Protein AF-A0A521WKZ4-F1 (afdb_monomer)

Sequence (391 aa):
SQQAHCFDFSSDCRTLRDESRQRTAAPGNAIHTRPNNVRDVPNRPKDGLLPPEFGGPELTFIPKAAYGRDKRYHTGKAMLQIEAGEEETSLIRGLLRQQSVNFLFGEEGSGKSLLAMNLAISVATGASRFLEFDICTHGKTLYLNNELPFREFLARFKTMAEALPEQQAERLTQLLVPENVPQFESYWDEINELCRTEKPALVVLDCLYWSHNRGENNSSGMKAILRQFTSLRDAHKLALLILHHTNKGSRYRGLHNNNMRGSGVFGAASDTTLELRRSEKDETKRLFKPTKLRYNNDAMRSPRLLSLADNSLWFVDNGAADEDEHIAKAQTSKEEINLTEIVQQGETLTREEILKRCMAMGFSERTVDRNLKQAKKTGLLKSPRKGVYVG

Secondary structure (DSSP, 8-state):
-------------------------------------------PPPSS-PPP--------PPPGGGS---TT---HHHHTTS-------EEETTTEESS-EEEEE--TTSSHHHHHHHHHHHHHHT-SEETTEEB-----EEEEE-SS-HHHHHHHHHHHHHTS-HHHHGGGGGEE--S----HHHHHHHHHHHHHHH--SEEEEE-HHHH--S-TT-HHHHHHHHHHHHHHHHHHT-EEEEEEPBPTTGGGS-S-GGGBTTHHHHHHH-SEEEEEEE-SS-TTEEEEEEEEESSS-GGGG--EEEEE-TTT--EEEEEE--HHHHS-----------HHHHS-TT-EEEHHHHHHHHHHTT--HHHHHHHHHHHHHHTSSB-SSTTEEE-

Foldseek 3Di:
DDDDDDDDDDDDDDDDDDDDDDDDDDDDDDDDDDDDDDDDDPPDDPDDDDDPPPDDPDDDDDDPPPDPPPVPDDDPVRVVVDDDDPDQQPQWPLAHGFLFEEEEEEAPPLCSVLLVLLVQLCQQLVPQDRAPIGGPHHFAEEEEAQDDQLVVVVVLNVLQLVPDDPSSSVSCVSYHYDNDDAACVVCVVVVLVCCVVRLHQEYEAHEPVRNDPDDLVPLVVLLVVLVSVSVSSVVSRHYYYHYFYFDPPCLQDFDALNRTRSSVRPVVRGQWYWYWYQFPLDNQKIWIFTRDHNPHDPVSGFIWIWGADPRRRGIHTPGGDDRVNRGPNPPPPPPPPPVCVLAPAFRKDFLVSSCVVVVVVVDDSVSSVVNVVVCCVVVVWDDPDPRMTHD

Radius of gyration: 32.06 Å; Cα contacts (8 Å, |Δi|>4): 568; chains: 1; bounding box: 105×87×64 Å

Structure (mmCIF, N/CA/C/O backbone):
data_AF-A0A521WKZ4-F1
#
_entry.id   AF-A0A521WKZ4-F1
#
loop_
_atom_site.group_PDB
_atom_site.id
_atom_site.type_symbol
_atom_site.label_atom_id
_atom_site.label_alt_id
_atom_site.label_comp_id
_atom_site.label_asym_id
_atom_site.label_entity_id
_atom_site.label_seq_id
_atom_site.pdbx_PDB_ins_code
_atom_site.Cartn_x
_atom_site.Cartn_y
_atom_site.Cartn_z
_atom_site.occupancy
_atom_site.B_iso_or_equiv
_atom_site.auth_seq_id
_atom_site.auth_comp_id
_atom_site.auth_asym_id
_atom_site.auth_atom_id
_atom_site.pdbx_PDB_model_num
ATOM 1 N N . SER A 1 1 ? -42.646 39.001 -0.886 1.00 35.50 1 SER A N 1
ATOM 2 C CA . SER A 1 1 ? -43.055 39.287 -2.273 1.00 35.50 1 SER A CA 1
ATOM 3 C C . SER A 1 1 ? -42.455 38.223 -3.176 1.00 35.50 1 SER A C 1
ATOM 5 O O . SER A 1 1 ? -41.243 38.193 -3.277 1.00 35.50 1 SER A O 1
ATOM 7 N N . GLN A 1 2 ? -43.329 37.366 -3.734 1.00 31.84 2 GLN A N 1
ATOM 8 C CA . GLN A 1 2 ? -43.195 36.521 -4.945 1.00 31.84 2 GLN A CA 1
ATOM 9 C C . GLN A 1 2 ? -41.974 35.583 -5.102 1.00 31.84 2 GLN A C 1
ATOM 11 O O . GLN A 1 2 ? -40.845 35.992 -4.906 1.00 31.84 2 GLN A O 1
ATOM 16 N N . GLN A 1 3 ? -42.077 34.344 -5.589 1.00 29.09 3 GLN A N 1
ATOM 17 C CA . GLN A 1 3 ? -43.160 33.366 -5.763 1.00 29.09 3 GLN A CA 1
ATOM 18 C C . GLN A 1 3 ? -42.479 32.057 -6.226 1.00 29.09 3 GLN A C 1
ATOM 20 O O . GLN A 1 3 ? -41.470 32.096 -6.924 1.00 29.09 3 GLN A O 1
ATOM 25 N N . ALA A 1 4 ? -43.022 30.918 -5.803 1.00 30.05 4 ALA A N 1
ATOM 26 C CA . ALA A 1 4 ? -42.576 29.561 -6.116 1.00 30.05 4 ALA A CA 1
ATOM 27 C C . ALA A 1 4 ? -42.961 29.104 -7.535 1.00 30.05 4 ALA A C 1
ATOM 29 O O . ALA A 1 4 ? -43.930 29.620 -8.077 1.00 30.05 4 ALA A O 1
ATOM 30 N N . HIS A 1 5 ? -42.316 28.044 -8.044 1.00 30.22 5 HIS A N 1
ATOM 31 C CA . HIS A 1 5 ? -42.973 27.051 -8.908 1.00 30.22 5 HIS A CA 1
ATOM 32 C C . HIS A 1 5 ? -42.362 25.648 -8.722 1.00 30.22 5 HIS A C 1
ATOM 34 O O . HIS A 1 5 ? -41.279 25.346 -9.214 1.00 30.22 5 HIS A O 1
ATOM 40 N N . CYS A 1 6 ? -43.099 24.799 -7.997 1.00 28.27 6 CYS A N 1
ATOM 41 C CA . CYS A 1 6 ? -43.093 23.343 -8.149 1.00 28.27 6 CYS A CA 1
ATOM 42 C C . CYS A 1 6 ? -43.941 22.979 -9.376 1.00 28.27 6 CYS A C 1
ATOM 44 O O . CYS A 1 6 ? -44.970 23.617 -9.607 1.00 28.27 6 CYS A O 1
ATOM 46 N N . PHE A 1 7 ? -43.555 21.934 -10.106 1.00 29.14 7 PHE A N 1
ATOM 47 C CA . PHE A 1 7 ? -44.428 21.265 -11.068 1.00 29.14 7 PHE A CA 1
ATOM 48 C C . PHE A 1 7 ? -44.601 19.805 -10.660 1.00 29.14 7 PHE A C 1
ATOM 50 O O . PHE A 1 7 ? -43.681 18.999 -10.770 1.00 29.14 7 PHE A O 1
ATOM 57 N N . ASP A 1 8 ? -45.807 19.525 -10.182 1.00 27.11 8 ASP A N 1
ATOM 58 C CA . ASP A 1 8 ? -46.425 18.213 -10.066 1.00 27.11 8 ASP A CA 1
ATOM 59 C C . ASP A 1 8 ? -47.337 18.046 -11.292 1.00 27.11 8 ASP A C 1
ATOM 61 O O . ASP A 1 8 ? -48.014 19.000 -11.684 1.00 27.11 8 ASP A O 1
ATOM 65 N N . PHE A 1 9 ? -47.387 16.859 -11.894 1.00 28.36 9 PHE A N 1
ATOM 66 C CA . PHE A 1 9 ? -48.431 16.517 -12.864 1.00 28.36 9 PHE A CA 1
ATOM 67 C C . PHE A 1 9 ? -48.961 15.116 -12.571 1.00 28.36 9 PHE A C 1
ATOM 69 O O . PHE A 1 9 ? -48.337 14.104 -12.880 1.00 28.36 9 PHE A O 1
ATOM 76 N N . SER A 1 10 ? -50.166 15.091 -12.008 1.00 28.50 10 SER A N 1
ATOM 77 C CA . SER A 1 10 ? -51.113 13.988 -12.121 1.00 28.50 10 SER A CA 1
ATOM 78 C C . SER A 1 10 ? -52.334 14.491 -12.895 1.00 28.50 10 SER A C 1
ATOM 80 O O . SER A 1 10 ? -52.746 15.639 -12.719 1.00 28.50 10 SER A O 1
ATOM 82 N N . SER A 1 11 ? -52.881 13.667 -13.791 1.00 30.48 11 SER A N 1
ATOM 83 C CA . SER A 1 11 ? -54.328 13.528 -14.050 1.00 30.48 11 SER A CA 1
ATOM 84 C C . SER A 1 11 ? -54.596 12.580 -15.229 1.00 30.48 11 SER A C 1
ATOM 86 O O . SER A 1 11 ? -54.284 12.860 -16.380 1.00 30.48 11 SER A O 1
ATOM 88 N N . ASP A 1 12 ? -55.149 11.423 -14.873 1.00 28.47 12 ASP A N 1
ATOM 89 C CA . ASP A 1 12 ? -56.445 10.888 -15.299 1.00 28.47 12 ASP A CA 1
ATOM 90 C C . ASP A 1 12 ? -56.865 10.701 -16.773 1.00 28.47 12 ASP A C 1
ATOM 92 O O . ASP A 1 12 ? -56.902 11.605 -17.600 1.00 28.47 12 ASP A O 1
ATOM 96 N N . CYS A 1 13 ? -57.506 9.531 -16.935 1.00 25.14 13 CYS A N 1
ATOM 97 C CA . CYS A 1 13 ? -58.765 9.297 -17.656 1.00 25.14 13 CYS A CA 1
ATOM 98 C C . CYS A 1 13 ? -58.734 9.104 -19.187 1.00 25.14 13 CYS A C 1
ATOM 100 O O . CYS A 1 13 ? -58.823 10.061 -19.946 1.00 25.14 13 CYS A O 1
ATOM 102 N N . ARG A 1 14 ? -58.909 7.853 -19.650 1.00 28.00 14 ARG A N 1
ATOM 103 C CA . ARG A 1 14 ? -60.232 7.317 -20.063 1.00 28.00 14 ARG A CA 1
ATOM 104 C C . ARG A 1 14 ? -60.140 5.962 -20.775 1.00 28.00 14 ARG A C 1
ATOM 106 O O . ARG A 1 14 ? -59.342 5.729 -21.671 1.00 28.00 14 ARG A O 1
ATOM 113 N N . THR A 1 15 ? -61.070 5.115 -20.360 1.00 32.22 15 THR A N 1
ATOM 114 C CA . THR A 1 15 ? -61.641 3.930 -21.005 1.00 32.22 15 THR A CA 1
ATOM 115 C C . THR A 1 15 ? -61.981 4.102 -22.487 1.00 32.22 15 THR A C 1
ATOM 117 O O . THR A 1 15 ? -62.660 5.070 -22.818 1.00 32.22 15 THR A O 1
ATOM 120 N N . LEU A 1 16 ? -61.711 3.080 -23.307 1.00 29.33 16 LEU A N 1
ATOM 121 C CA . LEU A 1 16 ? -62.579 2.680 -24.422 1.00 29.33 16 LEU A CA 1
ATOM 122 C C . LEU A 1 16 ? -62.580 1.149 -24.578 1.00 29.33 16 LEU A C 1
ATOM 124 O O . LEU A 1 16 ? -61.539 0.496 -24.537 1.00 29.33 16 LEU A O 1
ATOM 128 N N . ARG A 1 17 ? -63.803 0.621 -24.672 1.00 27.86 17 ARG A N 1
ATOM 129 C CA . ARG A 1 17 ? -64.202 -0.764 -24.941 1.00 27.86 17 ARG A CA 1
ATOM 130 C C . ARG A 1 17 ? -64.227 -1.051 -26.451 1.00 27.86 17 ARG A C 1
ATOM 132 O O . ARG A 1 17 ? -64.174 -0.117 -27.244 1.00 27.86 17 ARG A O 1
ATOM 139 N N . ASP A 1 18 ? -64.475 -2.333 -26.740 1.00 29.91 18 ASP A N 1
ATOM 140 C CA . ASP A 1 18 ? -65.102 -2.899 -27.946 1.00 29.91 18 ASP A CA 1
ATOM 141 C C . ASP A 1 18 ? -64.199 -3.036 -29.184 1.00 29.91 18 ASP A C 1
ATOM 143 O O . ASP A 1 18 ? -63.378 -2.184 -29.478 1.00 29.91 18 ASP A O 1
ATOM 147 N N . GLU A 1 19 ? -64.251 -4.094 -29.995 1.00 29.84 19 GLU A N 1
ATOM 148 C CA . GLU A 1 19 ? -65.109 -5.277 -30.044 1.00 29.84 19 GLU A CA 1
ATOM 149 C C . GLU A 1 19 ? -64.523 -6.236 -31.098 1.00 29.84 19 GLU A C 1
ATOM 151 O O . GLU A 1 19 ? -64.235 -5.837 -32.220 1.00 29.84 19 GLU A O 1
ATOM 156 N N . SER A 1 20 ? -64.497 -7.527 -30.770 1.00 28.31 20 SER A N 1
ATOM 157 C CA . SER A 1 20 ? -64.987 -8.614 -31.629 1.00 28.31 20 SER A CA 1
ATOM 158 C C . SER A 1 20 ? -64.270 -8.999 -32.946 1.00 28.31 20 SER A C 1
ATOM 160 O O . SER A 1 20 ? -64.164 -8.246 -33.908 1.00 28.31 20 SER A O 1
ATOM 162 N N . ARG A 1 21 ? -63.913 -10.291 -33.031 1.00 30.61 21 ARG A N 1
ATOM 163 C CA . ARG A 1 21 ? -64.291 -11.252 -34.099 1.00 30.61 21 ARG A CA 1
ATOM 164 C C . ARG A 1 21 ? -63.735 -12.632 -33.716 1.00 30.61 21 ARG A C 1
ATOM 166 O O . ARG A 1 21 ? -62.534 -12.824 -33.633 1.00 30.61 21 ARG A O 1
ATOM 173 N N . GLN A 1 22 ? -64.590 -13.485 -33.147 1.00 32.22 22 GLN A N 1
ATOM 174 C CA . GLN A 1 22 ? -65.325 -14.574 -33.820 1.00 32.22 22 GLN A CA 1
ATOM 175 C C . GLN A 1 22 ? -64.441 -15.795 -34.138 1.00 32.22 22 GLN A C 1
ATOM 177 O O . GLN A 1 22 ? -63.601 -15.734 -35.019 1.00 32.22 22 GLN A O 1
ATOM 182 N N . ARG A 1 23 ? -64.602 -16.876 -33.353 1.00 29.89 23 ARG A N 1
ATOM 183 C CA . ARG A 1 23 ? -65.302 -18.154 -33.689 1.00 29.89 23 ARG A CA 1
ATOM 184 C C . ARG A 1 23 ? -64.238 -19.211 -34.059 1.00 29.89 23 ARG A C 1
ATOM 186 O O . ARG A 1 23 ? -63.361 -18.908 -34.843 1.00 29.89 23 ARG A O 1
ATOM 193 N N . THR A 1 24 ? -64.169 -20.415 -33.487 1.00 29.66 24 THR A N 1
ATOM 194 C CA . THR A 1 24 ? -65.221 -21.397 -33.166 1.00 29.66 24 THR A CA 1
ATOM 195 C C . THR A 1 24 ? -64.794 -22.370 -32.045 1.00 29.66 24 THR A C 1
ATOM 197 O O . THR A 1 24 ? -63.637 -22.772 -31.974 1.00 29.66 24 THR A O 1
ATOM 200 N N . ALA A 1 25 ? -65.768 -22.770 -31.217 1.00 27.52 25 ALA A N 1
ATOM 201 C CA . ALA A 1 25 ? -65.763 -23.907 -30.277 1.00 27.52 25 ALA A CA 1
ATOM 202 C C . ALA A 1 25 ? -65.707 -25.265 -31.036 1.00 27.52 25 ALA A C 1
ATOM 204 O O . ALA A 1 25 ? -65.920 -25.262 -32.244 1.00 27.52 25 ALA A O 1
ATOM 205 N N . ALA A 1 26 ? -65.466 -26.462 -30.479 1.00 33.03 26 ALA A N 1
ATOM 206 C CA . ALA A 1 26 ? -65.716 -27.085 -29.164 1.00 33.03 26 ALA A CA 1
ATOM 207 C C . ALA A 1 26 ? -65.015 -28.496 -29.154 1.00 33.03 26 ALA A C 1
ATOM 209 O O . ALA A 1 26 ? -64.378 -28.816 -30.157 1.00 33.03 26 ALA A O 1
ATOM 210 N N . PRO A 1 27 ? -65.272 -29.454 -28.228 1.00 40.72 27 PRO A N 1
ATOM 211 C CA . PRO A 1 27 ? -65.307 -29.425 -26.753 1.00 40.72 27 PRO A CA 1
ATOM 212 C C . PRO A 1 27 ? -64.573 -30.625 -26.075 1.00 40.72 27 PRO A C 1
ATOM 214 O O . PRO A 1 27 ? -64.274 -31.633 -26.704 1.00 40.72 27 PRO A O 1
ATOM 217 N N . GLY A 1 28 ? -64.447 -30.564 -24.741 1.00 27.03 28 GLY A N 1
ATOM 218 C CA . GLY A 1 28 ? -64.445 -31.742 -23.848 1.00 27.03 28 GLY A CA 1
ATOM 219 C C . GLY A 1 28 ? -63.054 -32.262 -23.454 1.00 27.03 28 GLY A C 1
ATOM 220 O O . GLY A 1 28 ? -62.246 -32.570 -24.310 1.00 27.03 28 GLY A O 1
ATOM 221 N N . ASN A 1 29 ? -62.670 -32.419 -22.190 1.00 29.12 29 ASN A N 1
ATOM 222 C CA . ASN A 1 29 ? -63.410 -32.366 -20.939 1.00 29.12 29 ASN A CA 1
ATOM 223 C C . ASN A 1 29 ? -62.525 -31.766 -19.844 1.00 29.12 29 ASN A C 1
ATOM 225 O O . ASN A 1 29 ? -61.342 -32.079 -19.716 1.00 29.12 29 ASN A O 1
ATOM 229 N N . ALA A 1 30 ? -63.159 -30.913 -19.047 1.00 28.12 30 ALA A N 1
ATOM 230 C CA . ALA A 1 30 ? -62.678 -30.435 -17.766 1.00 28.12 30 ALA A CA 1
ATOM 231 C C . ALA A 1 30 ? -62.753 -31.548 -16.711 1.00 28.12 30 ALA A C 1
ATOM 233 O O . ALA A 1 30 ? -63.586 -32.442 -16.824 1.00 28.12 30 ALA A O 1
ATOM 234 N N . ILE A 1 31 ? -61.910 -31.437 -15.684 1.00 29.28 31 ILE A N 1
ATOM 235 C CA . ILE A 1 31 ? -62.219 -31.473 -14.237 1.00 29.28 31 ILE A CA 1
ATOM 236 C C . ILE A 1 31 ? -60.849 -31.250 -13.558 1.00 29.28 31 ILE A C 1
ATOM 238 O O . ILE A 1 31 ? -59.926 -32.032 -13.748 1.00 29.28 31 ILE A O 1
ATOM 242 N N . HIS A 1 32 ? -60.569 -30.019 -13.100 1.00 31.02 32 HIS A N 1
ATOM 243 C CA . HIS A 1 32 ? -60.737 -29.548 -11.706 1.00 31.02 32 HIS A CA 1
ATOM 244 C C . HIS A 1 32 ? -59.709 -30.215 -10.761 1.00 31.02 32 HIS A C 1
ATOM 246 O O . HIS A 1 32 ? -59.619 -31.429 -10.725 1.00 31.02 32 HIS A O 1
ATOM 252 N N . THR A 1 33 ? -58.861 -29.522 -9.992 1.00 28.30 33 THR A N 1
ATOM 253 C CA . THR A 1 33 ? -59.001 -28.220 -9.314 1.00 28.30 33 THR A CA 1
ATOM 254 C C . THR A 1 33 ? -57.624 -27.691 -8.863 1.00 28.30 33 THR A C 1
ATOM 256 O O . THR A 1 33 ? -56.782 -28.450 -8.397 1.00 28.30 33 THR A O 1
ATOM 259 N N . ARG A 1 34 ? -57.446 -26.365 -8.974 1.00 28.62 34 ARG A N 1
ATOM 260 C CA . ARG A 1 34 ? -56.430 -25.488 -8.328 1.00 28.62 34 ARG A CA 1
ATOM 261 C C . ARG A 1 34 ? -56.630 -25.455 -6.775 1.00 28.62 34 ARG A C 1
ATOM 263 O O . ARG A 1 34 ? -57.623 -26.055 -6.366 1.00 28.62 34 ARG A O 1
ATOM 270 N N . PRO A 1 35 ? -55.874 -24.710 -5.909 1.00 40.59 35 PRO A N 1
ATOM 271 C CA . PRO A 1 35 ? -54.930 -23.607 -6.195 1.00 40.59 35 PRO A CA 1
ATOM 272 C C . PRO A 1 35 ? -53.679 -23.407 -5.283 1.00 40.59 35 PRO A C 1
ATOM 274 O O . PRO A 1 35 ? -53.585 -23.908 -4.173 1.00 40.59 35 PRO A O 1
ATOM 277 N N . ASN A 1 36 ? -52.776 -22.550 -5.791 1.00 30.88 36 ASN A N 1
ATOM 278 C CA . ASN A 1 36 ? -51.974 -21.505 -5.120 1.00 30.88 36 ASN A CA 1
ATOM 279 C C . ASN A 1 36 ? -51.130 -21.827 -3.864 1.00 30.88 36 ASN A C 1
ATOM 281 O O . ASN A 1 36 ? -51.667 -21.940 -2.770 1.00 30.88 36 ASN A O 1
ATOM 285 N N . ASN A 1 37 ? -49.797 -21.699 -3.959 1.00 28.23 37 ASN A N 1
ATOM 286 C CA . ASN A 1 37 ? -49.084 -20.444 -3.637 1.00 28.23 37 ASN A CA 1
ATOM 287 C C . ASN A 1 37 ? -47.547 -20.608 -3.643 1.00 28.23 37 ASN A C 1
ATOM 289 O O . ASN A 1 37 ? -47.008 -21.502 -3.007 1.00 28.23 37 ASN A O 1
ATOM 293 N N . VAL A 1 38 ? -46.897 -19.677 -4.353 1.00 36.66 38 VAL A N 1
ATOM 294 C CA . VAL A 1 38 ? -45.614 -18.994 -4.083 1.00 36.66 38 VAL A CA 1
ATOM 295 C C . VAL A 1 38 ? -44.516 -19.777 -3.346 1.00 36.66 38 VAL A C 1
ATOM 297 O O . VAL A 1 38 ? -44.634 -19.999 -2.144 1.00 36.66 38 VAL A O 1
ATOM 300 N N . ARG A 1 39 ? -43.381 -20.012 -4.029 1.00 31.72 39 ARG A N 1
ATOM 301 C CA . ARG A 1 39 ? -42.028 -19.658 -3.545 1.00 31.72 39 ARG A CA 1
ATOM 302 C C . ARG A 1 39 ? -40.939 -19.896 -4.601 1.00 31.72 39 ARG A C 1
ATOM 304 O O . ARG A 1 39 ? -40.862 -20.957 -5.207 1.00 31.72 39 ARG A O 1
ATOM 311 N N . ASP A 1 40 ? -40.132 -18.852 -4.749 1.00 32.19 40 ASP A N 1
ATOM 312 C CA . ASP A 1 40 ? -38.704 -18.835 -5.062 1.00 32.19 40 ASP A CA 1
ATOM 313 C C . ASP A 1 40 ? -38.233 -19.237 -6.469 1.00 32.19 40 ASP A C 1
ATOM 315 O O . ASP A 1 40 ? -38.103 -20.396 -6.857 1.00 32.19 40 ASP A O 1
ATOM 319 N N . VAL A 1 41 ? -37.904 -18.182 -7.218 1.00 31.08 41 VAL A N 1
ATOM 320 C CA . VAL A 1 41 ? -37.125 -18.185 -8.455 1.00 31.08 41 VAL A CA 1
ATOM 321 C C . VAL A 1 41 ? -35.790 -18.901 -8.201 1.00 31.08 41 VAL A C 1
ATOM 323 O O . VAL A 1 41 ? -35.022 -18.448 -7.350 1.00 31.08 41 VAL A O 1
ATOM 326 N N . PRO A 1 42 ? -35.456 -19.984 -8.928 1.00 36.53 42 PRO A N 1
ATOM 327 C CA . PRO A 1 42 ? -34.147 -20.592 -8.800 1.00 36.53 42 PRO A CA 1
ATOM 328 C C . PRO A 1 42 ? -33.095 -19.627 -9.339 1.00 36.53 42 PRO A C 1
ATOM 330 O O . PRO A 1 42 ? -33.162 -19.173 -10.484 1.00 36.53 42 PRO A O 1
ATOM 333 N N . ASN A 1 43 ? -32.126 -19.338 -8.476 1.00 42.66 43 ASN A N 1
ATOM 334 C CA . ASN A 1 43 ? -30.912 -18.582 -8.731 1.00 42.66 43 ASN A CA 1
ATOM 335 C C . ASN A 1 43 ? -30.126 -19.258 -9.873 1.00 42.66 43 ASN A C 1
ATOM 337 O O . ASN A 1 43 ? -29.294 -20.136 -9.649 1.00 42.66 43 ASN A O 1
ATOM 341 N N . ARG A 1 44 ? -30.459 -18.927 -11.123 1.00 37.41 44 ARG A N 1
ATOM 342 C CA . ARG A 1 44 ? -29.741 -19.404 -12.306 1.00 37.41 44 ARG A CA 1
ATOM 343 C C . ARG A 1 44 ? -28.482 -18.536 -12.440 1.00 37.41 44 ARG A C 1
ATOM 345 O O . ARG A 1 44 ? -28.627 -17.313 -12.509 1.00 37.41 44 ARG A O 1
ATOM 352 N N . PRO A 1 45 ? -27.265 -19.107 -12.473 1.00 40.22 45 PRO A N 1
ATOM 353 C CA . PRO A 1 45 ? -26.063 -18.318 -12.705 1.00 40.22 45 PRO A CA 1
ATOM 354 C C . PRO A 1 45 ? -26.192 -17.613 -14.055 1.00 40.22 45 PRO A C 1
ATOM 356 O O . PRO A 1 45 ? -26.465 -18.260 -15.068 1.00 40.22 45 PRO A O 1
ATOM 359 N N . LYS A 1 46 ? -26.044 -16.285 -14.054 1.00 45.06 46 LYS A N 1
ATOM 360 C CA . LYS A 1 46 ? -25.868 -15.507 -15.281 1.00 45.06 46 LYS A CA 1
ATOM 361 C C . LYS A 1 46 ? -24.583 -15.985 -15.957 1.00 45.06 46 LYS A C 1
ATOM 363 O O . LYS A 1 46 ? -23.552 -16.058 -15.298 1.00 45.06 46 LYS A O 1
ATOM 368 N N . ASP A 1 47 ? -24.717 -16.337 -17.230 1.00 49.12 47 ASP A N 1
ATOM 369 C CA . ASP A 1 47 ? -23.695 -16.558 -18.255 1.00 49.12 47 ASP A CA 1
ATOM 370 C C . ASP A 1 47 ? -22.230 -16.529 -17.784 1.00 49.12 47 ASP A C 1
ATOM 372 O O . ASP A 1 47 ? -21.660 -15.469 -17.531 1.00 49.12 47 ASP A O 1
ATOM 376 N N . GLY A 1 48 ? -21.589 -17.702 -17.738 1.00 45.16 48 GLY A N 1
ATOM 377 C CA . GLY A 1 48 ? -20.135 -17.795 -17.590 1.00 45.16 48 GLY A CA 1
ATOM 378 C C . GLY A 1 48 ? -19.654 -19.118 -17.003 1.00 45.16 48 GLY A C 1
ATOM 379 O O . GLY A 1 48 ? -19.728 -19.313 -15.798 1.00 45.16 48 GLY A O 1
ATOM 380 N N . LEU A 1 49 ? -19.121 -19.989 -17.871 1.00 45.94 49 LEU A N 1
ATOM 381 C CA . LEU A 1 49 ? -18.299 -21.169 -17.552 1.00 45.94 49 LEU A CA 1
ATOM 382 C C . LEU A 1 49 ? -18.889 -22.115 -16.490 1.00 45.94 49 LEU A C 1
ATOM 384 O O . LEU A 1 49 ? -18.546 -22.064 -15.309 1.00 45.94 49 LEU A O 1
ATOM 388 N N . LEU A 1 50 ? -19.716 -23.061 -16.942 1.00 47.75 50 LEU A N 1
ATOM 389 C CA . LEU A 1 50 ? -19.957 -24.278 -16.168 1.00 47.75 50 LEU A CA 1
ATOM 390 C C . LEU A 1 50 ? -18.610 -24.984 -15.910 1.00 47.75 50 LEU A C 1
ATOM 392 O O . LEU A 1 50 ? -17.738 -24.952 -16.786 1.00 47.75 50 LEU A O 1
ATOM 396 N N . PRO A 1 51 ? -18.411 -25.609 -14.733 1.00 54.41 51 PRO A N 1
ATOM 397 C CA . PRO A 1 51 ? -17.249 -26.463 -14.520 1.00 54.41 51 PRO A CA 1
ATOM 398 C C . PRO A 1 51 ? -17.175 -27.517 -15.638 1.00 54.41 51 PRO A C 1
ATOM 400 O O . PRO A 1 51 ? -18.222 -27.885 -16.179 1.00 54.41 51 PRO A O 1
ATOM 403 N N . PRO A 1 52 ? -15.966 -27.990 -16.005 1.00 63.66 52 PRO A N 1
ATOM 404 C CA . PRO A 1 52 ? -15.830 -29.034 -17.015 1.00 63.66 52 PRO A CA 1
ATOM 405 C C . PRO A 1 52 ? -16.762 -30.193 -16.665 1.00 63.66 52 PRO A C 1
ATOM 407 O O . PRO A 1 52 ? -16.866 -30.556 -15.491 1.00 63.66 52 PRO A O 1
ATOM 410 N N . GLU A 1 53 ? -17.466 -30.733 -17.663 1.00 65.25 53 GLU A N 1
ATOM 411 C CA . GLU A 1 53 ? -18.343 -31.882 -17.457 1.00 65.25 53 GLU A CA 1
ATOM 412 C C . GLU A 1 53 ? -17.552 -32.974 -16.730 1.00 65.25 53 GLU A C 1
ATOM 414 O O . GLU A 1 53 ? -16.559 -33.494 -17.243 1.00 65.25 53 GLU A O 1
ATOM 419 N N . PHE A 1 54 ? -17.961 -33.294 -15.501 1.00 56.91 54 PHE A N 1
ATOM 420 C CA . PHE A 1 54 ? -17.352 -34.350 -14.699 1.00 56.91 54 PHE A CA 1
ATOM 421 C C . PHE A 1 54 ? -17.823 -35.718 -15.223 1.00 56.91 54 PHE A C 1
ATOM 423 O O . PHE A 1 54 ? -18.512 -36.461 -14.532 1.00 56.91 54 PHE A O 1
ATOM 430 N N . GLY A 1 55 ? -17.500 -36.029 -16.479 1.00 56.84 55 GLY A N 1
ATOM 431 C CA . GLY A 1 55 ? -17.715 -37.335 -17.089 1.00 56.84 55 GLY A CA 1
ATOM 432 C C . GLY A 1 55 ? -16.535 -38.249 -16.778 1.00 56.84 55 GLY A C 1
ATOM 433 O O . GLY A 1 55 ? -15.477 -38.133 -17.390 1.00 56.84 55 GLY A O 1
ATOM 434 N N . GLY A 1 56 ? -16.706 -39.150 -15.813 1.00 59.16 56 GLY A N 1
ATOM 435 C CA . GLY A 1 56 ? -15.742 -40.198 -15.477 1.00 59.16 56 GLY A CA 1
ATOM 436 C C . GLY A 1 56 ? -16.445 -41.547 -15.303 1.00 59.16 56 GLY A C 1
ATOM 437 O O . GLY A 1 56 ? -17.668 -41.571 -15.156 1.00 59.16 56 GLY A O 1
ATOM 438 N N . PRO A 1 57 ? -15.706 -42.671 -15.334 1.00 63.91 57 PRO A N 1
ATOM 439 C CA . PRO A 1 57 ? -16.284 -43.983 -15.068 1.00 63.91 57 PRO A CA 1
ATOM 440 C C . PRO A 1 57 ? -16.962 -43.992 -13.695 1.00 63.91 57 PRO A C 1
ATOM 442 O O . PRO A 1 57 ? -16.496 -43.338 -12.762 1.00 63.91 57 PRO A O 1
ATOM 445 N N . GLU A 1 58 ? -18.064 -44.730 -13.582 1.00 62.41 58 GLU A N 1
ATOM 446 C CA . GLU A 1 58 ? -18.827 -44.864 -12.344 1.00 62.41 58 GLU A CA 1
ATOM 447 C C . GLU A 1 58 ? -17.911 -45.433 -11.244 1.00 62.41 58 GLU A C 1
ATOM 449 O O . GLU A 1 58 ? -17.503 -46.594 -11.273 1.00 62.41 58 GLU A O 1
ATOM 454 N N . LEU A 1 59 ? -17.494 -44.577 -10.308 1.00 65.19 59 LEU A N 1
ATOM 455 C CA . LEU A 1 59 ? -16.598 -44.970 -9.227 1.00 65.19 59 LEU A CA 1
ATOM 456 C C . LEU A 1 59 ? -17.409 -45.670 -8.133 1.00 65.19 59 LEU A C 1
ATOM 458 O O . LEU A 1 59 ? -18.331 -45.090 -7.559 1.00 65.19 59 LEU A O 1
ATOM 462 N N . THR A 1 60 ? -17.026 -46.895 -7.776 1.00 61.06 60 THR A N 1
ATOM 463 C CA . THR A 1 60 ? -17.514 -47.553 -6.557 1.00 61.06 60 THR A CA 1
ATOM 464 C C . THR A 1 60 ? -17.009 -46.805 -5.326 1.00 61.06 60 THR A C 1
ATOM 466 O O . THR A 1 60 ? -15.831 -46.874 -4.974 1.00 61.06 60 THR A O 1
ATOM 469 N N . PHE A 1 61 ? -17.906 -46.080 -4.659 1.00 62.16 61 PHE A N 1
ATOM 470 C CA . PHE A 1 61 ? -17.611 -45.383 -3.410 1.00 62.16 61 PHE A CA 1
ATOM 471 C C . PHE A 1 61 ? -17.435 -46.376 -2.255 1.00 62.16 61 PHE A C 1
ATOM 473 O O . PHE A 1 61 ? -18.275 -47.248 -2.035 1.00 62.16 61 PHE A O 1
ATOM 480 N N . ILE A 1 62 ? -16.368 -46.204 -1.468 1.00 66.38 62 ILE A N 1
ATOM 481 C CA . ILE A 1 62 ? -16.174 -46.960 -0.225 1.00 66.38 62 ILE A CA 1
ATOM 482 C C . ILE A 1 62 ? -17.269 -46.535 0.776 1.00 66.38 62 ILE A C 1
ATOM 484 O O . ILE A 1 62 ? -17.412 -45.336 1.042 1.00 66.38 62 ILE A O 1
ATOM 488 N N . PRO A 1 63 ? -18.053 -47.472 1.345 1.00 53.81 63 PRO A N 1
ATOM 489 C CA . PRO A 1 63 ? -19.134 -47.149 2.271 1.00 53.81 63 PRO A CA 1
ATOM 490 C C . PRO A 1 63 ? -18.675 -46.359 3.506 1.00 53.81 63 PRO A C 1
ATOM 492 O O . PRO A 1 63 ? -17.601 -46.574 4.064 1.00 53.81 63 PRO A O 1
ATOM 495 N N . LYS A 1 64 ? -19.572 -45.486 3.976 1.00 55.38 64 LYS A N 1
ATOM 496 C CA . LYS A 1 64 ? -19.437 -44.456 5.030 1.00 55.38 64 LYS A CA 1
ATOM 497 C C . LYS A 1 64 ? -18.884 -44.919 6.397 1.00 55.38 64 LYS A C 1
ATOM 499 O O . LYS A 1 64 ? -18.647 -44.080 7.260 1.00 55.38 64 LYS A O 1
ATOM 504 N N . ALA A 1 65 ? -18.710 -46.220 6.624 1.00 48.78 65 ALA A N 1
ATOM 505 C CA . ALA A 1 65 ? -18.413 -46.797 7.937 1.00 48.78 65 ALA A CA 1
ATOM 506 C C . ALA A 1 65 ? -16.930 -46.730 8.365 1.00 48.78 65 ALA A C 1
ATOM 508 O O . ALA A 1 65 ? -16.625 -47.086 9.498 1.00 48.78 65 ALA A O 1
ATOM 509 N N . ALA A 1 66 ? -16.013 -46.268 7.506 1.00 45.34 66 ALA A N 1
ATOM 510 C CA . ALA A 1 66 ? -14.569 -46.345 7.772 1.00 45.34 66 ALA A CA 1
ATOM 511 C C . ALA A 1 66 ? -13.922 -45.079 8.375 1.00 45.34 66 ALA A C 1
ATOM 513 O O . ALA A 1 66 ? -12.760 -45.129 8.771 1.00 45.34 66 ALA A O 1
ATOM 514 N N . TYR A 1 67 ? -14.632 -43.951 8.475 1.00 50.31 67 TYR A N 1
ATOM 515 C CA . TYR A 1 67 ? -14.047 -42.714 9.008 1.00 50.31 67 TYR A CA 1
ATOM 516 C C . TYR A 1 67 ? -14.526 -42.462 10.437 1.00 50.31 67 TYR A C 1
ATOM 518 O O . TYR A 1 67 ? -15.693 -42.150 10.682 1.00 50.31 67 TYR A O 1
ATOM 526 N N . GLY A 1 68 ? -13.609 -42.632 11.392 1.00 49.81 68 GLY A N 1
ATOM 527 C CA . GLY A 1 68 ? -13.829 -42.297 12.796 1.00 49.81 68 GLY A CA 1
ATOM 528 C C . GLY A 1 68 ? -14.315 -40.854 12.961 1.00 49.81 68 GLY A C 1
ATOM 529 O O . GLY A 1 68 ? -13.951 -39.970 12.190 1.00 49.81 68 GLY A O 1
ATOM 530 N N . ARG A 1 69 ? -15.154 -40.616 13.976 1.00 52.00 69 ARG A N 1
ATOM 531 C CA . ARG A 1 69 ? -15.719 -39.300 14.331 1.00 52.00 69 ARG A CA 1
ATOM 532 C C . ARG A 1 69 ? -14.665 -38.378 14.955 1.00 52.00 69 ARG A C 1
ATOM 534 O O . ARG A 1 69 ? -14.839 -37.896 16.073 1.00 52.00 69 ARG A O 1
ATOM 541 N N . ASP A 1 70 ? -13.551 -38.166 14.273 1.00 51.22 70 ASP A N 1
ATOM 542 C CA . ASP A 1 70 ? -12.570 -37.181 14.695 1.00 51.22 70 ASP A CA 1
ATOM 543 C C . ASP A 1 70 ? -13.110 -35.796 14.308 1.00 51.22 70 ASP A C 1
ATOM 545 O O . ASP A 1 70 ? -13.242 -35.469 13.131 1.00 51.22 70 ASP A O 1
ATOM 549 N N . LYS A 1 71 ? -13.492 -34.990 15.307 1.00 58.78 71 LYS A N 1
ATOM 550 C CA . LYS A 1 71 ? -14.149 -33.673 15.150 1.00 58.78 71 LYS A CA 1
ATOM 551 C C . LYS A 1 71 ? -13.267 -32.606 14.472 1.00 58.78 71 LYS A C 1
ATOM 553 O O . LYS A 1 71 ? -13.619 -31.432 14.478 1.00 58.78 71 LYS A O 1
ATOM 558 N N . ARG A 1 72 ? -12.109 -32.983 13.928 1.00 67.31 72 ARG A N 1
ATOM 559 C CA . ARG A 1 72 ? -11.106 -32.073 13.356 1.00 67.31 72 ARG A CA 1
ATOM 560 C C . ARG A 1 72 ? -11.294 -31.792 11.863 1.00 67.31 72 ARG A C 1
ATOM 562 O O . ARG A 1 72 ? -10.560 -30.972 11.323 1.00 67.31 72 ARG A O 1
ATOM 569 N N . TYR A 1 73 ? -12.238 -32.449 11.189 1.00 68.81 73 TYR A N 1
ATOM 570 C CA . TYR A 1 73 ? -12.503 -32.243 9.762 1.00 68.81 73 TYR A CA 1
ATOM 571 C C . TYR A 1 73 ? -13.983 -32.435 9.407 1.00 68.81 73 TYR A C 1
ATOM 573 O O . TYR A 1 73 ? -14.694 -33.234 10.015 1.00 68.81 73 TYR A O 1
ATOM 581 N N . HIS A 1 74 ? -14.439 -31.721 8.377 1.00 74.81 74 HIS A N 1
ATOM 582 C CA . HIS A 1 74 ? -15.769 -31.869 7.789 1.00 74.81 74 HIS A CA 1
ATOM 583 C C . HIS A 1 74 ? -15.653 -32.538 6.417 1.00 74.81 74 HIS A C 1
ATOM 585 O O . HIS A 1 74 ? -14.780 -32.200 5.619 1.00 74.81 74 HIS A O 1
ATOM 591 N N . THR A 1 75 ? -16.550 -33.478 6.110 1.00 81.38 75 THR A N 1
ATOM 592 C CA . THR A 1 75 ? -16.693 -33.959 4.724 1.00 81.38 75 THR A CA 1
ATOM 593 C C . THR A 1 75 ? -17.204 -32.825 3.835 1.00 81.38 75 THR A C 1
ATOM 595 O O . THR A 1 75 ? -17.940 -31.965 4.317 1.00 81.38 75 THR A O 1
ATOM 598 N N . GLY A 1 76 ? -16.909 -32.850 2.530 1.00 78.00 76 GLY A N 1
ATOM 599 C CA . GLY A 1 76 ? -17.437 -31.844 1.596 1.00 78.00 76 GLY A CA 1
ATOM 600 C C . GLY A 1 76 ? -18.966 -31.708 1.657 1.00 78.00 76 GLY A C 1
ATOM 601 O O . GLY A 1 76 ? -19.491 -30.606 1.598 1.00 78.00 76 GLY A O 1
ATOM 602 N N . LYS A 1 77 ? -19.689 -32.811 1.903 1.00 75.50 77 LYS A N 1
ATOM 603 C CA . LYS A 1 77 ? -21.147 -32.789 2.100 1.00 75.50 77 LYS A CA 1
ATOM 604 C C . LYS A 1 77 ? -21.570 -32.130 3.417 1.00 75.50 77 LYS A C 1
ATOM 606 O O . LYS A 1 77 ? -22.586 -31.450 3.444 1.00 75.50 77 LYS A O 1
ATOM 611 N N . ALA A 1 78 ? -20.810 -32.328 4.493 1.00 78.69 78 ALA A N 1
ATOM 612 C CA . ALA A 1 78 ? -21.062 -31.656 5.767 1.00 78.69 78 ALA A CA 1
ATOM 613 C C . ALA A 1 78 ? -20.760 -30.151 5.683 1.00 78.69 78 ALA A C 1
ATOM 615 O O . ALA A 1 78 ? -21.478 -29.369 6.289 1.00 78.69 78 ALA A O 1
ATOM 616 N N . MET A 1 79 ? -19.758 -29.744 4.892 1.00 78.75 79 MET A N 1
ATOM 617 C CA . MET A 1 79 ? -19.444 -28.327 4.657 1.00 78.75 79 MET A CA 1
ATOM 618 C C . MET A 1 79 ? -20.621 -27.560 4.040 1.00 78.75 79 MET A C 1
ATOM 620 O O . MET A 1 79 ? -20.847 -26.417 4.410 1.00 78.75 79 MET A O 1
ATOM 624 N N . LEU A 1 80 ? -21.408 -28.192 3.160 1.00 81.00 80 LEU A N 1
ATOM 625 C CA . LEU A 1 80 ? -22.599 -27.576 2.548 1.00 81.00 80 LEU A CA 1
ATOM 626 C C . LEU A 1 80 ? -23.721 -27.265 3.549 1.00 81.00 80 LEU A C 1
ATOM 628 O O . LEU A 1 80 ? -24.642 -26.529 3.218 1.00 81.00 80 LEU A O 1
ATOM 632 N N . GLN A 1 81 ? -23.680 -27.872 4.736 1.00 79.94 81 GLN A N 1
ATOM 633 C CA . GLN A 1 81 ? -24.683 -27.688 5.786 1.00 79.94 81 GLN A CA 1
ATOM 634 C C . GLN A 1 81 ? -24.249 -26.654 6.831 1.00 79.94 81 GLN A C 1
ATOM 636 O O . GLN A 1 81 ? -25.013 -26.368 7.747 1.00 79.94 81 GLN A O 1
ATOM 641 N N . ILE A 1 82 ? -23.023 -26.130 6.730 1.00 77.94 82 ILE A N 1
ATOM 642 C CA . ILE A 1 82 ? -22.528 -25.079 7.615 1.00 77.94 82 ILE A CA 1
ATOM 643 C C . ILE A 1 82 ? -23.039 -23.745 7.074 1.00 77.94 82 ILE A C 1
ATOM 645 O O . ILE A 1 82 ? -22.700 -23.355 5.958 1.00 77.94 82 ILE A O 1
ATOM 649 N N . GLU A 1 83 ? -23.836 -23.041 7.872 1.00 73.56 83 GLU A N 1
ATOM 650 C CA . GLU A 1 83 ? -24.237 -21.669 7.572 1.00 73.56 83 GLU A CA 1
ATOM 651 C C . GLU A 1 83 ? -23.005 -20.759 7.665 1.00 73.56 83 GLU A C 1
ATOM 653 O O . GLU A 1 83 ? -22.392 -20.613 8.725 1.00 73.56 83 GLU A O 1
ATOM 658 N N . ALA A 1 84 ? -22.599 -20.176 6.536 1.00 65.12 84 ALA A N 1
ATOM 659 C CA . ALA A 1 84 ? -21.587 -19.129 6.526 1.00 65.12 84 ALA A CA 1
ATOM 660 C C . ALA A 1 84 ? -22.249 -17.824 6.990 1.00 65.12 84 ALA A C 1
ATOM 662 O O . ALA A 1 84 ? -23.224 -17.390 6.384 1.00 65.12 84 ALA A O 1
ATOM 663 N N . GLY A 1 85 ? -21.746 -17.214 8.066 1.00 58.78 85 GLY A N 1
ATOM 664 C CA . GLY A 1 85 ? -22.267 -15.928 8.540 1.00 58.78 85 GLY A CA 1
ATOM 665 C C . GLY A 1 85 ? -22.142 -14.828 7.477 1.00 58.78 85 GLY A C 1
ATOM 666 O O . GLY A 1 85 ? -21.159 -14.786 6.739 1.00 58.78 85 GLY A O 1
ATOM 667 N N . GLU A 1 86 ? -23.126 -13.929 7.419 1.00 57.19 86 GLU A N 1
ATOM 668 C CA . GLU A 1 86 ? -23.210 -12.818 6.453 1.00 57.19 86 GLU A CA 1
ATOM 669 C C . GLU A 1 86 ? -22.440 -11.551 6.889 1.00 57.19 86 GLU A C 1
ATOM 671 O O . GLU A 1 86 ? -22.775 -10.442 6.474 1.00 57.19 86 GLU A O 1
ATOM 676 N N . GLU A 1 87 ? -21.423 -11.660 7.750 1.00 63.75 87 GLU A N 1
ATOM 677 C CA . GLU A 1 87 ? -20.678 -10.471 8.189 1.00 63.75 87 GLU A CA 1
ATOM 678 C C . GLU A 1 87 ? -19.925 -9.819 7.014 1.00 63.75 87 GLU A C 1
ATOM 680 O O . GLU A 1 87 ? -19.208 -10.482 6.257 1.00 63.75 87 GLU A O 1
ATOM 685 N N . GLU A 1 88 ? -20.063 -8.494 6.864 1.00 69.44 88 GLU A N 1
ATOM 686 C CA . GLU A 1 88 ? -19.246 -7.726 5.924 1.00 69.44 88 GLU A CA 1
ATOM 687 C C . GLU A 1 88 ? -17.785 -7.799 6.374 1.00 69.44 88 GLU A C 1
ATOM 689 O O . GLU A 1 88 ? -17.393 -7.274 7.412 1.00 69.44 88 GLU A O 1
ATOM 694 N N . THR A 1 89 ? -16.969 -8.463 5.566 1.00 85.56 89 THR A N 1
ATOM 695 C CA . THR A 1 89 ? -15.559 -8.739 5.872 1.00 85.56 89 THR A CA 1
ATOM 696 C C . THR A 1 89 ? -14.609 -7.814 5.117 1.00 85.56 89 THR A C 1
ATOM 698 O O . THR A 1 89 ? -13.392 -8.011 5.152 1.00 85.56 89 THR A O 1
ATOM 701 N N . SER A 1 90 ? -15.124 -6.824 4.391 1.00 91.94 90 SER A N 1
ATOM 702 C CA . SER A 1 90 ? -14.325 -5.830 3.678 1.00 91.94 90 SER A CA 1
ATOM 703 C C . SER A 1 90 ? -13.972 -4.663 4.596 1.00 91.94 90 SER A C 1
ATOM 705 O O . SER A 1 90 ? -14.832 -4.083 5.253 1.00 91.94 90 SER A O 1
ATOM 707 N N . LEU A 1 91 ? -12.701 -4.263 4.595 1.00 95.06 91 LEU A N 1
ATOM 708 C CA . LEU A 1 91 ? -12.309 -2.939 5.078 1.00 95.06 91 LEU A CA 1
ATOM 709 C C . LEU A 1 91 ? -12.635 -1.905 3.992 1.00 95.06 91 LEU A C 1
ATOM 711 O O . LEU A 1 91 ? -13.319 -0.919 4.245 1.00 95.06 91 LEU A O 1
ATOM 715 N N . ILE A 1 92 ? -12.206 -2.197 2.762 1.00 95.50 92 ILE A N 1
ATOM 716 C CA . ILE A 1 92 ? -12.472 -1.429 1.545 1.00 95.50 92 ILE A CA 1
ATOM 717 C C . ILE A 1 92 ? -12.980 -2.407 0.487 1.00 95.50 92 ILE A C 1
ATOM 719 O O . ILE A 1 92 ? -12.251 -3.326 0.091 1.00 95.50 92 ILE A O 1
ATOM 723 N N . ARG A 1 93 ? -14.218 -2.227 0.023 1.00 92.75 93 ARG A N 1
ATOM 724 C CA . ARG A 1 93 ? -14.859 -3.153 -0.917 1.00 92.75 93 ARG A CA 1
ATOM 725 C C . ARG A 1 93 ? -14.040 -3.266 -2.198 1.00 92.75 93 ARG A C 1
ATOM 727 O O . ARG A 1 93 ? -13.629 -2.269 -2.779 1.00 92.75 93 ARG A O 1
ATOM 734 N N . GLY A 1 94 ? -13.781 -4.498 -2.632 1.00 90.25 94 GLY A N 1
ATOM 735 C CA . GLY A 1 94 ? -12.998 -4.768 -3.843 1.00 90.25 94 GLY A CA 1
ATOM 736 C C . GLY A 1 94 ? -11.481 -4.579 -3.695 1.00 90.25 94 GLY A C 1
ATOM 737 O O . GLY A 1 94 ? -10.750 -4.986 -4.597 1.00 90.25 94 GLY A O 1
ATOM 738 N N . LEU A 1 95 ? -10.990 -4.064 -2.559 1.00 93.25 95 LEU A N 1
ATOM 739 C CA . LEU A 1 95 ? -9.571 -3.750 -2.368 1.00 93.25 95 LEU A CA 1
ATOM 740 C C . LEU A 1 95 ? -8.951 -4.476 -1.162 1.00 93.25 95 LEU A C 1
ATOM 742 O O . LEU A 1 95 ? -8.107 -5.355 -1.349 1.00 93.25 95 LEU A O 1
ATOM 746 N N . LEU A 1 96 ? -9.375 -4.154 0.064 1.00 95.12 96 LEU A N 1
ATOM 747 C CA . LEU A 1 96 ? -8.795 -4.678 1.308 1.00 95.12 96 LEU A CA 1
ATOM 748 C C . LEU A 1 96 ? -9.871 -5.349 2.167 1.00 95.12 96 LEU A C 1
ATOM 750 O O . LEU A 1 96 ? -10.926 -4.766 2.412 1.00 95.12 96 LEU A O 1
ATOM 754 N N . ARG A 1 97 ? -9.596 -6.549 2.686 1.00 93.69 97 ARG A N 1
ATOM 755 C CA . ARG A 1 97 ? -10.465 -7.196 3.684 1.00 93.69 97 ARG A CA 1
ATOM 756 C C . ARG A 1 97 ? -10.052 -6.825 5.102 1.00 93.69 97 ARG A C 1
ATOM 758 O O . ARG A 1 97 ? -8.896 -6.490 5.350 1.00 93.69 97 ARG A O 1
ATOM 765 N N . GLN A 1 98 ? -10.976 -6.929 6.043 1.00 92.31 98 GLN A N 1
ATOM 766 C CA . GLN A 1 98 ? -10.622 -7.073 7.450 1.00 92.31 98 GLN A CA 1
ATOM 767 C C . GLN A 1 98 ? -9.764 -8.333 7.636 1.00 92.31 98 GLN A C 1
ATOM 769 O O . GLN A 1 98 ? -9.817 -9.247 6.810 1.00 92.31 98 GLN A O 1
ATOM 774 N N . GLN A 1 99 ? -8.982 -8.390 8.718 1.00 94.06 99 GLN A N 1
ATOM 775 C CA . GLN A 1 99 ? -8.169 -9.568 9.050 1.00 94.06 99 GLN A CA 1
ATOM 776 C C . GLN A 1 99 ? -7.315 -10.031 7.858 1.00 94.06 99 GLN A C 1
ATOM 778 O O . GLN A 1 99 ? -7.318 -11.203 7.482 1.00 94.06 99 GLN A O 1
ATOM 783 N N . SER A 1 100 ? -6.595 -9.099 7.226 1.00 95.44 100 SER A N 1
ATOM 784 C CA . SER A 1 100 ? -5.782 -9.375 6.037 1.00 95.44 100 SER A CA 1
ATOM 785 C C . SER A 1 100 ? -4.386 -8.753 6.128 1.00 95.44 100 SER A C 1
ATOM 787 O O . SER A 1 100 ? -4.194 -7.736 6.794 1.00 95.44 100 SER A O 1
ATOM 789 N N . VAL A 1 101 ? -3.399 -9.371 5.473 1.00 96.12 101 VAL A N 1
ATOM 790 C CA . VAL A 1 101 ? -2.044 -8.815 5.305 1.00 96.12 101 VAL A CA 1
ATOM 791 C C . VAL A 1 101 ? -1.880 -8.322 3.874 1.00 96.12 101 VAL A C 1
ATOM 793 O O . VAL A 1 101 ? -1.897 -9.112 2.927 1.00 96.12 101 VAL A O 1
ATOM 796 N N . ASN A 1 102 ? -1.677 -7.019 3.711 1.00 97.31 102 ASN A N 1
ATOM 797 C CA . ASN A 1 102 ? -1.666 -6.360 2.411 1.00 97.31 102 ASN A CA 1
ATOM 798 C C . ASN A 1 102 ? -0.368 -5.599 2.185 1.00 97.31 102 ASN A C 1
ATOM 800 O O . ASN A 1 102 ? 0.280 -5.154 3.130 1.00 97.31 102 ASN A O 1
ATOM 804 N N . PHE A 1 103 ? -0.019 -5.420 0.916 1.00 97.25 103 PHE A N 1
ATOM 805 C CA . PHE A 1 103 ? 1.169 -4.676 0.514 1.00 97.25 103 PHE A CA 1
ATOM 806 C C . PHE A 1 103 ? 0.808 -3.554 -0.452 1.00 97.25 103 PHE A C 1
ATOM 808 O O . PHE A 1 103 ? 0.070 -3.786 -1.409 1.00 97.25 103 PHE A O 1
ATOM 815 N N . LEU A 1 104 ? 1.381 -2.372 -0.231 1.00 97.75 104 LEU A N 1
ATOM 816 C CA . LEU A 1 104 ? 1.441 -1.284 -1.204 1.00 97.75 104 LEU A CA 1
ATOM 817 C C . LEU A 1 104 ? 2.901 -1.085 -1.596 1.00 97.75 104 LEU A C 1
ATOM 819 O O . LEU A 1 104 ? 3.719 -0.665 -0.780 1.00 97.75 104 LEU A O 1
ATOM 823 N N . PHE A 1 105 ? 3.243 -1.389 -2.841 1.00 96.38 105 PHE A N 1
ATOM 824 C CA . PHE A 1 105 ? 4.617 -1.305 -3.310 1.00 96.38 105 PHE A CA 1
ATOM 825 C C . PHE A 1 105 ? 4.759 -0.432 -4.553 1.00 96.38 105 PHE A C 1
ATOM 827 O O . PHE A 1 105 ? 3.797 -0.134 -5.254 1.00 96.38 105 PHE A O 1
ATOM 834 N N . GLY A 1 106 ? 5.978 0.033 -4.795 1.00 94.75 106 GLY A N 1
ATOM 835 C CA . G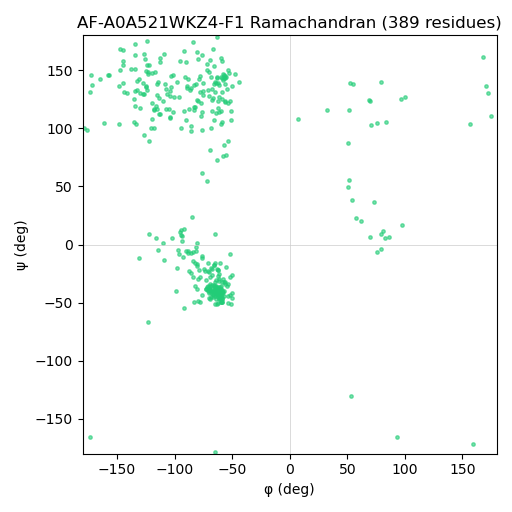LY A 1 106 ? 6.251 1.049 -5.804 1.00 94.75 106 GLY A CA 1
ATOM 836 C C . GLY A 1 106 ? 7.657 1.613 -5.662 1.00 94.75 106 GLY A C 1
ATOM 837 O O . GLY A 1 106 ? 8.278 1.497 -4.600 1.00 94.75 106 GLY A O 1
ATOM 838 N N . GLU A 1 107 ? 8.149 2.246 -6.721 1.00 91.06 107 GLU A N 1
ATOM 839 C CA . GLU A 1 107 ? 9.458 2.906 -6.721 1.00 91.06 107 GLU A CA 1
ATOM 840 C C . GLU A 1 107 ? 9.537 4.020 -5.661 1.00 91.06 107 GLU A C 1
ATOM 842 O O . GLU A 1 107 ? 8.527 4.487 -5.116 1.00 91.06 107 GLU A O 1
ATOM 847 N N . GLU A 1 108 ? 10.758 4.409 -5.301 1.00 89.25 108 GLU A N 1
ATOM 848 C CA . GLU A 1 108 ? 10.989 5.567 -4.438 1.00 89.25 108 GLU A CA 1
ATOM 849 C C . GLU A 1 108 ? 10.343 6.821 -5.046 1.00 89.25 108 GLU A C 1
ATOM 851 O O . GLU A 1 108 ? 10.259 6.972 -6.264 1.00 89.25 108 GLU A O 1
ATOM 856 N N . GLY A 1 109 ? 9.788 7.690 -4.200 1.00 89.94 109 GLY A N 1
ATOM 857 C CA . GLY A 1 109 ? 9.133 8.912 -4.668 1.00 89.94 109 GLY A CA 1
ATOM 858 C C . GLY A 1 109 ? 7.813 8.713 -5.430 1.00 89.94 109 GLY A C 1
ATOM 859 O O . GLY A 1 109 ? 7.256 9.701 -5.912 1.00 89.94 109 GLY A O 1
ATOM 860 N N . SER A 1 110 ? 7.256 7.494 -5.529 1.00 93.62 110 SER A N 1
ATOM 861 C CA . SER A 1 110 ? 5.969 7.269 -6.217 1.00 93.62 110 SER A CA 1
ATOM 862 C C . SER A 1 110 ? 4.745 7.821 -5.470 1.00 93.62 110 SER A C 1
ATOM 864 O O . SER A 1 110 ? 3.694 8.017 -6.077 1.00 93.62 110 SER A O 1
ATOM 866 N N . GLY A 1 111 ? 4.891 8.133 -4.177 1.00 96.12 111 GLY A N 1
ATOM 867 C CA . GLY A 1 111 ? 3.821 8.671 -3.328 1.00 96.12 111 GLY A CA 1
ATOM 868 C C . GLY A 1 111 ? 3.104 7.633 -2.459 1.00 96.12 111 GLY A C 1
ATOM 869 O O . GLY A 1 111 ? 2.029 7.930 -1.952 1.00 96.12 111 GLY A O 1
ATOM 870 N N . LYS A 1 112 ? 3.686 6.438 -2.255 1.00 97.31 112 LYS A N 1
ATOM 871 C CA . LYS A 1 112 ? 3.102 5.362 -1.422 1.00 97.31 112 LYS A CA 1
ATOM 872 C C . LYS A 1 112 ? 2.685 5.848 -0.037 1.00 97.31 112 LYS A C 1
ATOM 874 O O . LYS A 1 112 ? 1.541 5.639 0.338 1.00 97.31 112 LYS A O 1
ATOM 879 N N . SER A 1 113 ? 3.589 6.522 0.674 1.00 97.38 113 SER A N 1
ATOM 880 C CA . SER A 1 113 ? 3.338 7.056 2.016 1.00 97.38 113 SER A CA 1
ATOM 881 C C . SER A 1 113 ? 2.167 8.036 2.019 1.00 97.38 113 SER A C 1
ATOM 883 O O . SER A 1 113 ? 1.286 7.934 2.858 1.00 97.38 113 SER A O 1
ATOM 885 N N . LEU A 1 114 ? 2.080 8.923 1.019 1.00 98.06 114 LEU A N 1
ATOM 886 C CA . LEU A 1 114 ? 0.954 9.857 0.897 1.00 98.06 114 LEU A CA 1
ATOM 887 C C . LEU A 1 114 ? -0.373 9.116 0.679 1.00 98.06 114 LEU A C 1
ATOM 889 O O . LEU A 1 114 ? -1.358 9.412 1.345 1.00 98.06 114 LEU A O 1
ATOM 893 N N . LEU A 1 115 ? -0.387 8.108 -0.199 1.00 98.62 115 LEU A N 1
ATOM 894 C CA . LEU A 1 115 ? -1.580 7.298 -0.457 1.00 98.62 115 LEU A CA 1
ATOM 895 C C . LEU A 1 115 ? -1.996 6.489 0.783 1.00 98.62 115 LEU A C 1
ATOM 897 O O . LEU A 1 115 ? -3.182 6.369 1.082 1.00 98.62 115 LEU A O 1
ATOM 901 N N . ALA A 1 116 ? -1.021 5.958 1.521 1.00 98.56 116 ALA A N 1
ATOM 902 C CA . ALA A 1 116 ? -1.250 5.229 2.761 1.00 98.56 116 ALA A CA 1
ATOM 903 C C . ALA A 1 116 ? -1.777 6.143 3.878 1.00 98.56 116 ALA A C 1
ATOM 905 O O . ALA A 1 116 ? -2.671 5.736 4.616 1.00 98.56 116 ALA A O 1
ATOM 906 N N . MET A 1 117 ? -1.285 7.384 3.966 1.00 98.56 117 MET A N 1
ATOM 907 C CA . MET A 1 117 ? -1.822 8.408 4.868 1.00 98.56 117 MET A CA 1
ATOM 908 C C . MET A 1 117 ? -3.258 8.782 4.490 1.00 98.56 117 MET A C 1
ATOM 910 O O . MET A 1 117 ? -4.118 8.771 5.366 1.00 98.56 117 MET A O 1
ATOM 914 N N . ASN A 1 118 ? -3.551 9.038 3.204 1.00 98.69 118 ASN A N 1
ATOM 915 C CA . ASN A 1 118 ? -4.923 9.285 2.737 1.00 98.69 118 ASN A CA 1
ATOM 916 C C . ASN A 1 118 ? -5.857 8.142 3.157 1.00 98.69 118 ASN A C 1
ATOM 918 O O . ASN A 1 118 ? -6.950 8.395 3.661 1.00 98.69 118 ASN A O 1
ATOM 922 N N . LEU A 1 119 ? -5.421 6.886 3.002 1.00 98.69 119 LEU A N 1
ATOM 923 C CA . LEU A 1 119 ? -6.207 5.730 3.421 1.00 98.69 119 LEU A CA 1
ATOM 924 C C . LEU A 1 119 ? -6.419 5.682 4.940 1.00 98.69 119 LEU A C 1
ATOM 926 O O . LEU A 1 119 ? -7.554 5.524 5.389 1.00 98.69 119 LEU A O 1
ATOM 930 N N . ALA A 1 120 ? -5.348 5.802 5.728 1.00 98.62 120 ALA A N 1
ATOM 931 C CA . ALA A 1 120 ? -5.431 5.746 7.185 1.00 98.62 120 ALA A CA 1
ATOM 932 C C . ALA A 1 120 ? -6.359 6.839 7.729 1.00 98.62 120 ALA A C 1
ATOM 934 O O . ALA A 1 120 ? -7.256 6.546 8.516 1.00 98.62 120 ALA A O 1
ATOM 935 N N . ILE A 1 121 ? -6.215 8.069 7.224 1.00 98.62 121 ILE A N 1
ATOM 936 C CA . ILE A 1 121 ? -7.105 9.187 7.548 1.00 98.62 121 ILE A CA 1
ATOM 937 C C . ILE A 1 121 ? -8.547 8.842 7.166 1.00 98.62 121 ILE A C 1
ATOM 939 O O . ILE A 1 121 ? -9.424 8.949 8.012 1.00 98.62 121 ILE A O 1
ATOM 943 N N . SER A 1 122 ? -8.799 8.362 5.944 1.00 98.38 122 SER A N 1
ATOM 944 C CA . SER A 1 122 ? -10.159 8.043 5.476 1.00 98.38 122 SER A CA 1
ATOM 945 C C . SER A 1 122 ? -10.863 6.997 6.353 1.00 98.38 122 SER A C 1
ATOM 947 O O . SER A 1 122 ? -12.045 7.138 6.667 1.00 98.38 122 SER A O 1
ATOM 949 N N . VAL A 1 123 ? -10.140 5.956 6.785 1.00 98.12 123 VAL A N 1
ATOM 950 C CA . VAL A 1 123 ? -10.675 4.914 7.680 1.00 98.12 123 VAL A CA 1
ATOM 951 C C . VAL A 1 123 ? -10.915 5.459 9.094 1.00 98.12 123 VAL A C 1
ATOM 953 O O . VAL A 1 123 ? -11.954 5.155 9.683 1.00 98.12 123 VAL A O 1
ATOM 956 N N . ALA A 1 124 ? -9.995 6.277 9.617 1.00 97.69 124 ALA A N 1
ATOM 957 C CA . ALA A 1 124 ? -10.090 6.880 10.948 1.00 97.69 124 ALA A CA 1
ATOM 958 C C . ALA A 1 124 ? -11.230 7.902 11.060 1.00 97.69 124 ALA A C 1
ATOM 960 O O . ALA A 1 124 ? -11.935 7.948 12.068 1.00 97.69 124 ALA A O 1
ATOM 961 N N . THR A 1 125 ? -11.439 8.709 10.020 1.00 96.38 125 THR A N 1
ATOM 962 C CA . THR A 1 125 ? -12.427 9.795 10.030 1.00 96.38 125 THR A CA 1
ATOM 963 C C . THR A 1 125 ? -13.820 9.355 9.579 1.00 96.38 125 THR A C 1
ATOM 965 O O . THR A 1 125 ? -14.797 10.096 9.725 1.00 96.38 125 THR A O 1
ATOM 968 N N . GLY A 1 126 ? -13.956 8.122 9.091 1.00 94.56 126 GLY A N 1
ATOM 969 C CA . GLY A 1 126 ? -15.228 7.580 8.623 1.00 94.56 126 GLY A CA 1
ATOM 970 C C . GLY A 1 126 ? -15.671 8.163 7.284 1.00 94.56 126 GLY A C 1
ATOM 971 O O . GLY A 1 126 ? -16.861 8.415 7.089 1.00 94.56 126 GLY A O 1
ATOM 972 N N . ALA A 1 127 ? -14.721 8.428 6.385 1.00 95.56 127 ALA A N 1
ATOM 973 C CA . ALA A 1 127 ? -15.029 8.779 5.005 1.00 95.56 127 ALA A CA 1
ATOM 974 C C . ALA A 1 127 ? -15.745 7.605 4.324 1.00 95.56 127 ALA A C 1
ATOM 976 O O . ALA A 1 127 ? -15.353 6.457 4.499 1.00 95.56 127 ALA A O 1
ATOM 977 N N . SER A 1 128 ? -16.767 7.870 3.511 1.00 95.81 128 SER A N 1
ATOM 978 C CA . SER A 1 128 ? -17.515 6.803 2.827 1.00 95.81 128 SER A CA 1
ATOM 979 C C . SER A 1 128 ? -16.685 6.068 1.772 1.00 95.81 128 SER A C 1
ATOM 981 O O . SER A 1 128 ? -16.960 4.908 1.463 1.00 95.81 128 SER A O 1
ATOM 983 N N . ARG A 1 129 ? -15.667 6.731 1.211 1.00 96.38 129 ARG A N 1
ATOM 984 C CA . ARG A 1 129 ? -14.836 6.207 0.127 1.00 96.38 129 ARG A CA 1
ATOM 985 C C . ARG A 1 129 ? -13.362 6.515 0.319 1.00 96.38 129 ARG A C 1
ATOM 987 O O . ARG A 1 129 ? -12.992 7.543 0.879 1.00 96.38 129 ARG A O 1
ATOM 994 N N . PHE A 1 130 ? -12.539 5.625 -0.217 1.00 97.00 130 PHE A N 1
ATOM 995 C CA . PHE A 1 130 ? -11.127 5.842 -0.490 1.00 97.00 130 PHE A CA 1
ATOM 996 C C . PHE A 1 130 ? -10.923 5.702 -1.997 1.00 97.00 130 PHE A C 1
ATOM 998 O O . PHE A 1 130 ? -11.135 4.616 -2.545 1.00 97.00 130 PHE A O 1
ATOM 1005 N N . LEU A 1 131 ? -10.524 6.791 -2.663 1.00 95.69 131 LEU A N 1
ATOM 1006 C CA . LEU A 1 131 ? -10.614 6.894 -4.125 1.00 95.69 131 LEU A CA 1
ATOM 1007 C C . LEU A 1 131 ? -12.061 6.573 -4.567 1.00 95.69 131 LEU A C 1
ATOM 1009 O O . LEU A 1 131 ? -13.006 7.072 -3.961 1.00 95.69 131 LEU A O 1
ATOM 1013 N N . GLU A 1 132 ? -12.248 5.694 -5.552 1.00 93.62 132 GLU A N 1
ATOM 1014 C CA . GLU A 1 132 ? -13.570 5.209 -5.984 1.00 93.62 132 GLU A CA 1
ATOM 1015 C C . GLU A 1 132 ? -14.034 3.918 -5.280 1.00 93.62 132 GLU A C 1
ATOM 1017 O O . GLU A 1 132 ? -14.986 3.276 -5.725 1.00 93.62 132 GLU A O 1
ATOM 1022 N N . PHE A 1 133 ? -13.375 3.500 -4.193 1.00 94.62 133 PHE A N 1
ATOM 1023 C CA . PHE A 1 133 ? -13.736 2.284 -3.459 1.00 94.62 133 PHE A CA 1
ATOM 1024 C C . PHE A 1 133 ? -14.471 2.608 -2.157 1.00 94.62 133 PHE A C 1
ATOM 1026 O O . PHE A 1 133 ? -13.999 3.414 -1.353 1.00 94.62 133 PHE A O 1
ATOM 1033 N N . ASP A 1 134 ? -15.596 1.934 -1.911 1.00 96.06 134 ASP A N 1
ATOM 1034 C CA . ASP A 1 134 ? -16.376 2.121 -0.686 1.00 96.06 134 ASP A CA 1
ATOM 1035 C C . ASP A 1 134 ? -15.633 1.557 0.532 1.00 96.06 134 ASP A C 1
ATOM 1037 O O . ASP A 1 134 ? -15.233 0.384 0.565 1.00 96.06 134 ASP A O 1
ATOM 1041 N N . ILE A 1 135 ? -15.483 2.381 1.567 1.00 96.44 135 ILE A N 1
ATOM 1042 C CA . ILE A 1 135 ? -14.964 1.941 2.859 1.00 96.44 135 ILE A CA 1
ATOM 1043 C C . ILE A 1 135 ? -16.134 1.330 3.631 1.00 96.44 135 ILE A C 1
ATOM 1045 O O . ILE A 1 135 ? -17.126 1.990 3.916 1.00 96.44 135 ILE A O 1
ATOM 1049 N N . CYS A 1 136 ? -16.020 0.044 3.950 1.00 95.12 136 CYS A N 1
ATOM 1050 C CA . CYS A 1 136 ? -17.086 -0.720 4.603 1.00 95.12 136 CYS A CA 1
ATOM 1051 C C . CYS A 1 136 ? -16.891 -0.828 6.118 1.00 95.12 136 CYS A C 1
ATOM 1053 O O . CYS A 1 136 ? -17.842 -1.109 6.840 1.00 95.12 136 CYS A O 1
ATOM 1055 N N . THR A 1 137 ? -15.665 -0.614 6.601 1.00 93.25 137 THR A N 1
ATOM 1056 C CA . THR A 1 137 ? -15.340 -0.632 8.029 1.00 93.25 137 THR A CA 1
ATOM 1057 C C . THR A 1 137 ? -14.549 0.616 8.396 1.00 93.25 137 THR A C 1
ATOM 1059 O O . THR A 1 137 ? -13.541 0.926 7.762 1.00 93.25 137 THR A O 1
ATOM 1062 N N . HIS A 1 138 ? -14.979 1.302 9.450 1.00 94.25 138 HIS A N 1
ATOM 1063 C CA . HIS A 1 138 ? -14.269 2.433 10.048 1.00 94.25 138 HIS A CA 1
ATOM 1064 C C . HIS A 1 138 ? -13.772 2.071 11.442 1.00 94.25 138 HIS A C 1
ATOM 1066 O O . HIS A 1 138 ? -14.283 1.148 12.077 1.00 94.25 138 HIS A O 1
ATOM 1072 N N . GLY A 1 139 ? -12.791 2.816 11.935 1.00 94.06 139 GLY A N 1
ATOM 1073 C CA . GLY A 1 139 ? -12.279 2.635 13.285 1.00 94.06 139 GLY A CA 1
ATOM 1074 C C . GLY A 1 139 ? -10.891 3.218 13.443 1.00 94.06 139 GLY A C 1
ATOM 1075 O O . GLY A 1 139 ? -10.372 3.873 12.540 1.00 94.06 139 GLY A O 1
ATOM 1076 N N . LYS A 1 140 ? -10.276 2.949 14.595 1.00 98.31 140 LYS A N 1
ATOM 1077 C CA . LYS A 1 140 ? -8.923 3.420 14.870 1.00 98.31 140 LYS A CA 1
ATOM 1078 C C . LYS A 1 140 ? -7.938 2.900 13.838 1.00 98.31 140 LYS A C 1
ATOM 1080 O O . LYS A 1 140 ? -8.019 1.748 13.407 1.00 98.31 140 LYS A O 1
ATOM 1085 N N . THR A 1 141 ? -6.977 3.732 13.481 1.00 98.62 141 THR A N 1
ATOM 1086 C CA . THR A 1 141 ? -5.871 3.340 12.613 1.00 98.62 141 THR A CA 1
ATOM 1087 C C . THR A 1 141 ? -4.557 3.644 13.299 1.00 98.62 141 THR A C 1
ATOM 1089 O O . THR A 1 141 ? -4.408 4.726 13.855 1.00 98.62 141 THR A O 1
ATOM 1092 N N . LEU A 1 142 ? -3.599 2.728 13.236 1.00 98.38 142 LEU A N 1
ATOM 1093 C CA . LEU A 1 142 ? -2.251 2.930 13.762 1.00 98.38 142 LEU A CA 1
ATOM 1094 C C . LEU A 1 142 ? -1.278 3.096 12.594 1.00 98.38 142 LEU A C 1
ATOM 1096 O O . LEU A 1 142 ? -1.111 2.167 11.805 1.00 98.38 142 LEU A O 1
ATOM 1100 N N . TYR A 1 143 ? -0.643 4.260 12.476 1.00 98.06 143 TYR A N 1
ATOM 1101 C CA . TYR A 1 143 ? 0.352 4.537 11.442 1.00 98.06 143 TYR A CA 1
ATOM 1102 C C . TYR A 1 143 ? 1.757 4.497 12.039 1.00 98.06 143 TYR A C 1
ATOM 1104 O O . TYR A 1 143 ? 2.152 5.377 12.802 1.00 98.06 143 TYR A O 1
ATOM 1112 N N . LEU A 1 144 ? 2.522 3.475 11.671 1.00 95.62 144 LEU A N 1
ATOM 1113 C CA . LEU A 1 144 ? 3.907 3.286 12.080 1.00 95.62 144 LEU A CA 1
ATOM 1114 C C . LEU A 1 144 ? 4.829 3.882 11.011 1.00 95.62 144 LEU A C 1
ATOM 1116 O O . LEU A 1 144 ? 5.049 3.282 9.959 1.00 95.62 144 LEU A O 1
ATOM 1120 N N . ASN A 1 145 ? 5.325 5.091 11.277 1.00 92.88 145 ASN A N 1
ATOM 1121 C CA . ASN A 1 145 ? 6.262 5.801 10.412 1.00 92.88 145 ASN A CA 1
ATOM 1122 C C . ASN A 1 145 ? 7.715 5.458 10.795 1.00 92.88 145 ASN A C 1
ATOM 1124 O O . ASN A 1 145 ? 8.224 5.925 11.811 1.00 92.88 145 ASN A O 1
ATOM 1128 N N . ASN A 1 146 ? 8.375 4.666 9.954 1.00 87.44 146 ASN A N 1
ATOM 1129 C CA . ASN A 1 146 ? 9.764 4.218 10.076 1.00 87.44 146 ASN A CA 1
ATOM 1130 C C . ASN A 1 146 ? 10.704 4.856 9.036 1.00 87.44 146 ASN A C 1
ATOM 1132 O O . ASN A 1 146 ? 11.917 4.707 9.155 1.00 87.44 146 ASN A O 1
ATOM 1136 N N . GLU A 1 147 ? 10.175 5.507 7.995 1.00 85.25 147 GLU A N 1
ATOM 1137 C CA . GLU A 1 147 ? 10.984 6.039 6.887 1.00 85.25 147 GLU A CA 1
ATOM 1138 C C . GLU A 1 147 ? 11.280 7.540 7.022 1.00 85.25 147 GLU A C 1
ATOM 1140 O O . GLU A 1 147 ? 12.393 7.977 6.731 1.00 85.25 147 GLU A O 1
ATOM 1145 N N . LEU A 1 148 ? 10.307 8.347 7.464 1.00 89.88 148 LEU A N 1
ATOM 1146 C CA . LEU A 1 148 ? 10.439 9.807 7.484 1.00 89.88 148 LEU A CA 1
ATOM 1147 C C . LEU A 1 148 ? 10.755 10.347 8.881 1.00 89.88 148 LEU A C 1
ATOM 1149 O O . LEU A 1 148 ? 10.197 9.866 9.866 1.00 89.88 148 LEU A O 1
ATOM 1153 N N . PRO A 1 149 ? 11.541 11.432 8.995 1.00 91.75 149 PRO A N 1
ATOM 1154 C CA . PRO A 1 149 ? 11.590 12.210 10.226 1.00 91.75 149 PRO A CA 1
ATOM 1155 C C . PRO A 1 149 ? 10.188 12.695 10.623 1.00 91.75 149 PRO A C 1
ATOM 1157 O O . PRO A 1 149 ? 9.432 13.180 9.776 1.00 91.75 149 PRO A O 1
ATOM 1160 N N . PHE A 1 150 ? 9.857 12.633 11.917 1.00 92.81 150 PHE A N 1
ATOM 1161 C CA . PHE A 1 150 ? 8.515 12.963 12.419 1.00 92.81 150 PHE A CA 1
ATOM 1162 C C . PHE A 1 150 ? 8.031 14.361 11.997 1.00 92.81 150 PHE A C 1
ATOM 1164 O O . PHE A 1 150 ? 6.865 14.542 11.661 1.00 92.81 150 PHE A O 1
ATOM 1171 N N . ARG A 1 151 ? 8.934 15.350 11.923 1.00 94.88 151 ARG A N 1
ATOM 1172 C CA . ARG A 1 151 ? 8.612 16.711 11.459 1.00 94.88 151 ARG A CA 1
ATOM 1173 C C . ARG A 1 151 ? 8.078 16.744 10.022 1.00 94.88 151 ARG A C 1
ATOM 1175 O O . ARG A 1 151 ? 7.128 17.473 9.749 1.00 94.88 151 ARG A 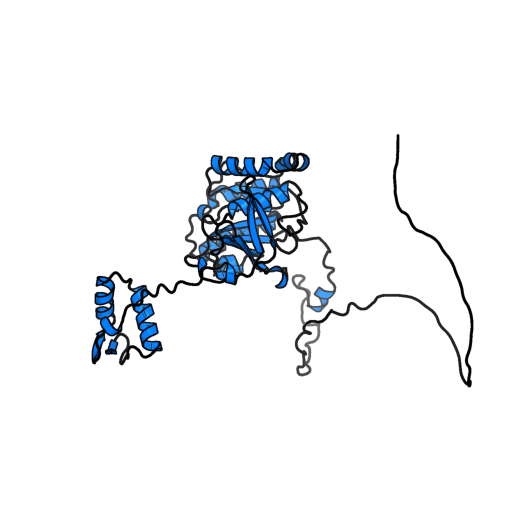O 1
ATOM 1182 N N . GLU A 1 152 ? 8.664 15.957 9.124 1.00 95.06 152 GLU A N 1
ATOM 1183 C CA . GLU A 1 152 ? 8.247 15.877 7.717 1.00 95.06 152 GLU A CA 1
ATOM 1184 C C . GLU A 1 152 ? 6.917 15.131 7.577 1.00 95.06 152 GLU A C 1
ATOM 1186 O O . GLU A 1 152 ? 6.049 15.533 6.799 1.00 95.06 152 GLU A O 1
ATOM 1191 N N . PHE A 1 153 ? 6.726 14.075 8.375 1.00 96.00 153 PHE A N 1
ATOM 1192 C CA . PHE A 1 153 ? 5.439 13.391 8.484 1.00 96.00 153 PHE A CA 1
ATOM 1193 C C . PHE A 1 153 ? 4.343 14.354 8.968 1.00 96.00 153 PHE A C 1
ATOM 1195 O O . PHE A 1 153 ? 3.294 14.466 8.335 1.00 96.00 153 PHE A O 1
ATOM 1202 N N . LEU A 1 154 ? 4.610 15.101 10.044 1.00 96.44 154 LEU A N 1
ATOM 1203 C CA . LEU A 1 154 ? 3.679 16.062 10.631 1.00 96.44 154 LEU A CA 1
ATOM 1204 C C . LEU A 1 154 ? 3.294 17.167 9.643 1.00 96.44 154 LEU A C 1
ATOM 1206 O O . LEU A 1 154 ? 2.124 17.536 9.582 1.00 96.44 154 LEU A O 1
ATOM 1210 N N . ALA A 1 155 ? 4.248 17.690 8.868 1.00 97.12 155 ALA A N 1
ATOM 1211 C CA . ALA A 1 155 ? 3.967 18.702 7.852 1.00 97.12 155 ALA A CA 1
ATOM 1212 C C . ALA A 1 155 ? 2.963 18.185 6.809 1.00 97.12 155 ALA A C 1
ATOM 1214 O O . ALA A 1 155 ? 1.942 18.824 6.571 1.00 97.12 155 ALA A O 1
ATOM 1215 N N . ARG A 1 156 ? 3.200 16.983 6.263 1.00 97.06 156 ARG A N 1
ATOM 1216 C CA . ARG A 1 156 ? 2.283 16.338 5.305 1.00 97.06 156 ARG A CA 1
ATOM 1217 C C . ARG A 1 156 ? 0.917 16.064 5.924 1.00 97.06 156 ARG A C 1
ATOM 1219 O O . ARG A 1 156 ? -0.104 16.305 5.288 1.00 97.06 156 ARG A O 1
ATOM 1226 N N . PHE A 1 157 ? 0.907 15.572 7.161 1.00 97.44 157 PHE A N 1
ATOM 1227 C CA . PHE A 1 157 ? -0.318 15.275 7.890 1.00 97.44 157 PHE A CA 1
ATOM 1228 C C . PHE A 1 157 ? -1.175 16.528 8.089 1.00 97.44 157 PHE A C 1
ATOM 1230 O O . PHE A 1 157 ? -2.368 16.488 7.809 1.00 97.44 157 PHE A O 1
ATOM 1237 N N . LYS A 1 158 ? -0.570 17.649 8.503 1.00 97.44 158 LYS A N 1
ATOM 1238 C CA . LYS A 1 158 ? -1.277 18.928 8.663 1.00 97.44 158 LYS A CA 1
ATOM 1239 C C . LYS A 1 158 ? -1.909 19.395 7.355 1.00 97.44 158 LYS A C 1
ATOM 1241 O O . LYS A 1 158 ? -3.097 19.689 7.351 1.00 97.44 158 LYS A O 1
ATOM 1246 N N . THR A 1 159 ? -1.167 19.357 6.248 1.00 97.94 159 THR A N 1
ATOM 1247 C CA . THR A 1 159 ? -1.703 19.712 4.923 1.00 97.94 159 THR A CA 1
ATOM 1248 C C . THR A 1 159 ? -2.902 18.844 4.525 1.00 97.94 159 THR A C 1
ATOM 1250 O O . THR A 1 159 ? -3.892 19.358 4.012 1.00 97.94 159 THR A O 1
ATOM 1253 N N . MET A 1 160 ? -2.860 17.535 4.797 1.00 98.06 160 MET A N 1
ATOM 1254 C CA . MET A 1 160 ? -4.000 16.648 4.523 1.00 98.06 160 MET A CA 1
ATOM 1255 C C . MET A 1 160 ? -5.188 16.909 5.451 1.00 98.06 160 MET A C 1
ATOM 1257 O O . MET A 1 160 ? -6.331 16.817 5.004 1.00 98.06 160 MET A O 1
ATOM 1261 N N . ALA A 1 161 ? -4.924 17.201 6.727 1.00 96.56 161 ALA A N 1
ATOM 1262 C CA . ALA A 1 161 ? -5.940 17.448 7.744 1.00 96.56 161 ALA A CA 1
ATOM 1263 C C . ALA A 1 161 ? -6.692 18.767 7.509 1.00 96.56 161 ALA A C 1
ATOM 1265 O O . ALA A 1 161 ? -7.896 18.816 7.728 1.00 96.56 161 ALA A O 1
ATOM 1266 N N . GLU A 1 162 ? -6.014 19.803 7.009 1.00 96.38 162 GLU A N 1
ATOM 1267 C CA . GLU A 1 162 ? -6.623 21.092 6.642 1.00 96.38 162 GLU A CA 1
ATOM 1268 C C . GLU A 1 162 ? -7.672 20.965 5.526 1.00 96.38 162 GLU A C 1
ATOM 1270 O O . GLU A 1 162 ? -8.587 21.781 5.441 1.00 96.38 162 GLU A O 1
ATOM 1275 N N . ALA A 1 163 ? -7.570 19.932 4.686 1.00 94.69 163 ALA A N 1
ATOM 1276 C CA . ALA A 1 163 ? -8.532 19.661 3.621 1.00 94.69 163 ALA A CA 1
ATOM 1277 C C . ALA A 1 163 ? -9.770 18.872 4.090 1.00 94.69 163 ALA A C 1
ATOM 1279 O O . ALA A 1 163 ? -10.694 18.662 3.300 1.00 94.69 163 ALA A O 1
ATOM 1280 N N . LEU A 1 164 ? -9.800 18.406 5.343 1.00 93.44 164 LEU A N 1
ATOM 1281 C CA . LEU A 1 164 ? -10.930 17.646 5.871 1.00 93.44 164 LEU A CA 1
ATOM 1282 C C . LEU A 1 164 ? -12.093 18.571 6.260 1.00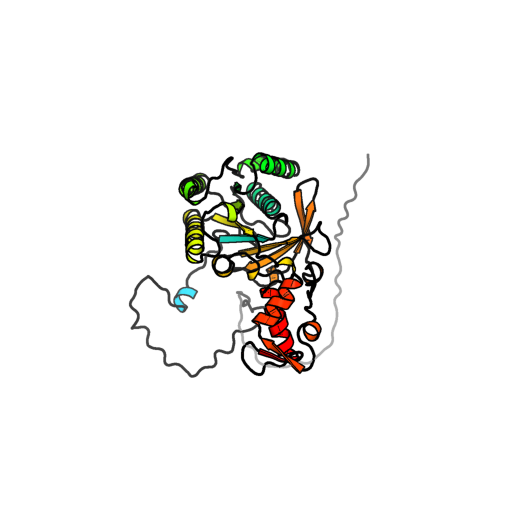 93.44 164 LEU A C 1
ATOM 1284 O O . LEU A 1 164 ? -11.873 19.623 6.861 1.00 93.44 164 LEU A O 1
ATOM 1288 N N . PRO A 1 165 ? -13.350 18.154 6.021 1.00 92.81 165 PRO A N 1
ATOM 1289 C CA . PRO A 1 165 ? -14.504 18.770 6.663 1.00 92.81 165 PRO A CA 1
ATOM 1290 C C . PRO A 1 165 ? -14.356 18.756 8.191 1.00 92.81 165 PRO A C 1
ATOM 1292 O O . PRO A 1 165 ? -13.893 17.767 8.758 1.00 92.81 165 PRO A O 1
ATOM 1295 N N . GLU A 1 166 ? -14.825 19.806 8.865 1.00 90.62 166 GLU A N 1
ATOM 1296 C CA . GLU A 1 166 ? -14.689 19.987 10.322 1.00 90.62 166 GLU A CA 1
ATOM 1297 C C . GLU A 1 166 ? -15.139 18.751 11.127 1.00 90.62 166 GLU A C 1
ATOM 1299 O O . GLU A 1 166 ? -14.391 18.232 11.953 1.00 90.62 166 GLU A O 1
ATOM 1304 N N . GLN A 1 167 ? -16.301 18.182 10.786 1.00 88.94 167 GLN A N 1
ATOM 1305 C CA . GLN A 1 167 ? -16.840 16.971 11.428 1.00 88.94 167 GLN A CA 1
ATOM 1306 C C . GLN A 1 167 ? -15.934 15.734 11.277 1.00 88.94 167 GLN A C 1
ATOM 1308 O O . GLN A 1 167 ? -15.951 14.833 12.116 1.00 88.94 167 GLN A O 1
ATOM 1313 N N . GLN A 1 168 ? -15.165 15.649 10.189 1.00 90.31 168 GLN A N 1
ATOM 1314 C CA . GLN A 1 168 ? -14.200 14.569 9.972 1.00 90.31 168 GLN A CA 1
ATOM 1315 C C . GLN A 1 168 ? -12.883 14.849 10.697 1.00 90.31 168 GLN A C 1
ATOM 1317 O O . GLN A 1 168 ? -12.275 13.915 11.218 1.00 90.31 168 GLN A O 1
ATOM 1322 N N . ALA A 1 169 ? -12.459 16.112 10.773 1.00 91.50 169 ALA A N 1
ATOM 1323 C CA . ALA A 1 169 ? -11.246 16.506 11.480 1.00 91.50 169 ALA A CA 1
ATOM 1324 C C . ALA A 1 169 ? -11.309 16.153 12.979 1.00 91.50 169 ALA A C 1
ATOM 1326 O O . ALA A 1 169 ? -10.328 15.648 13.523 1.00 91.50 169 ALA A O 1
ATOM 1327 N N . GLU A 1 170 ? -12.469 16.293 13.634 1.00 92.06 170 GLU A N 1
ATOM 1328 C CA . GLU A 1 170 ? -12.665 15.873 15.038 1.00 92.06 170 GLU A CA 1
ATOM 1329 C C . GLU A 1 170 ? -12.383 14.375 15.268 1.00 92.06 170 GLU A C 1
ATOM 1331 O O . GLU A 1 170 ? -11.920 13.947 16.332 1.00 92.06 170 GLU A O 1
ATOM 1336 N N . ARG A 1 171 ? -12.614 13.553 14.240 1.00 94.19 171 ARG A N 1
ATOM 1337 C CA . ARG A 1 171 ? -12.393 12.104 14.284 1.00 94.19 171 ARG A CA 1
ATOM 1338 C C . ARG A 1 171 ? -10.939 11.704 14.053 1.00 94.19 171 ARG A C 1
ATOM 1340 O O . ARG A 1 171 ? -10.619 10.527 14.192 1.00 94.19 171 ARG A O 1
ATOM 1347 N N . LEU A 1 172 ? -10.028 12.645 13.789 1.00 95.75 172 LEU A N 1
ATOM 1348 C CA . LEU A 1 172 ? -8.589 12.355 13.731 1.00 95.75 172 LEU A CA 1
ATOM 1349 C C . LEU A 1 172 ? -8.037 11.805 15.054 1.00 95.75 172 LEU A C 1
ATOM 1351 O O . LEU A 1 172 ? -6.993 11.166 15.048 1.00 95.75 172 LEU A O 1
ATOM 1355 N N . THR A 1 173 ? -8.769 11.947 16.163 1.00 94.94 173 THR A N 1
ATOM 1356 C CA . THR A 1 173 ? -8.507 11.233 17.427 1.00 94.94 173 THR A CA 1
ATOM 1357 C C . THR A 1 173 ? -8.460 9.704 17.281 1.00 94.94 173 THR A C 1
ATOM 1359 O O . THR A 1 173 ? -7.909 9.024 18.143 1.00 94.94 173 THR A O 1
ATOM 1362 N N . GLN A 1 174 ? -9.017 9.148 16.200 1.00 96.19 174 GLN A N 1
ATOM 1363 C CA . GLN A 1 174 ? -8.952 7.722 15.877 1.00 96.19 174 GLN A CA 1
ATOM 1364 C C . GLN A 1 174 ? -7.658 7.327 15.137 1.00 96.19 174 GLN A C 1
ATOM 1366 O O . GLN A 1 174 ? -7.347 6.140 15.043 1.00 96.19 174 GLN A O 1
ATOM 1371 N N . LEU A 1 175 ? -6.891 8.286 14.610 1.00 97.94 175 LEU A N 1
ATOM 1372 C CA . LEU A 1 175 ? -5.598 8.033 13.978 1.00 97.94 175 LEU A CA 1
ATOM 1373 C C . LEU A 1 175 ? -4.479 8.164 15.016 1.00 97.94 175 LEU A C 1
ATOM 1375 O O . LEU A 1 175 ? -4.192 9.242 15.528 1.00 97.94 175 LEU A O 1
ATOM 1379 N N . LEU A 1 176 ? -3.817 7.048 15.287 1.00 97.88 176 LEU A N 1
ATOM 1380 C CA . LEU A 1 176 ? -2.716 6.938 16.228 1.00 97.88 176 LEU A CA 1
ATOM 1381 C C . LEU A 1 176 ? -1.394 6.934 15.464 1.00 97.88 176 LEU A C 1
ATOM 1383 O O . LEU A 1 176 ? -1.197 6.117 14.563 1.00 97.88 176 LEU A O 1
ATOM 1387 N N . VAL A 1 177 ? -0.480 7.826 15.840 1.00 96.44 177 VAL A N 1
ATOM 1388 C CA . VAL A 1 177 ? 0.854 7.933 15.237 1.00 96.44 177 VAL A CA 1
ATOM 1389 C C . VAL A 1 177 ? 1.886 8.053 16.358 1.00 96.44 177 VAL A C 1
ATOM 1391 O O . VAL A 1 177 ? 1.992 9.121 16.964 1.00 96.44 177 VAL A O 1
ATOM 1394 N N . PRO A 1 178 ? 2.636 6.984 16.676 1.00 93.06 178 PRO A N 1
ATOM 1395 C CA . PRO A 1 178 ? 3.756 7.084 17.600 1.00 93.06 178 PRO A CA 1
ATOM 1396 C C . PRO A 1 178 ? 4.814 8.052 17.056 1.00 93.06 178 PRO A C 1
ATOM 1398 O O . PRO A 1 178 ? 5.140 8.019 15.871 1.00 93.06 178 PRO A O 1
ATOM 1401 N N . GLU A 1 179 ? 5.369 8.902 17.921 1.00 88.06 179 GLU A N 1
ATOM 1402 C CA . GLU A 1 179 ? 6.404 9.873 17.529 1.00 88.06 179 GLU A CA 1
ATOM 1403 C C . GLU A 1 179 ? 7.707 9.188 17.096 1.00 88.06 179 GLU A C 1
ATOM 1405 O O . GLU A 1 179 ? 8.381 9.636 16.168 1.00 88.06 179 GLU A O 1
ATOM 1410 N N . ASN A 1 180 ? 8.039 8.073 17.749 1.00 85.19 180 ASN A N 1
ATOM 1411 C CA . ASN A 1 180 ? 9.211 7.267 17.454 1.00 85.19 180 ASN A CA 1
ATOM 1412 C C . ASN A 1 180 ? 8.803 5.807 17.245 1.00 85.19 180 ASN A C 1
ATOM 1414 O O . ASN A 1 180 ? 8.129 5.225 18.096 1.00 85.19 180 ASN A O 1
ATOM 1418 N N . VAL A 1 181 ? 9.252 5.214 16.139 1.00 85.69 181 VAL A N 1
ATOM 1419 C CA . VAL A 1 181 ? 9.049 3.795 15.835 1.00 85.69 181 VAL A CA 1
ATOM 1420 C C . VAL A 1 181 ? 10.421 3.134 15.675 1.00 85.69 181 VAL A C 1
ATOM 1422 O O . VAL A 1 181 ? 11.048 3.267 14.620 1.00 85.69 181 VAL A O 1
ATOM 1425 N N . PRO A 1 182 ? 10.916 2.433 16.711 1.00 83.12 182 PRO A N 1
ATOM 1426 C CA . PRO A 1 182 ? 12.157 1.672 16.629 1.00 83.12 182 PRO A CA 1
ATOM 1427 C C . PRO A 1 182 ? 12.088 0.533 15.604 1.00 83.12 182 PRO A C 1
ATOM 1429 O O . PRO A 1 182 ? 11.056 0.262 14.983 1.00 83.12 182 PRO A O 1
ATOM 1432 N N . GLN A 1 183 ? 13.204 -0.183 15.463 1.00 78.62 183 GLN A N 1
ATOM 1433 C CA . GLN A 1 183 ? 13.227 -1.418 14.686 1.00 78.62 183 GLN A CA 1
ATOM 1434 C C . GLN A 1 183 ? 12.223 -2.425 15.249 1.00 78.62 183 GLN A C 1
ATOM 1436 O O . GLN A 1 183 ? 12.042 -2.561 16.463 1.00 78.62 183 GLN A O 1
ATOM 1441 N N . PHE A 1 184 ? 11.576 -3.143 14.345 1.00 73.88 184 PHE A N 1
ATOM 1442 C CA . PHE A 1 184 ? 10.401 -3.942 14.640 1.00 73.88 184 PHE A CA 1
ATOM 1443 C C . PHE A 1 184 ? 10.694 -5.086 15.600 1.00 73.88 184 PHE A C 1
ATOM 1445 O O . PHE A 1 184 ? 9.882 -5.360 16.476 1.00 73.88 184 PHE A O 1
ATOM 1452 N N . GLU A 1 185 ? 11.867 -5.721 15.495 1.00 73.94 185 GLU A N 1
ATOM 1453 C CA . GLU A 1 185 ? 12.247 -6.788 16.421 1.00 73.94 185 GLU A CA 1
ATOM 1454 C C . GLU A 1 185 ? 12.277 -6.328 17.886 1.00 73.94 185 GLU A C 1
ATOM 1456 O O . GLU A 1 185 ? 11.974 -7.126 18.767 1.00 73.94 185 GLU A O 1
ATOM 1461 N N . SER A 1 186 ? 12.613 -5.059 18.140 1.00 79.31 186 SER A N 1
ATOM 1462 C CA . SER A 1 186 ? 12.658 -4.471 19.486 1.00 79.31 186 SER A CA 1
ATOM 1463 C C . SER A 1 186 ? 11.371 -3.773 19.921 1.00 79.31 186 SER A C 1
ATOM 1465 O O . SER A 1 186 ? 11.280 -3.397 21.079 1.00 79.31 186 SER A O 1
ATOM 1467 N N . TYR A 1 187 ? 10.421 -3.565 19.006 1.00 84.31 187 TYR A N 1
ATOM 1468 C CA . TYR A 1 187 ? 9.195 -2.793 19.254 1.00 84.31 187 TYR A CA 1
ATOM 1469 C C . TYR A 1 187 ? 7.920 -3.643 19.135 1.00 84.31 187 TYR A C 1
ATOM 1471 O O . TYR A 1 187 ? 6.794 -3.146 19.141 1.00 84.31 187 TYR A O 1
ATOM 1479 N N . TRP A 1 188 ? 8.086 -4.952 18.940 1.00 85.56 188 TRP A N 1
ATOM 1480 C CA . TRP A 1 188 ? 6.986 -5.857 18.636 1.00 85.56 188 TRP A CA 1
ATOM 1481 C C . TRP A 1 188 ? 5.994 -6.001 19.787 1.00 85.56 188 TRP A C 1
ATOM 1483 O O . TRP A 1 188 ? 4.784 -6.063 19.548 1.00 85.56 188 TRP A O 1
ATOM 1493 N N . ASP A 1 189 ? 6.487 -6.059 21.020 1.00 89.69 189 ASP A N 1
ATOM 1494 C CA . ASP A 1 189 ? 5.640 -6.227 22.198 1.00 89.69 189 ASP A CA 1
ATOM 1495 C C . ASP A 1 189 ? 4.830 -4.952 22.460 1.00 89.69 189 ASP A C 1
ATOM 1497 O O . ASP A 1 189 ? 3.629 -5.028 22.718 1.00 89.69 189 ASP A O 1
ATOM 1501 N N . GLU A 1 190 ? 5.430 -3.778 22.262 1.00 91.75 190 GLU A N 1
ATOM 1502 C CA . GLU A 1 190 ? 4.750 -2.487 22.326 1.00 91.75 190 GLU A CA 1
ATOM 1503 C C . GLU A 1 190 ? 3.692 -2.345 21.229 1.00 91.75 190 GLU A C 1
ATOM 1505 O O . GLU A 1 190 ? 2.578 -1.902 21.510 1.00 91.75 190 GLU A O 1
ATOM 1510 N N . ILE A 1 191 ? 3.985 -2.763 19.990 1.00 92.25 191 ILE A N 1
ATOM 1511 C CA . ILE A 1 191 ? 2.984 -2.791 18.910 1.00 92.25 191 ILE A CA 1
ATOM 1512 C C . ILE A 1 191 ? 1.822 -3.715 19.285 1.00 92.25 191 ILE A C 1
ATOM 1514 O O . ILE A 1 191 ? 0.662 -3.354 19.075 1.00 92.25 191 ILE A O 1
ATOM 1518 N N . ASN A 1 192 ? 2.103 -4.899 19.837 1.00 93.69 192 ASN A N 1
ATOM 1519 C CA . ASN A 1 192 ? 1.060 -5.823 20.283 1.00 93.69 192 ASN A CA 1
ATOM 1520 C C . ASN A 1 192 ? 0.212 -5.226 21.403 1.00 93.69 192 ASN A C 1
ATOM 1522 O O . ASN A 1 192 ? -1.010 -5.364 21.371 1.00 93.69 192 ASN A O 1
ATOM 1526 N N . GLU A 1 193 ? 0.837 -4.557 22.367 1.00 95.25 193 GLU A N 1
ATOM 1527 C CA . GLU A 1 193 ? 0.145 -3.914 23.478 1.00 95.25 193 GLU A CA 1
ATOM 1528 C C . GLU A 1 193 ? -0.726 -2.743 23.010 1.00 95.25 193 GLU A C 1
ATOM 1530 O O . GLU A 1 193 ? -1.890 -2.641 23.407 1.00 95.25 193 GLU A O 1
ATOM 1535 N N . LEU A 1 194 ? -0.209 -1.915 22.098 1.00 95.19 194 LEU A N 1
ATOM 1536 C CA . LEU A 1 194 ? -0.977 -0.861 21.438 1.00 95.19 194 LEU A CA 1
ATOM 1537 C C . LEU A 1 194 ? -2.168 -1.450 20.682 1.00 95.19 194 LEU A C 1
ATOM 1539 O O . LEU A 1 194 ? -3.290 -0.982 20.851 1.00 95.19 194 LEU A O 1
ATOM 1543 N N . CYS A 1 195 ? -1.969 -2.513 19.898 1.00 96.50 195 CYS A N 1
ATOM 1544 C CA . CYS A 1 195 ? -3.064 -3.161 19.177 1.00 96.50 195 CYS A CA 1
ATOM 1545 C C . CYS A 1 195 ? -4.103 -3.772 20.130 1.00 96.50 195 CYS A C 1
ATOM 1547 O O . CYS A 1 195 ? -5.301 -3.669 19.872 1.00 96.50 195 CYS A O 1
ATOM 1549 N N . ARG A 1 196 ? -3.666 -4.348 21.256 1.00 96.81 196 ARG A N 1
ATOM 1550 C CA . ARG A 1 196 ? -4.542 -4.925 22.285 1.00 96.81 196 ARG A CA 1
ATOM 1551 C C . ARG A 1 196 ? -5.418 -3.868 22.956 1.00 96.81 196 ARG A C 1
ATOM 1553 O O . ARG A 1 196 ? -6.609 -4.105 23.173 1.00 96.81 196 ARG A O 1
ATOM 1560 N N . THR A 1 197 ? -4.820 -2.730 23.298 1.00 97.25 197 THR A N 1
ATOM 1561 C CA . THR A 1 197 ? -5.474 -1.645 24.039 1.00 97.25 197 THR A CA 1
ATOM 1562 C C . THR A 1 197 ? -6.343 -0.792 23.124 1.00 97.25 197 THR A C 1
ATOM 1564 O O . THR A 1 197 ? -7.520 -0.566 23.409 1.00 97.25 197 THR A O 1
ATOM 1567 N N . GLU A 1 198 ? -5.793 -0.374 21.987 1.00 97.38 198 GLU A N 1
ATOM 1568 C CA . GLU A 1 198 ? -6.438 0.571 21.081 1.00 97.38 198 GLU A CA 1
ATOM 1569 C C . GLU A 1 198 ? -7.351 -0.104 20.060 1.00 97.38 198 GLU A C 1
ATOM 1571 O O . GLU A 1 198 ? -8.282 0.532 19.579 1.00 97.38 198 GLU A O 1
ATOM 1576 N N . LYS A 1 199 ? -7.137 -1.391 19.760 1.00 97.00 199 LYS A N 1
ATOM 1577 C CA . LYS A 1 199 ? -7.949 -2.190 18.823 1.00 97.00 199 LYS A CA 1
ATOM 1578 C C . LYS A 1 199 ? -8.126 -1.515 17.450 1.00 97.00 199 LYS A C 1
ATOM 1580 O O . LYS A 1 199 ? -9.261 -1.300 17.015 1.00 97.00 199 LYS A O 1
ATOM 1585 N N . PRO A 1 200 ? -7.030 -1.147 16.759 1.00 97.75 200 PRO A N 1
ATOM 1586 C CA . PRO A 1 200 ? -7.124 -0.516 15.452 1.00 97.75 200 PRO A CA 1
ATOM 1587 C C . PRO A 1 200 ? -7.731 -1.471 14.416 1.00 97.75 200 PRO A C 1
ATOM 1589 O O . PRO A 1 200 ? -7.392 -2.650 14.367 1.00 97.75 200 PRO A O 1
ATOM 1592 N N . ALA A 1 201 ? -8.587 -0.945 13.542 1.00 96.88 201 ALA A N 1
ATOM 1593 C CA . ALA A 1 201 ? -9.104 -1.662 12.379 1.00 96.88 201 ALA A CA 1
ATOM 1594 C C . ALA A 1 201 ? -8.034 -1.815 11.279 1.00 96.88 201 ALA A C 1
ATOM 1596 O O . ALA A 1 201 ? -8.037 -2.800 10.535 1.00 96.88 201 ALA A O 1
ATOM 1597 N N . LEU A 1 202 ? -7.110 -0.851 11.190 1.00 98.50 202 LEU A N 1
ATOM 1598 C CA . LEU A 1 202 ? -6.019 -0.814 10.216 1.00 98.50 202 LEU A CA 1
ATOM 1599 C C . LEU A 1 202 ? -4.697 -0.438 10.893 1.00 98.50 202 LEU A C 1
ATOM 1601 O O . LEU A 1 202 ? -4.614 0.564 11.599 1.00 98.50 202 LEU A O 1
ATOM 1605 N N . VAL A 1 203 ? -3.645 -1.200 10.611 1.00 98.12 203 VAL A N 1
ATOM 1606 C CA . VAL A 1 203 ? -2.259 -0.853 10.943 1.00 98.12 203 VAL A CA 1
ATOM 1607 C C . VAL A 1 203 ? -1.495 -0.621 9.644 1.00 98.12 203 VAL A C 1
ATOM 1609 O O . VAL A 1 203 ? -1.487 -1.487 8.767 1.00 98.12 2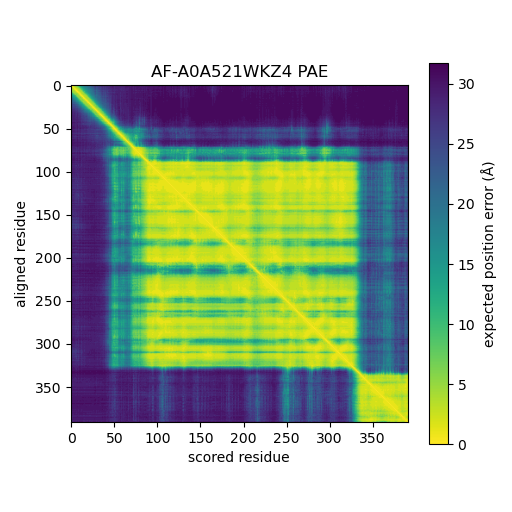03 VAL A O 1
ATOM 1612 N N . VAL A 1 204 ? -0.843 0.532 9.518 1.00 97.88 204 VAL A N 1
ATOM 1613 C CA . VAL A 1 204 ? 0.038 0.867 8.395 1.00 97.88 204 VAL A CA 1
ATOM 1614 C C . VAL A 1 204 ? 1.487 0.814 8.864 1.00 97.88 204 VAL A C 1
ATOM 1616 O O . VAL A 1 204 ? 1.823 1.429 9.870 1.00 97.88 204 VAL A O 1
ATOM 1619 N N . LEU A 1 205 ? 2.341 0.101 8.127 1.00 95.19 205 LEU A N 1
ATOM 1620 C CA . LEU A 1 205 ? 3.789 0.067 8.339 1.00 95.19 205 LEU A CA 1
ATOM 1621 C C . LEU A 1 205 ? 4.499 0.742 7.161 1.00 95.19 205 LEU A C 1
ATOM 1623 O O . LEU A 1 205 ? 4.498 0.200 6.051 1.00 95.19 205 LEU A O 1
ATOM 1627 N N . ASP A 1 206 ? 5.119 1.896 7.407 1.00 93.75 206 ASP A N 1
ATOM 1628 C CA . ASP A 1 206 ? 5.738 2.746 6.387 1.00 93.75 206 ASP A CA 1
ATOM 1629 C C . ASP A 1 206 ? 7.209 3.073 6.710 1.00 93.75 206 ASP A C 1
ATOM 1631 O O . ASP A 1 206 ? 7.491 4.004 7.454 1.00 93.75 206 ASP A O 1
ATOM 1635 N N . CYS A 1 207 ? 8.199 2.339 6.204 1.00 87.25 207 CYS A N 1
ATOM 1636 C CA . CYS A 1 207 ? 8.115 1.210 5.277 1.00 87.25 207 CYS A CA 1
ATOM 1637 C C . CYS A 1 207 ? 8.853 -0.027 5.808 1.00 87.25 207 CYS A C 1
ATOM 1639 O O . CYS A 1 207 ? 9.680 0.047 6.719 1.00 87.25 207 CYS A O 1
ATOM 1641 N N . LEU A 1 208 ? 8.573 -1.193 5.211 1.00 84.62 208 LEU A N 1
ATOM 1642 C CA . LEU A 1 208 ? 9.146 -2.476 5.635 1.00 84.62 208 LEU A CA 1
ATOM 1643 C C . LEU A 1 208 ? 10.682 -2.471 5.646 1.00 84.62 208 LEU A C 1
ATOM 1645 O O . LEU A 1 208 ? 11.279 -3.106 6.511 1.00 84.62 208 LEU A O 1
ATOM 1649 N N . TYR A 1 209 ? 11.314 -1.747 4.716 1.00 76.19 209 TYR A N 1
ATOM 1650 C CA . TYR A 1 209 ? 12.769 -1.740 4.535 1.00 76.19 209 TYR A CA 1
ATOM 1651 C C . TYR A 1 209 ? 13.524 -1.336 5.811 1.00 76.19 209 TYR A C 1
ATOM 1653 O O . TYR A 1 209 ? 14.530 -1.951 6.154 1.00 76.19 209 TYR A O 1
ATOM 1661 N N . TRP A 1 210 ? 13.009 -0.344 6.540 1.00 71.88 210 TRP A N 1
ATOM 1662 C CA . TRP A 1 210 ? 13.621 0.160 7.774 1.00 71.88 210 TRP A CA 1
ATOM 1663 C C . TRP A 1 210 ? 13.165 -0.577 9.033 1.00 71.88 210 TRP A C 1
ATOM 1665 O O . TRP A 1 210 ? 13.692 -0.343 10.119 1.00 71.88 210 TRP A O 1
ATOM 1675 N N . SER A 1 211 ? 12.201 -1.485 8.896 1.00 67.06 211 SER A N 1
ATOM 1676 C CA . SER A 1 211 ? 11.615 -2.180 10.038 1.00 67.06 211 SER A CA 1
ATOM 1677 C C . SER A 1 211 ? 12.465 -3.356 10.536 1.00 67.06 211 SER A C 1
ATOM 1679 O O . SER A 1 211 ? 12.275 -3.768 11.671 1.00 67.06 211 SER A O 1
ATOM 1681 N N . HIS A 1 212 ? 13.409 -3.888 9.745 1.00 69.38 212 HIS A N 1
ATOM 1682 C CA . HIS A 1 212 ? 14.166 -5.093 10.109 1.00 69.38 212 HIS A CA 1
ATOM 1683 C C . HIS A 1 212 ? 15.629 -5.078 9.637 1.00 69.38 212 HIS A C 1
ATOM 1685 O O . HIS A 1 212 ? 15.954 -4.547 8.578 1.00 69.38 212 HIS A O 1
ATOM 1691 N N . ASN A 1 213 ? 16.512 -5.811 10.326 1.00 65.56 213 ASN A N 1
ATOM 1692 C CA . ASN A 1 213 ? 17.927 -5.962 9.920 1.00 65.56 213 ASN A CA 1
ATOM 1693 C C . ASN A 1 213 ? 18.206 -7.202 9.047 1.00 65.56 213 ASN A C 1
ATOM 1695 O O . ASN A 1 213 ? 19.357 -7.556 8.781 1.00 65.56 213 ASN A O 1
ATOM 1699 N N . ARG A 1 214 ? 17.166 -7.919 8.611 1.00 68.50 214 ARG A N 1
ATOM 1700 C CA . ARG A 1 214 ? 17.317 -9.139 7.805 1.00 68.50 214 ARG A CA 1
ATOM 1701 C C . ARG A 1 214 ? 17.500 -8.800 6.327 1.00 68.50 214 ARG A C 1
ATOM 1703 O O . ARG A 1 214 ? 16.777 -7.981 5.775 1.00 68.50 214 ARG A O 1
ATOM 1710 N N . GLY A 1 215 ? 18.420 -9.481 5.644 1.00 61.28 215 GLY A N 1
ATOM 1711 C CA . GLY A 1 215 ? 18.550 -9.327 4.193 1.00 61.28 215 GLY A CA 1
ATOM 1712 C C . GLY A 1 215 ? 17.269 -9.770 3.479 1.00 61.28 215 GLY A C 1
ATOM 1713 O O . GLY A 1 215 ? 16.864 -10.918 3.622 1.00 61.28 215 GLY A O 1
ATOM 1714 N N . GLU A 1 216 ? 16.653 -8.905 2.674 1.00 61.59 216 GLU A N 1
ATOM 1715 C CA . GLU A 1 216 ? 15.386 -9.206 1.974 1.00 61.59 216 GLU A CA 1
ATOM 1716 C C . GLU A 1 216 ? 15.487 -10.375 0.980 1.00 61.59 216 GLU A C 1
ATOM 1718 O O . GLU A 1 216 ? 14.505 -11.043 0.664 1.00 61.59 216 GLU A O 1
ATOM 1723 N N . ASN A 1 217 ? 16.705 -10.669 0.518 1.00 63.03 217 ASN A N 1
ATOM 1724 C CA . ASN A 1 217 ? 16.992 -11.833 -0.320 1.00 63.03 217 ASN A CA 1
ATOM 1725 C C . ASN A 1 217 ? 17.025 -13.147 0.486 1.00 63.03 217 ASN A C 1
ATOM 1727 O O . ASN A 1 217 ? 17.045 -14.233 -0.094 1.00 63.03 217 ASN A O 1
ATOM 1731 N N . ASN A 1 218 ? 17.033 -13.070 1.819 1.00 68.06 218 ASN A N 1
ATOM 1732 C CA . ASN A 1 218 ? 16.983 -14.225 2.698 1.00 68.06 218 ASN A CA 1
ATOM 1733 C C . ASN A 1 218 ? 15.528 -14.653 2.937 1.00 68.06 218 ASN A C 1
ATOM 1735 O O . ASN A 1 218 ? 14.829 -14.150 3.821 1.00 68.06 218 ASN A O 1
ATOM 1739 N N . SER A 1 219 ? 15.094 -15.650 2.168 1.00 71.12 219 SER A N 1
ATOM 1740 C CA . SER A 1 219 ? 13.728 -16.173 2.232 1.00 71.12 219 SER A CA 1
ATOM 1741 C C . SER A 1 219 ? 13.305 -16.684 3.619 1.00 71.12 219 SER A C 1
ATOM 1743 O O . SER A 1 219 ? 12.130 -16.562 3.963 1.00 71.12 219 SER A O 1
ATOM 1745 N N . SER A 1 220 ? 14.216 -17.232 4.437 1.00 74.00 220 SER A N 1
ATOM 1746 C CA . SER A 1 220 ? 13.875 -17.705 5.789 1.00 74.00 220 SER A CA 1
ATOM 1747 C C . SER A 1 220 ? 13.644 -16.536 6.746 1.00 74.00 220 SER A C 1
ATOM 1749 O O . SER A 1 220 ? 12.692 -16.557 7.528 1.00 74.00 220 SER A O 1
ATOM 1751 N N . GLY A 1 221 ? 14.450 -15.479 6.612 1.00 76.94 221 GLY A N 1
ATOM 1752 C CA . GLY A 1 221 ? 14.287 -14.226 7.339 1.00 76.94 221 GLY A CA 1
ATOM 1753 C C . GLY A 1 221 ? 12.930 -13.582 7.067 1.00 76.94 221 GLY A C 1
ATOM 1754 O O . GLY A 1 221 ? 12.198 -13.288 8.009 1.00 76.94 221 GLY A O 1
ATOM 1755 N N . MET A 1 222 ? 12.568 -13.454 5.789 1.00 80.31 222 MET A N 1
ATOM 1756 C CA . MET A 1 222 ? 11.307 -12.833 5.364 1.00 80.31 222 MET A CA 1
ATOM 1757 C C . MET A 1 222 ? 10.075 -13.653 5.766 1.00 80.31 222 MET A C 1
ATOM 1759 O O . MET A 1 222 ? 9.054 -13.089 6.153 1.00 80.31 222 MET A O 1
ATOM 1763 N N . LYS A 1 223 ? 10.169 -14.992 5.757 1.00 83.00 223 LYS A N 1
ATOM 1764 C CA . LYS A 1 223 ? 9.096 -15.868 6.262 1.00 83.00 223 LYS A CA 1
ATOM 1765 C C . LYS A 1 223 ? 8.822 -15.658 7.752 1.00 83.00 223 LYS A C 1
ATOM 1767 O O . LYS A 1 223 ? 7.671 -15.762 8.161 1.00 83.00 223 LYS A O 1
ATOM 1772 N N . ALA A 1 224 ? 9.848 -15.395 8.561 1.00 83.81 224 ALA A N 1
ATOM 1773 C CA . ALA A 1 224 ? 9.667 -15.147 9.991 1.00 83.81 224 ALA A CA 1
ATOM 1774 C C . ALA A 1 224 ? 8.930 -13.824 10.248 1.00 83.81 224 ALA A C 1
ATOM 1776 O O . ALA A 1 224 ? 7.965 -13.812 11.005 1.00 83.81 224 ALA A O 1
ATOM 1777 N N . ILE A 1 225 ? 9.322 -12.756 9.548 1.00 84.31 225 ILE A N 1
ATOM 1778 C CA . ILE A 1 225 ? 8.662 -11.442 9.626 1.00 84.31 225 ILE A CA 1
ATOM 1779 C C . ILE A 1 225 ? 7.197 -11.551 9.203 1.00 84.31 225 ILE A C 1
ATOM 1781 O O . ILE A 1 225 ? 6.285 -11.096 9.886 1.00 84.31 225 ILE A O 1
ATOM 1785 N N . LEU A 1 226 ? 6.947 -12.250 8.101 1.00 86.38 226 LEU A N 1
ATOM 1786 C CA . LEU A 1 226 ? 5.595 -12.507 7.637 1.00 86.38 226 LEU A CA 1
ATOM 1787 C C . LEU A 1 226 ? 4.749 -13.267 8.674 1.00 86.38 226 LEU A C 1
ATOM 1789 O O . LEU A 1 226 ? 3.581 -12.936 8.852 1.00 86.38 226 LEU A O 1
ATOM 1793 N N . ARG A 1 227 ? 5.323 -14.264 9.366 1.00 87.88 227 ARG A N 1
ATOM 1794 C CA . ARG A 1 227 ? 4.626 -14.980 10.449 1.00 87.88 227 ARG A CA 1
ATOM 1795 C C . ARG A 1 227 ? 4.260 -14.052 11.604 1.00 87.88 227 ARG A C 1
ATOM 1797 O O . ARG A 1 227 ? 3.182 -14.210 12.171 1.00 87.88 227 ARG A O 1
ATOM 1804 N N . GLN A 1 228 ? 5.122 -13.090 11.931 1.00 88.38 228 GLN A N 1
ATOM 1805 C CA . GLN A 1 228 ? 4.813 -12.062 12.926 1.00 88.38 228 GLN A CA 1
ATOM 1806 C C . GLN A 1 228 ? 3.615 -11.225 12.466 1.00 88.38 228 GLN A C 1
ATOM 1808 O O . GLN A 1 228 ? 2.624 -11.152 13.187 1.00 88.38 228 GLN A O 1
ATOM 1813 N N . PHE A 1 229 ? 3.624 -10.707 11.234 1.00 90.75 229 PHE A N 1
ATOM 1814 C CA . PHE A 1 229 ? 2.487 -9.953 10.691 1.00 90.75 229 PHE A CA 1
ATOM 1815 C C . PHE A 1 229 ? 1.176 -10.744 10.698 1.00 90.75 229 PHE A C 1
ATOM 1817 O O . PHE A 1 229 ? 0.147 -10.215 11.118 1.00 90.75 229 PHE A O 1
ATOM 1824 N N . THR A 1 230 ? 1.198 -12.016 10.287 1.00 91.56 230 THR A N 1
ATOM 1825 C CA . THR A 1 230 ? -0.001 -12.864 10.357 1.00 91.56 230 THR A CA 1
ATOM 1826 C C . THR A 1 230 ? -0.445 -13.102 11.797 1.00 91.56 230 THR A C 1
ATOM 1828 O O . THR A 1 230 ? -1.639 -13.085 12.062 1.00 91.56 230 THR A O 1
ATOM 1831 N N . SER A 1 231 ? 0.491 -13.247 12.741 1.00 91.62 231 SER A N 1
ATOM 1832 C CA . SER A 1 231 ? 0.165 -13.401 14.162 1.00 91.62 231 SER A CA 1
ATOM 1833 C C . SER A 1 231 ? -0.507 -12.156 14.739 1.00 91.62 231 SER A C 1
ATOM 1835 O O . SER A 1 231 ? -1.459 -12.293 15.499 1.00 91.62 231 SER A O 1
ATOM 1837 N N . LEU A 1 232 ? -0.052 -10.951 14.380 1.00 92.00 232 LEU A N 1
ATOM 1838 C CA . LEU A 1 232 ? -0.669 -9.696 14.830 1.00 92.00 232 LEU A CA 1
ATOM 1839 C C . LEU A 1 232 ? -2.077 -9.531 14.257 1.00 92.00 232 LEU A C 1
ATOM 1841 O O . LEU A 1 232 ? -3.013 -9.225 14.992 1.00 92.00 232 LEU A O 1
ATOM 1845 N N . ARG A 1 233 ? -2.235 -9.796 12.954 1.00 94.19 233 ARG A N 1
ATOM 1846 C CA . ARG A 1 233 ? -3.539 -9.834 12.283 1.00 94.19 233 ARG A CA 1
ATOM 1847 C C . ARG A 1 233 ? -4.504 -10.783 12.989 1.00 94.19 233 ARG A C 1
ATOM 1849 O O . ARG A 1 233 ? -5.629 -10.388 13.270 1.00 94.19 233 ARG A O 1
ATOM 1856 N N . ASP A 1 234 ? -4.073 -12.013 13.264 1.00 92.88 234 ASP A N 1
ATOM 1857 C CA . ASP A 1 234 ? -4.932 -13.057 13.834 1.00 92.88 234 ASP A CA 1
ATOM 1858 C C . ASP A 1 234 ? -5.277 -12.771 15.302 1.00 92.88 234 ASP A C 1
ATOM 1860 O O . ASP A 1 234 ? -6.423 -12.953 15.711 1.00 92.88 234 ASP A O 1
ATOM 1864 N N . ALA A 1 235 ? -4.313 -12.274 16.084 1.00 93.62 235 ALA A N 1
ATOM 1865 C CA . ALA A 1 235 ? -4.514 -11.942 17.493 1.00 93.62 235 ALA A CA 1
ATOM 1866 C C . ALA A 1 235 ? -5.475 -10.760 17.689 1.00 93.62 235 ALA A C 1
ATOM 1868 O O . ALA A 1 235 ? -6.323 -10.799 18.581 1.00 93.62 235 ALA A O 1
ATOM 1869 N N . HIS A 1 236 ? -5.366 -9.729 16.845 1.00 95.31 236 HIS A N 1
ATOM 1870 C CA . HIS A 1 236 ? -6.086 -8.461 17.031 1.00 95.31 236 HIS A CA 1
ATOM 1871 C C . HIS A 1 236 ? -7.192 -8.215 16.001 1.00 95.31 236 HIS A C 1
ATOM 1873 O O . HIS A 1 236 ? -7.858 -7.186 16.052 1.00 95.31 236 HIS A O 1
ATOM 1879 N N . LYS A 1 237 ? -7.415 -9.160 15.081 1.00 93.75 237 LYS A N 1
ATOM 1880 C CA . LYS A 1 237 ? -8.459 -9.123 14.042 1.00 93.75 237 LYS A CA 1
ATOM 1881 C C . LYS A 1 237 ? -8.442 -7.853 13.176 1.00 93.75 237 LYS A C 1
ATOM 1883 O O . LYS A 1 237 ? -9.489 -7.352 12.772 1.00 93.75 237 LYS A O 1
ATOM 1888 N N . LEU A 1 238 ? -7.251 -7.363 12.850 1.00 94.81 238 LEU A N 1
ATOM 1889 C CA . LEU A 1 238 ? -7.037 -6.105 12.128 1.00 94.81 238 LEU A CA 1
ATOM 1890 C C . LEU A 1 238 ? -6.543 -6.325 10.693 1.00 94.81 238 LEU A C 1
ATOM 1892 O O . LEU A 1 238 ? -6.066 -7.405 10.348 1.00 94.81 238 LEU A O 1
ATOM 1896 N N . ALA A 1 239 ? -6.632 -5.304 9.843 1.00 97.31 239 ALA A N 1
ATOM 1897 C CA . ALA A 1 239 ? -5.942 -5.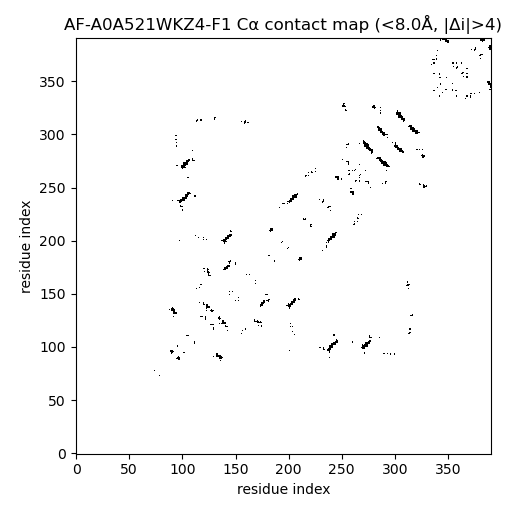294 8.554 1.00 97.31 239 ALA A CA 1
ATOM 1898 C C . ALA A 1 239 ? -4.538 -4.684 8.698 1.00 97.31 239 ALA A C 1
ATOM 1900 O O . ALA A 1 239 ? -4.382 -3.636 9.320 1.00 97.31 239 ALA A O 1
ATOM 1901 N N . LEU A 1 240 ? -3.523 -5.298 8.086 1.00 97.31 240 LEU A N 1
ATOM 1902 C CA . LEU A 1 240 ? -2.199 -4.693 7.921 1.00 97.31 240 LEU A CA 1
ATOM 1903 C C . LEU A 1 240 ? -2.026 -4.188 6.490 1.00 97.31 240 LEU A C 1
ATOM 1905 O O . LEU A 1 240 ? -2.301 -4.920 5.535 1.00 97.31 240 LEU A O 1
ATOM 1909 N N . LEU A 1 241 ? -1.494 -2.977 6.343 1.00 98.00 241 LEU A N 1
ATOM 1910 C CA . LEU A 1 241 ? -0.961 -2.458 5.089 1.00 98.00 241 LEU A CA 1
ATOM 1911 C C . LEU A 1 241 ? 0.531 -2.165 5.247 1.00 98.00 241 LEU A C 1
ATOM 1913 O O . LEU A 1 241 ? 0.929 -1.304 6.024 1.00 98.00 241 LEU A O 1
ATOM 1917 N N . ILE A 1 242 ? 1.354 -2.874 4.485 1.00 96.06 242 ILE A N 1
ATOM 1918 C CA . ILE A 1 242 ? 2.810 -2.786 4.565 1.00 96.06 242 ILE A CA 1
ATOM 1919 C C . ILE A 1 242 ? 3.340 -2.117 3.302 1.00 96.06 242 ILE A C 1
ATOM 1921 O O . ILE A 1 242 ? 3.087 -2.585 2.186 1.00 96.06 242 ILE A O 1
ATOM 1925 N N . LEU A 1 243 ? 4.087 -1.028 3.465 1.00 95.88 243 LEU A N 1
ATOM 1926 C CA . LEU A 1 243 ? 4.700 -0.330 2.343 1.00 95.88 243 LEU A CA 1
ATOM 1927 C C . LEU A 1 243 ? 6.044 -0.960 1.996 1.00 95.88 243 LEU A C 1
ATOM 1929 O O . LEU A 1 243 ? 6.859 -1.262 2.870 1.00 95.88 243 LEU A O 1
ATOM 1933 N N . HIS A 1 244 ? 6.273 -1.175 0.701 1.00 93.00 244 HIS A N 1
ATOM 1934 C CA . HIS A 1 244 ? 7.488 -1.826 0.224 1.00 93.00 244 HIS A CA 1
ATOM 1935 C C . HIS A 1 244 ? 7.986 -1.266 -1.114 1.00 93.00 244 HIS A C 1
ATOM 1937 O O . HIS A 1 244 ? 7.296 -0.514 -1.806 1.00 93.00 244 HIS A O 1
ATOM 1943 N N . HIS A 1 245 ? 9.211 -1.620 -1.493 1.00 91.31 245 HIS A N 1
ATOM 1944 C CA . HIS A 1 245 ? 9.819 -1.163 -2.739 1.00 91.31 245 HIS A CA 1
ATOM 1945 C C . HIS A 1 245 ? 9.636 -2.184 -3.865 1.00 91.31 245 HIS A C 1
ATOM 1947 O O . HIS A 1 245 ? 9.424 -3.382 -3.648 1.00 91.31 245 HIS A O 1
ATOM 1953 N N . THR A 1 246 ? 9.735 -1.704 -5.101 1.00 88.81 246 THR A N 1
ATOM 1954 C CA . THR A 1 246 ? 9.865 -2.565 -6.276 1.00 88.81 246 THR A CA 1
ATOM 1955 C C . THR A 1 246 ? 11.306 -3.055 -6.460 1.00 88.81 246 THR A C 1
ATOM 1957 O O . THR A 1 246 ? 12.267 -2.528 -5.898 1.00 88.81 246 THR A O 1
ATOM 1960 N N . ASN A 1 247 ? 11.475 -4.068 -7.305 1.00 84.06 247 ASN A N 1
ATOM 1961 C CA . ASN A 1 247 ? 12.762 -4.452 -7.864 1.00 84.06 247 ASN A CA 1
ATOM 1962 C C . ASN A 1 247 ? 13.258 -3.392 -8.860 1.00 84.06 247 ASN A C 1
ATOM 1964 O O . ASN A 1 247 ? 12.472 -2.785 -9.598 1.00 84.06 247 ASN A O 1
ATOM 1968 N N . LYS A 1 248 ? 14.586 -3.241 -8.949 1.00 76.00 248 LYS A N 1
ATOM 1969 C CA . LYS A 1 248 ? 15.233 -2.394 -9.962 1.00 76.00 248 LYS A CA 1
ATOM 1970 C C . LYS A 1 248 ? 14.779 -2.795 -11.373 1.00 76.00 248 LYS A C 1
ATOM 1972 O O . LYS A 1 248 ? 14.780 -3.978 -11.715 1.00 76.00 248 LYS A O 1
ATOM 1977 N N . GLY A 1 249 ? 14.426 -1.805 -12.193 1.00 72.88 249 GLY A N 1
ATOM 1978 C CA . GLY A 1 249 ? 13.999 -2.007 -13.583 1.00 72.88 249 GLY A CA 1
ATOM 1979 C C . GLY A 1 249 ? 12.538 -2.438 -13.758 1.00 72.88 249 GLY A C 1
ATOM 1980 O O . GLY A 1 249 ? 12.159 -2.830 -14.861 1.00 72.88 249 GLY A O 1
ATOM 1981 N N . SER A 1 250 ? 11.721 -2.371 -12.701 1.00 81.25 250 SER A N 1
ATOM 1982 C CA . SER A 1 250 ? 10.271 -2.607 -12.776 1.00 81.25 250 SER A CA 1
ATOM 1983 C C . SER A 1 250 ? 9.544 -1.577 -13.646 1.00 81.25 250 SER A C 1
ATOM 1985 O O . SER A 1 250 ? 8.601 -1.966 -14.332 1.00 81.25 250 SER A O 1
ATOM 1987 N N . ARG A 1 251 ? 10.035 -0.329 -13.731 1.00 75.25 251 ARG A N 1
ATOM 1988 C CA . ARG A 1 251 ? 9.499 0.721 -14.621 1.00 75.25 251 ARG A CA 1
ATOM 1989 C C . ARG A 1 251 ? 9.304 0.326 -16.089 1.00 75.25 251 ARG A C 1
ATOM 1991 O O . ARG A 1 251 ? 8.433 0.880 -16.741 1.00 75.25 251 ARG A O 1
ATOM 1998 N N . TYR A 1 252 ? 10.064 -0.650 -16.595 1.00 77.38 252 TYR A N 1
ATOM 1999 C CA . TYR A 1 252 ? 9.996 -1.115 -17.991 1.00 77.38 252 TYR A CA 1
ATOM 2000 C C . TYR A 1 252 ? 9.055 -2.308 -18.219 1.00 77.38 252 TYR A C 1
ATOM 2002 O O . TYR A 1 252 ? 9.044 -2.890 -19.303 1.00 77.38 252 TYR A O 1
ATOM 2010 N N . ARG A 1 253 ? 8.350 -2.768 -17.182 1.00 82.00 253 ARG A N 1
ATOM 2011 C CA . ARG A 1 253 ? 7.491 -3.960 -17.225 1.00 82.00 253 ARG A CA 1
ATOM 2012 C C . ARG A 1 253 ? 6.075 -3.595 -16.837 1.00 82.00 253 ARG A C 1
ATOM 2014 O O . ARG A 1 253 ? 5.903 -2.704 -16.013 1.00 82.00 253 ARG A O 1
ATOM 2021 N N . GLY A 1 254 ? 5.101 -4.366 -17.312 1.00 87.31 254 GLY A N 1
ATOM 2022 C CA . GLY A 1 254 ? 3.729 -4.298 -16.811 1.00 87.31 254 GLY A CA 1
ATOM 2023 C C . GLY A 1 254 ? 3.645 -4.306 -15.277 1.00 87.31 254 GLY A C 1
ATOM 2024 O O . GLY A 1 254 ? 4.482 -4.934 -14.615 1.00 87.31 254 GLY A O 1
ATOM 2025 N N . LEU A 1 255 ? 2.660 -3.615 -14.704 1.00 91.81 255 LEU A N 1
ATOM 2026 C CA . LEU A 1 255 ? 2.324 -3.665 -13.286 1.00 91.81 255 LEU A CA 1
ATOM 2027 C C . LEU A 1 255 ? 1.908 -5.094 -12.933 1.00 91.81 255 LEU A C 1
ATOM 2029 O O . LEU A 1 255 ? 0.930 -5.649 -13.451 1.00 91.81 255 LEU A O 1
ATOM 2033 N N . HIS A 1 256 ? 2.681 -5.701 -12.044 1.00 91.44 256 HIS A N 1
ATOM 2034 C CA . HIS A 1 256 ? 2.614 -7.118 -11.747 1.00 91.44 256 HIS A CA 1
ATOM 2035 C C . HIS A 1 256 ? 3.200 -7.405 -10.364 1.00 91.44 256 HIS A C 1
ATOM 2037 O O . HIS A 1 256 ? 4.210 -6.834 -9.967 1.00 91.44 256 HIS A O 1
ATOM 2043 N N . ASN A 1 257 ? 2.635 -8.385 -9.657 1.00 89.75 257 ASN A N 1
ATOM 2044 C CA . ASN A 1 257 ? 3.038 -8.737 -8.290 1.00 89.75 257 ASN A CA 1
ATOM 2045 C C . ASN A 1 257 ? 4.541 -9.087 -8.174 1.00 89.75 257 ASN A C 1
ATOM 2047 O O . ASN A 1 257 ? 5.195 -8.789 -7.178 1.00 89.75 257 ASN A O 1
ATOM 2051 N N . ASN A 1 258 ? 5.126 -9.662 -9.232 1.00 88.50 258 ASN A N 1
ATOM 2052 C CA . ASN A 1 258 ? 6.561 -9.987 -9.296 1.00 88.50 258 ASN A CA 1
ATOM 2053 C C . ASN A 1 258 ? 7.482 -8.754 -9.269 1.00 88.50 258 ASN A C 1
ATOM 2055 O O . ASN A 1 258 ? 8.684 -8.898 -9.035 1.00 88.50 258 ASN A O 1
ATOM 2059 N N . ASN A 1 259 ? 6.948 -7.557 -9.514 1.00 90.44 259 ASN A N 1
ATOM 2060 C CA . ASN A 1 259 ? 7.712 -6.319 -9.432 1.00 90.44 259 ASN A CA 1
ATOM 2061 C C . ASN A 1 259 ? 8.052 -5.959 -7.986 1.00 90.44 259 ASN A C 1
ATOM 2063 O O . ASN A 1 259 ? 9.041 -5.265 -7.782 1.00 90.44 259 ASN A O 1
ATOM 2067 N N . MET A 1 260 ? 7.304 -6.450 -6.994 1.00 90.62 260 MET A N 1
ATOM 2068 C CA . MET A 1 260 ? 7.621 -6.242 -5.583 1.00 90.62 260 MET A CA 1
ATOM 2069 C C . MET A 1 260 ? 8.950 -6.918 -5.216 1.00 90.62 260 MET A C 1
ATOM 2071 O O . MET A 1 260 ? 9.248 -8.042 -5.646 1.00 90.62 260 MET A O 1
ATOM 2075 N N . ARG A 1 261 ? 9.770 -6.240 -4.411 1.00 83.00 261 ARG A N 1
ATOM 2076 C CA . ARG A 1 261 ? 11.000 -6.829 -3.878 1.00 83.00 261 ARG A CA 1
ATOM 2077 C C . ARG A 1 261 ? 10.657 -7.982 -2.930 1.00 83.00 261 ARG A C 1
ATOM 2079 O O . ARG A 1 261 ? 9.648 -7.955 -2.238 1.00 83.00 261 ARG A O 1
ATOM 2086 N N . GLY A 1 262 ? 11.404 -9.085 -3.015 1.00 79.31 262 GLY A N 1
ATOM 2087 C CA . GLY A 1 262 ? 11.075 -10.303 -2.258 1.00 79.31 262 GLY A CA 1
ATOM 2088 C C . GLY A 1 262 ? 9.711 -10.937 -2.601 1.00 79.31 262 GLY A C 1
ATOM 2089 O O . GLY A 1 262 ? 9.186 -11.722 -1.807 1.00 79.31 262 GLY A O 1
ATOM 2090 N N . SER A 1 263 ? 9.133 -10.635 -3.775 1.00 76.00 263 SER A N 1
ATOM 2091 C CA . SER A 1 263 ? 7.775 -11.051 -4.184 1.00 76.00 263 SER A CA 1
ATOM 2092 C C . SER A 1 263 ? 7.485 -12.548 -4.063 1.00 76.00 263 SER A C 1
ATOM 2094 O O . SER A 1 263 ? 6.343 -12.915 -3.806 1.00 76.00 263 SER A O 1
ATOM 2096 N N . GLY A 1 264 ? 8.487 -13.424 -4.170 1.00 79.94 264 GLY A N 1
ATOM 2097 C CA . GLY A 1 264 ? 8.291 -14.863 -3.972 1.00 79.94 264 GLY A CA 1
ATOM 2098 C C . GLY A 1 264 ? 7.772 -15.231 -2.575 1.00 79.94 264 GLY A C 1
ATOM 2099 O O . GLY A 1 264 ? 6.950 -16.133 -2.452 1.00 79.94 264 GLY A O 1
ATOM 2100 N N . VAL A 1 265 ? 8.214 -14.532 -1.522 1.00 82.56 265 VAL A N 1
ATOM 2101 C CA . VAL A 1 265 ? 7.765 -14.789 -0.140 1.00 82.56 265 VAL A CA 1
ATOM 2102 C C . VAL A 1 265 ? 6.562 -13.915 0.201 1.00 82.56 265 VAL A C 1
ATOM 2104 O O . VAL A 1 265 ? 5.509 -14.432 0.574 1.00 82.56 265 VAL A O 1
ATOM 2107 N N . PHE A 1 266 ? 6.692 -12.598 0.029 1.00 84.75 266 PHE A N 1
ATOM 2108 C CA . PHE A 1 266 ? 5.639 -11.651 0.402 1.00 84.75 266 PHE A CA 1
ATOM 2109 C C . PHE A 1 266 ? 4.427 -11.745 -0.512 1.00 84.75 266 PHE A C 1
ATOM 2111 O O . PHE A 1 266 ? 3.297 -11.850 -0.045 1.00 84.75 266 PHE A O 1
ATOM 2118 N N . GLY A 1 267 ? 4.666 -11.797 -1.820 1.00 81.88 267 GLY A N 1
ATOM 2119 C CA . GLY A 1 267 ? 3.617 -11.894 -2.822 1.00 81.88 267 GLY A CA 1
ATOM 2120 C C . GLY A 1 267 ? 2.887 -13.232 -2.796 1.00 81.88 267 GLY A C 1
ATOM 2121 O O . GLY A 1 267 ? 1.765 -13.287 -3.280 1.00 81.88 267 GLY A O 1
ATOM 2122 N N . ALA A 1 268 ? 3.452 -14.302 -2.226 1.00 80.62 268 ALA A N 1
ATOM 2123 C CA . ALA A 1 268 ? 2.720 -15.550 -1.991 1.00 80.62 268 ALA A CA 1
ATOM 2124 C C . ALA A 1 268 ? 1.776 -15.420 -0.788 1.00 80.62 268 ALA A C 1
ATOM 2126 O O . ALA A 1 268 ? 0.607 -15.805 -0.861 1.00 80.62 268 ALA A O 1
ATOM 2127 N N . ALA A 1 269 ? 2.258 -14.817 0.293 1.00 82.50 269 ALA A N 1
ATOM 2128 C CA . ALA A 1 269 ? 1.548 -14.783 1.558 1.00 82.50 269 ALA A CA 1
ATOM 2129 C C . ALA A 1 269 ? 0.533 -13.652 1.709 1.00 82.50 269 ALA A C 1
ATOM 2131 O O . ALA A 1 269 ? -0.433 -13.830 2.448 1.00 82.50 269 ALA A O 1
ATOM 2132 N N . SER A 1 270 ? 0.710 -12.551 0.980 1.00 91.31 270 SER A N 1
ATOM 2133 C CA . SER A 1 270 ? -0.214 -11.420 0.967 1.00 91.31 270 SER A CA 1
ATOM 2134 C C . SER A 1 270 ? -1.630 -11.837 0.565 1.00 91.31 270 SER A C 1
ATOM 2136 O O . SER A 1 270 ? -1.826 -12.739 -0.262 1.00 91.31 270 SER A O 1
ATOM 2138 N N . ASP A 1 271 ? -2.622 -11.177 1.140 1.00 93.62 271 ASP A N 1
ATOM 2139 C CA . ASP A 1 271 ? -4.021 -11.297 0.745 1.00 93.62 271 ASP A CA 1
ATOM 2140 C C . ASP A 1 271 ? -4.304 -10.378 -0.455 1.00 93.62 271 ASP A C 1
ATOM 2142 O O . ASP A 1 271 ? -4.766 -10.853 -1.496 1.00 93.62 271 ASP A O 1
ATOM 2146 N N . THR A 1 272 ? -3.899 -9.107 -0.358 1.00 95.19 272 THR A N 1
ATOM 2147 C CA . THR A 1 272 ? -3.904 -8.137 -1.464 1.00 95.19 272 THR A CA 1
ATOM 2148 C C . THR A 1 272 ? -2.509 -7.553 -1.694 1.00 95.19 272 THR A C 1
ATOM 2150 O O . THR A 1 272 ? -1.709 -7.378 -0.771 1.00 95.19 272 THR A O 1
ATOM 2153 N N . THR A 1 273 ? -2.174 -7.249 -2.947 1.00 95.94 273 THR A N 1
ATOM 2154 C CA . THR A 1 273 ? -0.941 -6.528 -3.297 1.00 95.94 273 THR A CA 1
ATOM 2155 C C . THR A 1 273 ? -1.254 -5.442 -4.319 1.00 95.94 273 THR A C 1
ATOM 2157 O O . THR A 1 273 ? -1.853 -5.715 -5.359 1.00 95.94 273 THR A O 1
ATOM 2160 N N . LEU A 1 274 ? -0.869 -4.209 -4.002 1.00 96.94 274 LEU A N 1
ATOM 2161 C CA . LEU A 1 274 ? -1.157 -2.990 -4.748 1.00 96.94 274 LEU A CA 1
ATOM 2162 C C . LEU A 1 274 ? 0.154 -2.411 -5.274 1.00 96.94 274 LEU A C 1
ATOM 2164 O O . LEU A 1 274 ? 1.095 -2.237 -4.503 1.00 96.94 274 LEU A O 1
ATOM 2168 N N . GLU A 1 275 ? 0.217 -2.109 -6.566 1.00 96.75 275 GLU A N 1
ATOM 2169 C CA . GLU A 1 275 ? 1.351 -1.405 -7.165 1.00 96.75 275 GLU A CA 1
ATOM 2170 C C . GLU A 1 275 ? 0.966 0.051 -7.437 1.00 96.75 275 GLU A C 1
ATOM 2172 O O . GLU A 1 275 ? -0.051 0.306 -8.084 1.00 96.75 275 GLU A O 1
ATOM 2177 N N . LEU A 1 276 ? 1.781 0.989 -6.949 1.00 97.38 276 LEU A N 1
ATOM 2178 C CA . LEU A 1 276 ? 1.697 2.414 -7.259 1.00 97.38 276 LEU A CA 1
ATOM 2179 C C . LEU A 1 276 ? 2.966 2.852 -7.989 1.00 97.38 276 LEU A C 1
ATOM 2181 O O . LEU A 1 276 ? 4.071 2.794 -7.436 1.00 97.38 276 LEU A O 1
ATOM 2185 N N . ARG A 1 277 ? 2.810 3.342 -9.216 1.00 94.75 277 ARG A N 1
ATOM 2186 C CA . ARG A 1 277 ? 3.923 3.731 -10.085 1.00 94.75 277 ARG A CA 1
ATOM 2187 C C . ARG A 1 277 ? 3.681 5.100 -10.695 1.00 94.75 277 ARG A C 1
ATOM 2189 O O . ARG A 1 277 ? 2.560 5.377 -11.093 1.00 94.75 277 ARG A O 1
ATOM 2196 N N . ARG A 1 278 ? 4.711 5.939 -10.811 1.00 94.50 278 ARG A N 1
ATOM 2197 C CA . ARG A 1 278 ? 4.604 7.168 -11.612 1.00 94.50 278 ARG A CA 1
ATOM 2198 C C . ARG A 1 278 ? 4.362 6.830 -13.079 1.00 94.50 278 ARG A C 1
ATOM 2200 O O . ARG A 1 278 ? 4.860 5.828 -13.582 1.00 94.50 278 ARG A O 1
ATOM 2207 N N . SER A 1 279 ? 3.554 7.649 -13.729 1.00 94.19 279 SER A N 1
ATOM 2208 C CA . SER A 1 279 ? 3.312 7.548 -15.158 1.00 94.19 279 SER A CA 1
ATOM 2209 C C . SER A 1 279 ? 4.500 8.143 -15.912 1.00 94.19 279 SER A C 1
ATOM 2211 O O . SER A 1 279 ? 4.928 9.256 -15.629 1.00 94.19 279 SER A O 1
ATOM 2213 N N . GLU A 1 280 ? 5.001 7.414 -16.900 1.00 90.25 280 GLU A N 1
ATOM 2214 C CA . GLU A 1 280 ? 6.121 7.848 -17.750 1.00 90.25 280 GLU A CA 1
ATOM 2215 C C . GLU A 1 280 ? 5.654 8.805 -18.860 1.00 90.25 280 GLU A C 1
ATOM 2217 O O . GLU A 1 280 ? 6.441 9.547 -19.437 1.00 90.25 280 GLU A O 1
ATOM 2222 N N . LYS A 1 281 ? 4.343 8.831 -19.132 1.00 91.19 281 LYS A N 1
ATOM 2223 C CA . LYS A 1 281 ? 3.688 9.797 -20.030 1.00 91.19 281 LYS A CA 1
ATOM 2224 C C . LYS A 1 281 ? 3.488 11.168 -19.376 1.00 91.19 281 LYS A C 1
ATOM 2226 O O . LYS A 1 281 ? 3.393 12.173 -20.069 1.00 91.19 281 LYS A O 1
ATOM 2231 N N . ASP A 1 282 ? 3.361 11.186 -18.052 1.00 92.88 282 ASP A N 1
ATOM 2232 C CA . ASP A 1 282 ? 3.012 12.356 -17.244 1.00 92.88 282 ASP A CA 1
ATOM 2233 C C . ASP A 1 282 ? 3.413 12.086 -15.789 1.00 92.88 282 ASP A C 1
ATOM 2235 O O . ASP A 1 282 ? 2.738 11.318 -15.092 1.00 92.88 282 ASP A O 1
ATOM 2239 N N . GLU A 1 283 ? 4.508 12.702 -15.339 1.00 90.69 283 GLU A N 1
ATOM 2240 C CA . GLU A 1 283 ? 5.075 12.480 -14.003 1.00 90.69 283 GLU A CA 1
ATOM 2241 C C . GLU A 1 283 ? 4.165 12.962 -12.865 1.00 90.69 283 GLU A C 1
ATOM 2243 O O . GLU A 1 283 ? 4.337 12.537 -11.714 1.00 90.69 283 GLU A O 1
ATOM 2248 N N . THR A 1 284 ? 3.180 13.819 -13.160 1.00 93.12 284 THR A N 1
ATOM 2249 C CA . THR A 1 284 ? 2.176 14.275 -12.186 1.00 93.12 284 THR A CA 1
ATOM 2250 C C . THR A 1 284 ? 1.117 13.205 -11.906 1.00 93.12 284 THR A C 1
ATOM 2252 O O . THR A 1 284 ? 0.352 13.310 -10.942 1.00 93.12 284 THR A O 1
ATOM 2255 N N . LYS A 1 285 ? 1.103 12.118 -12.685 1.00 96.62 285 LYS A N 1
ATOM 2256 C CA . LYS A 1 285 ? 0.143 11.020 -12.557 1.00 96.62 285 LYS A CA 1
ATOM 2257 C C . LYS A 1 285 ? 0.795 9.724 -12.105 1.00 96.62 285 LYS A C 1
ATOM 2259 O O . LYS A 1 285 ? 2.005 9.521 -12.218 1.00 96.62 285 LYS A O 1
ATOM 2264 N N . ARG A 1 286 ? -0.013 8.845 -11.517 1.00 97.25 286 ARG A N 1
ATOM 2265 C CA . ARG A 1 286 ? 0.412 7.545 -11.004 1.00 97.25 286 ARG A CA 1
ATOM 2266 C C . ARG A 1 286 ? -0.548 6.459 -11.472 1.00 97.25 286 ARG A C 1
ATOM 2268 O O . ARG A 1 286 ? -1.753 6.611 -11.336 1.00 97.25 286 ARG A O 1
ATOM 2275 N N . LEU A 1 287 ? -0.023 5.350 -11.969 1.00 96.94 287 LEU A N 1
ATOM 2276 C CA . LEU A 1 287 ? -0.783 4.117 -12.115 1.00 96.94 287 LEU A CA 1
ATOM 2277 C C . LEU A 1 287 ? -0.943 3.458 -10.744 1.00 96.94 287 LEU A C 1
ATOM 2279 O O . LEU A 1 287 ? 0.049 3.224 -10.051 1.00 96.94 287 LEU A O 1
ATOM 2283 N N . PHE A 1 288 ? -2.177 3.125 -10.385 1.00 97.38 288 PHE A N 1
ATOM 2284 C CA . PHE A 1 288 ? -2.539 2.353 -9.202 1.00 97.38 288 PHE A CA 1
ATOM 2285 C C . PHE A 1 288 ? -3.262 1.076 -9.629 1.00 97.38 288 PHE A C 1
ATOM 2287 O O . PHE A 1 288 ? -4.285 1.142 -10.308 1.00 97.38 288 PHE A O 1
ATOM 2294 N N . LYS A 1 289 ? -2.737 -0.095 -9.256 1.00 95.88 289 LYS A N 1
ATOM 2295 C CA . LYS A 1 289 ? -3.300 -1.386 -9.683 1.00 95.88 289 LYS A CA 1
ATOM 2296 C C . LYS A 1 289 ? -3.258 -2.437 -8.575 1.00 95.88 289 LYS A C 1
ATOM 2298 O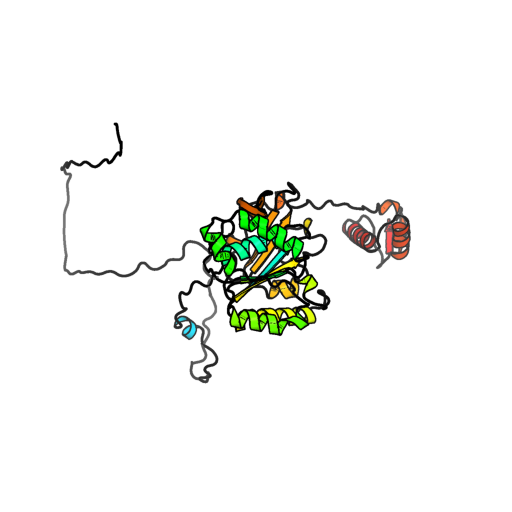 O . LYS A 1 289 ? -2.177 -2.714 -8.044 1.00 95.88 289 LYS A O 1
ATOM 2303 N N . PRO A 1 290 ? -4.375 -3.129 -8.297 1.00 95.44 290 PRO A N 1
ATOM 2304 C CA . PRO A 1 290 ? -4.356 -4.380 -7.550 1.00 95.44 290 PRO A CA 1
ATOM 2305 C C . PRO A 1 290 ? -3.696 -5.492 -8.374 1.00 95.44 290 PRO A C 1
ATOM 2307 O O . PRO A 1 290 ? -4.289 -6.107 -9.260 1.00 95.44 290 PRO A O 1
ATOM 2310 N N . THR A 1 291 ? -2.427 -5.772 -8.092 1.00 93.94 291 THR A N 1
ATOM 2311 C CA . THR A 1 291 ? -1.652 -6.797 -8.806 1.00 93.94 291 THR A CA 1
ATOM 2312 C C . THR A 1 291 ? -1.898 -8.205 -8.275 1.00 93.94 291 THR A C 1
ATOM 2314 O O . THR A 1 291 ? -1.605 -9.172 -8.979 1.00 93.94 291 THR A O 1
ATOM 2317 N N . LYS A 1 292 ? -2.490 -8.340 -7.084 1.00 92.94 292 LYS A N 1
ATOM 2318 C CA . LYS A 1 292 ? -2.994 -9.598 -6.518 1.00 92.94 292 LYS A CA 1
ATOM 2319 C C . LYS A 1 292 ? -4.213 -9.322 -5.640 1.00 92.94 292 LYS A C 1
ATOM 2321 O O . LYS A 1 292 ? -4.161 -8.417 -4.812 1.00 92.94 292 LYS A O 1
ATOM 2326 N N . LEU A 1 293 ? -5.251 -10.148 -5.776 1.00 91.38 293 LEU A N 1
ATOM 2327 C CA . LEU A 1 293 ? -6.422 -10.181 -4.900 1.00 91.38 293 LEU A CA 1
ATOM 2328 C C . LEU A 1 293 ? -6.738 -11.643 -4.563 1.00 91.38 293 LEU A C 1
ATOM 2330 O O . LEU A 1 293 ? -6.996 -12.432 -5.466 1.00 91.38 293 LEU A O 1
ATOM 2334 N N . ARG A 1 294 ? -6.696 -12.029 -3.283 1.00 88.00 294 ARG A N 1
ATOM 2335 C CA . ARG A 1 294 ? -7.020 -13.404 -2.857 1.00 88.00 294 ARG A CA 1
ATOM 2336 C C . ARG A 1 294 ? -8.524 -13.673 -2.774 1.00 88.00 294 ARG A C 1
ATOM 2338 O O . ARG A 1 294 ? -8.945 -14.809 -2.954 1.00 88.00 294 ARG A O 1
ATOM 2345 N N . TYR A 1 295 ? -9.312 -12.645 -2.474 1.00 82.25 295 TYR A N 1
ATOM 2346 C CA . TYR A 1 295 ? -10.727 -12.785 -2.110 1.00 82.25 295 TYR A CA 1
ATOM 2347 C C . TYR A 1 295 ? -11.685 -12.004 -3.018 1.00 82.25 295 TYR A C 1
ATOM 2349 O O . TYR A 1 295 ? -12.863 -11.898 -2.700 1.00 82.25 295 TYR A O 1
ATOM 2357 N N . ASN A 1 296 ? -11.185 -11.446 -4.120 1.00 81.62 296 ASN A N 1
ATOM 2358 C CA . ASN A 1 296 ? -11.980 -10.717 -5.109 1.00 81.62 296 ASN A CA 1
ATOM 2359 C C . ASN A 1 296 ? -11.787 -11.343 -6.495 1.00 81.62 296 ASN A C 1
ATOM 2361 O O . ASN A 1 296 ? -10.987 -12.262 -6.668 1.00 81.62 296 ASN A O 1
ATOM 2365 N N . ASN A 1 297 ? -12.526 -10.839 -7.480 1.00 78.94 297 ASN A N 1
ATOM 2366 C CA . ASN A 1 297 ? -12.442 -11.284 -8.868 1.00 78.94 297 ASN A CA 1
ATOM 2367 C C . ASN A 1 297 ? -11.433 -10.457 -9.687 1.00 78.94 297 ASN A C 1
ATOM 2369 O O . ASN A 1 297 ? -10.994 -9.379 -9.278 1.00 78.94 297 ASN A O 1
ATOM 2373 N N . ASP A 1 298 ? -11.091 -10.959 -10.874 1.00 79.94 298 ASP A N 1
ATOM 2374 C CA . ASP A 1 298 ? -10.126 -10.307 -11.763 1.00 79.94 298 ASP A CA 1
ATOM 2375 C C . ASP A 1 298 ? -10.617 -8.968 -12.340 1.00 79.94 298 ASP A C 1
ATOM 2377 O O . ASP A 1 298 ? -9.789 -8.128 -12.688 1.00 79.94 298 ASP A O 1
ATOM 2381 N N . ALA A 1 299 ? -11.930 -8.705 -12.372 1.00 79.25 299 ALA A N 1
ATOM 2382 C CA . ALA A 1 299 ? -12.467 -7.432 -12.866 1.00 79.25 299 ALA A CA 1
ATOM 2383 C C . ALA A 1 299 ? -11.999 -6.230 -12.018 1.00 79.25 299 ALA A C 1
ATOM 2385 O O . ALA A 1 299 ? -11.832 -5.123 -12.532 1.00 79.25 299 ALA A O 1
ATOM 2386 N N . MET A 1 300 ? -11.703 -6.464 -10.734 1.00 81.06 300 MET A N 1
ATOM 2387 C CA . MET A 1 300 ? -11.201 -5.449 -9.800 1.00 81.06 300 MET A CA 1
ATOM 2388 C C . MET A 1 300 ? -9.690 -5.181 -9.927 1.00 81.06 300 MET A C 1
ATOM 2390 O O . MET A 1 300 ? -9.149 -4.366 -9.185 1.00 81.06 300 MET A O 1
ATOM 2394 N N . ARG A 1 301 ? -8.978 -5.842 -10.853 1.00 88.12 301 ARG A N 1
ATOM 2395 C CA . ARG A 1 301 ? -7.517 -5.694 -11.044 1.00 88.12 301 ARG A CA 1
ATOM 2396 C C . ARG A 1 301 ? -7.139 -4.688 -12.134 1.00 88.12 301 ARG A C 1
ATOM 2398 O O . ARG A 1 301 ? -5.973 -4.617 -12.528 1.00 88.12 301 ARG A O 1
ATOM 2405 N N . SER A 1 302 ? -8.114 -3.925 -12.620 1.00 90.06 302 SER A N 1
ATOM 2406 C CA . SER A 1 302 ? -7.907 -2.910 -13.652 1.00 90.06 302 SER A CA 1
ATOM 2407 C C . SER A 1 302 ? -7.061 -1.747 -13.113 1.00 90.06 302 SER A C 1
ATOM 2409 O O . SER A 1 302 ? -7.317 -1.279 -11.999 1.00 90.06 302 SER A O 1
ATOM 2411 N N . PRO A 1 303 ? -6.047 -1.279 -13.862 1.00 94.00 303 PRO A N 1
ATOM 2412 C CA . PRO A 1 303 ? -5.242 -0.136 -13.458 1.00 94.00 303 PRO A CA 1
ATOM 2413 C C . PRO A 1 303 ? -6.065 1.155 -13.493 1.00 94.00 303 PRO A C 1
ATOM 2415 O O . PRO A 1 303 ? -6.926 1.354 -14.351 1.00 94.00 303 PRO A O 1
ATOM 2418 N N . ARG A 1 304 ? -5.775 2.039 -12.541 1.00 96.19 304 ARG A N 1
ATOM 2419 C CA . ARG A 1 304 ? -6.418 3.343 -12.374 1.00 96.19 304 ARG A CA 1
ATOM 2420 C C . ARG A 1 304 ? -5.377 4.450 -12.406 1.00 96.19 304 ARG A C 1
ATOM 2422 O O . ARG A 1 304 ? -4.238 4.233 -11.986 1.00 96.19 304 ARG A O 1
ATOM 2429 N N . LEU A 1 305 ? -5.755 5.624 -12.901 1.00 97.81 305 LEU A N 1
ATOM 2430 C CA . LEU A 1 305 ? -4.858 6.768 -13.031 1.00 97.81 305 LEU A CA 1
ATOM 2431 C C . LEU A 1 305 ? -5.108 7.766 -11.903 1.00 97.81 305 LEU A C 1
ATOM 2433 O O . LEU A 1 305 ? -6.150 8.405 -11.850 1.00 97.81 305 LEU A O 1
ATOM 2437 N N . LEU A 1 306 ? -4.143 7.946 -11.012 1.00 98.38 306 LEU A N 1
ATOM 2438 C CA . LEU A 1 306 ? -4.245 8.875 -9.892 1.00 98.38 306 LEU A CA 1
ATOM 2439 C C . LEU A 1 306 ? -3.452 10.153 -10.161 1.00 98.38 306 LEU A C 1
ATOM 2441 O O . LEU A 1 306 ? -2.362 10.104 -10.730 1.00 98.38 306 LEU A O 1
ATOM 2445 N N . SER A 1 307 ? -3.952 11.285 -9.684 1.00 97.69 307 SER A N 1
ATOM 2446 C CA . SER A 1 307 ? -3.226 12.558 -9.607 1.00 97.69 307 SER A CA 1
ATOM 2447 C C . SER A 1 307 ? -3.141 12.996 -8.153 1.00 97.69 307 SER A C 1
ATOM 2449 O O . SER A 1 307 ? -4.040 12.707 -7.371 1.00 97.69 307 SER A O 1
ATOM 2451 N N . LEU A 1 308 ? -2.062 13.675 -7.777 1.00 97.31 308 LEU A N 1
ATOM 2452 C CA . LEU A 1 308 ? -1.923 14.237 -6.434 1.00 97.31 308 LEU A CA 1
ATOM 2453 C C . LEU A 1 308 ? -2.342 15.704 -6.484 1.00 97.31 308 LEU A C 1
ATOM 2455 O O . LEU A 1 308 ? -1.823 16.444 -7.313 1.00 97.31 308 LEU A O 1
ATOM 2459 N N . ALA A 1 309 ? -3.264 16.115 -5.620 1.00 96.06 309 ALA A N 1
ATOM 2460 C CA . ALA A 1 309 ? -3.614 17.518 -5.473 1.00 96.06 309 ALA A CA 1
ATOM 2461 C C . ALA A 1 309 ? -2.515 18.241 -4.678 1.00 96.06 309 ALA A C 1
ATOM 2463 O O . ALA A 1 309 ? -2.312 17.957 -3.497 1.00 96.06 309 ALA A O 1
ATOM 2464 N N . ASP A 1 310 ? -1.806 19.176 -5.313 1.00 88.81 310 ASP A N 1
ATOM 2465 C CA . ASP A 1 310 ? -0.626 19.829 -4.723 1.00 88.81 310 ASP A CA 1
ATOM 2466 C C . ASP A 1 310 ? -0.935 20.604 -3.434 1.00 88.81 310 ASP A C 1
ATOM 2468 O O . ASP A 1 310 ? -0.102 20.683 -2.535 1.00 88.81 310 ASP A O 1
ATOM 2472 N N . ASN A 1 311 ? -2.146 21.151 -3.320 1.00 91.00 311 ASN A N 1
ATOM 2473 C CA . ASN A 1 311 ? -2.571 21.971 -2.186 1.00 91.00 311 ASN A CA 1
ATOM 2474 C C . ASN A 1 311 ? -2.950 21.170 -0.932 1.00 91.00 311 ASN A C 1
ATOM 2476 O O . ASN A 1 311 ? -2.973 21.731 0.156 1.00 91.00 311 ASN A O 1
ATOM 2480 N N . SER A 1 312 ? -3.292 19.893 -1.081 1.00 96.12 312 SER A N 1
ATOM 2481 C CA . SER A 1 312 ? -3.897 19.091 -0.010 1.00 96.12 312 SER A CA 1
ATOM 2482 C C . SER A 1 312 ? -3.209 17.743 0.189 1.00 96.12 312 SER A C 1
ATOM 2484 O O . SER A 1 312 ? -3.444 17.067 1.186 1.00 96.12 312 SER A O 1
ATOM 2486 N N . LEU A 1 313 ? -2.341 17.344 -0.746 1.00 97.25 313 LEU A N 1
ATOM 2487 C CA . LEU A 1 313 ? -1.676 16.042 -0.786 1.00 97.25 313 LEU A CA 1
ATOM 2488 C C . LEU A 1 313 ? -2.653 14.854 -0.820 1.00 97.25 313 LEU A C 1
ATOM 2490 O O . LEU A 1 313 ? -2.285 13.732 -0.462 1.00 97.25 313 LEU A O 1
ATOM 2494 N N . TRP A 1 314 ? -3.884 15.080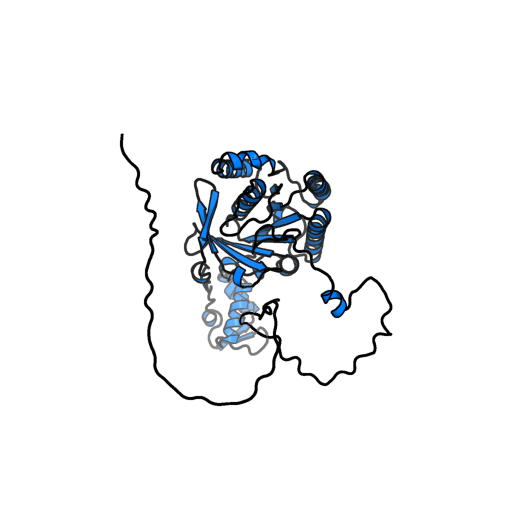 -1.277 1.00 98.06 314 TRP A N 1
ATOM 2495 C CA . TRP A 1 314 ? -4.858 14.023 -1.518 1.00 98.06 314 TRP A CA 1
ATOM 2496 C C . TRP A 1 314 ? -4.747 13.487 -2.939 1.00 98.06 314 TRP A C 1
ATOM 2498 O O . TRP A 1 314 ? -4.646 14.244 -3.909 1.00 98.06 314 TRP A O 1
ATOM 2508 N N . PHE A 1 315 ? -4.766 12.163 -3.069 1.00 98.38 315 PHE A N 1
ATOM 2509 C CA . PHE A 1 315 ? -4.905 11.524 -4.366 1.00 98.38 315 PHE A CA 1
ATOM 2510 C C . PHE A 1 315 ? -6.343 11.617 -4.867 1.00 98.38 315 PHE A C 1
ATOM 2512 O O . PHE A 1 315 ? -7.292 11.285 -4.161 1.00 98.38 315 PHE A O 1
ATOM 2519 N N . VAL A 1 316 ? -6.472 12.019 -6.126 1.00 97.50 316 VAL A N 1
ATOM 2520 C CA . VAL A 1 316 ? -7.716 12.022 -6.887 1.00 97.50 316 VAL A CA 1
ATOM 2521 C C . VAL A 1 316 ? -7.647 10.904 -7.915 1.00 97.50 316 VAL A C 1
ATOM 2523 O O . VAL A 1 316 ? -6.635 10.731 -8.600 1.00 97.50 316 VAL A O 1
ATOM 2526 N N . ASP A 1 317 ? -8.725 10.138 -8.005 1.00 97.56 317 ASP A N 1
ATOM 2527 C CA . ASP A 1 317 ? -8.874 9.052 -8.959 1.00 97.56 317 ASP A CA 1
ATOM 2528 C C . ASP A 1 317 ? -9.445 9.578 -10.280 1.00 97.56 317 ASP A C 1
ATOM 2530 O O . ASP A 1 317 ? -10.563 10.081 -10.330 1.00 97.56 317 ASP A O 1
ATOM 2534 N N . ASN A 1 318 ? -8.672 9.470 -11.360 1.00 96.88 318 ASN A N 1
ATOM 2535 C CA . ASN A 1 318 ? -9.062 9.927 -12.696 1.00 96.88 318 ASN A CA 1
ATOM 2536 C C . ASN A 1 318 ? -9.676 8.803 -13.548 1.00 96.88 318 ASN A C 1
ATOM 2538 O O . ASN A 1 318 ? -9.823 8.961 -14.759 1.00 96.88 318 ASN A O 1
ATOM 2542 N N . GLY A 1 319 ? -10.019 7.665 -12.940 1.00 95.31 319 GLY A N 1
ATOM 2543 C CA . GLY A 1 319 ? -10.656 6.543 -13.614 1.00 95.31 319 GLY A CA 1
ATOM 2544 C C . GLY A 1 319 ? -9.682 5.484 -14.125 1.00 95.31 319 GLY A C 1
ATOM 2545 O O . GLY A 1 319 ? -8.520 5.405 -13.719 1.00 95.31 319 GLY A O 1
ATOM 2546 N N . ALA A 1 320 ? -10.199 4.619 -14.998 1.00 94.38 320 ALA A N 1
ATOM 2547 C CA . ALA A 1 320 ? -9.429 3.545 -15.612 1.00 94.38 320 ALA A CA 1
ATOM 2548 C C . ALA A 1 320 ? -8.287 4.101 -16.475 1.00 94.38 320 ALA A C 1
ATOM 2550 O O . ALA A 1 320 ? -8.436 5.127 -17.136 1.00 94.38 320 ALA A O 1
ATOM 2551 N N . ALA A 1 321 ? -7.157 3.399 -16.476 1.00 93.88 321 ALA A N 1
ATOM 2552 C CA . ALA A 1 321 ? -5.988 3.737 -17.278 1.00 93.88 321 ALA A CA 1
ATOM 2553 C C . ALA A 1 321 ? -5.689 2.621 -18.279 1.00 93.88 321 ALA A C 1
ATOM 2555 O O . ALA A 1 321 ? -5.876 1.447 -17.960 1.00 93.88 321 ALA A O 1
ATOM 2556 N N . ASP A 1 322 ? -5.150 2.971 -19.445 1.00 91.88 322 ASP A N 1
ATOM 2557 C CA . ASP A 1 322 ? -4.418 2.004 -20.257 1.00 91.88 322 ASP A CA 1
ATOM 2558 C C . ASP A 1 322 ? -2.979 1.927 -19.737 1.00 91.88 322 ASP A C 1
ATOM 2560 O O . ASP A 1 322 ? -2.230 2.903 -19.754 1.00 91.88 322 ASP A O 1
ATOM 2564 N N . GLU A 1 323 ? -2.603 0.764 -19.222 1.00 90.06 323 GLU A N 1
ATOM 2565 C CA . GLU A 1 323 ? -1.290 0.537 -18.636 1.00 90.06 323 GLU A CA 1
ATOM 2566 C C . GLU A 1 323 ? -0.150 0.806 -19.632 1.00 90.06 323 GLU A C 1
ATOM 2568 O O . GLU A 1 323 ? 0.864 1.408 -19.264 1.00 90.06 323 GLU A O 1
ATOM 2573 N N . ASP A 1 324 ? -0.337 0.417 -20.895 1.00 87.94 324 ASP A N 1
ATOM 2574 C CA . ASP A 1 324 ? 0.698 0.481 -21.928 1.00 87.94 324 ASP A CA 1
ATOM 25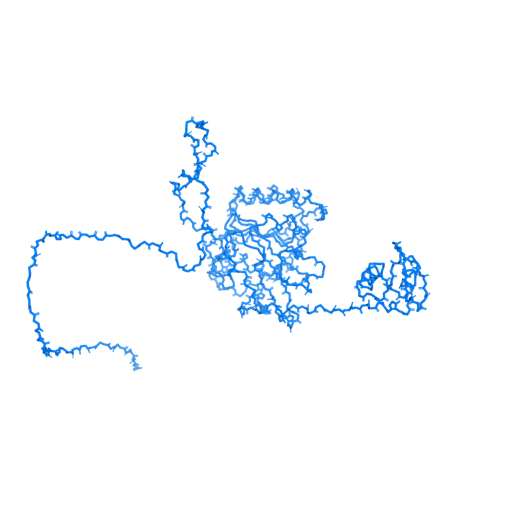75 C C . ASP A 1 324 ? 1.020 1.924 -22.339 1.00 87.94 324 ASP A C 1
ATOM 2577 O O . ASP A 1 324 ? 2.133 2.217 -22.785 1.00 87.94 324 ASP A O 1
ATOM 2581 N N . GLU A 1 325 ? 0.085 2.855 -22.134 1.00 90.38 325 GLU A N 1
ATOM 2582 C CA . GLU A 1 325 ? 0.309 4.278 -22.389 1.00 90.38 325 GLU A CA 1
ATOM 2583 C C . GLU A 1 325 ? 1.215 4.946 -21.351 1.00 90.38 325 GLU A C 1
ATOM 2585 O O . GLU A 1 325 ? 1.802 5.992 -21.628 1.00 90.38 325 GLU A O 1
ATOM 2590 N N . HIS A 1 326 ? 1.308 4.375 -20.151 1.00 89.81 326 HIS A N 1
ATOM 2591 C CA . HIS A 1 326 ? 1.905 5.020 -18.980 1.00 89.81 326 HIS A CA 1
ATOM 2592 C C . HIS A 1 326 ? 3.180 4.330 -18.482 1.00 89.81 326 HIS A C 1
ATOM 2594 O O . HIS A 1 326 ? 3.828 4.828 -17.559 1.00 89.81 326 HIS A O 1
ATOM 2600 N N . ILE A 1 327 ? 3.549 3.197 -19.077 1.00 82.69 327 ILE A N 1
ATOM 2601 C CA . ILE A 1 327 ? 4.785 2.475 -18.784 1.00 82.69 327 ILE A CA 1
ATOM 2602 C C . ILE A 1 327 ? 5.903 2.949 -19.708 1.00 82.69 327 ILE A C 1
ATOM 2604 O O . ILE A 1 327 ? 5.696 3.212 -20.893 1.00 82.69 327 ILE A O 1
ATOM 2608 N N . ALA A 1 328 ? 7.124 3.001 -19.173 1.00 70.75 328 ALA A N 1
ATOM 2609 C CA . ALA A 1 328 ? 8.300 3.267 -19.975 1.00 70.75 328 ALA A CA 1
ATOM 2610 C C . ALA A 1 328 ? 8.410 2.148 -21.001 1.00 70.75 328 ALA A C 1
ATOM 2612 O O . ALA A 1 328 ? 8.686 0.993 -20.655 1.00 70.75 328 ALA A O 1
ATOM 2613 N N . LYS A 1 329 ? 8.254 2.493 -22.280 1.00 66.31 329 LYS A N 1
ATOM 2614 C CA . LYS A 1 329 ? 8.723 1.613 -23.345 1.00 66.31 329 LYS A CA 1
ATOM 2615 C C . LYS A 1 329 ? 10.165 1.309 -23.005 1.00 66.31 329 LYS A C 1
ATOM 2617 O O . LYS A 1 329 ? 10.943 2.239 -22.785 1.00 66.31 329 LYS A O 1
ATOM 2622 N N . ALA A 1 330 ? 10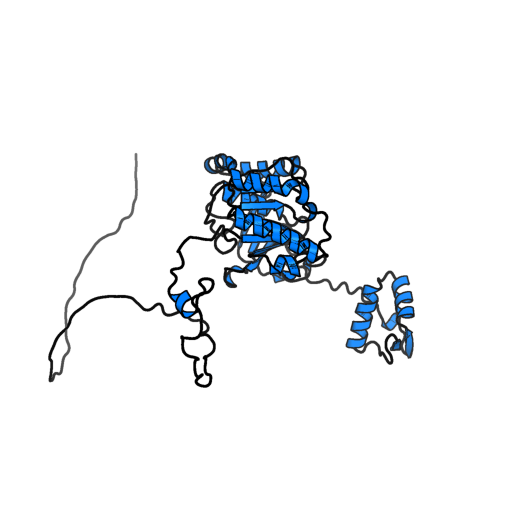.499 0.027 -22.880 1.00 53.38 330 ALA A N 1
ATOM 2623 C CA . ALA A 1 330 ? 11.876 -0.363 -22.672 1.00 53.38 330 ALA A CA 1
ATOM 2624 C C . ALA A 1 330 ? 12.683 0.332 -23.767 1.00 53.38 330 ALA A C 1
ATOM 2626 O O . ALA A 1 330 ? 12.594 -0.039 -24.937 1.00 53.38 330 ALA A O 1
ATOM 2627 N N . GLN A 1 331 ? 13.448 1.362 -23.398 1.00 46.81 331 GLN A N 1
ATOM 2628 C CA . GLN A 1 331 ? 14.583 1.728 -24.203 1.00 46.81 331 GLN A CA 1
ATOM 2629 C C . GLN A 1 331 ? 15.407 0.453 -24.176 1.00 46.81 331 GLN A C 1
ATOM 2631 O O . GLN A 1 331 ? 16.058 0.120 -23.187 1.00 46.81 331 GLN A O 1
ATOM 2636 N N . THR A 1 332 ? 15.372 -0.294 -25.271 1.00 43.88 332 THR A N 1
ATOM 2637 C CA . THR A 1 332 ? 16.581 -0.944 -25.718 1.00 43.88 332 THR A CA 1
ATOM 2638 C C . THR A 1 332 ? 17.589 0.181 -25.930 1.00 43.88 332 THR A C 1
ATOM 2640 O O . THR A 1 332 ? 17.926 0.502 -27.061 1.00 43.88 332 THR A O 1
ATOM 2643 N N . SER A 1 333 ? 18.156 0.724 -24.845 1.00 43.12 333 SER A N 1
ATOM 2644 C CA . SER A 1 333 ? 19.589 0.936 -24.817 1.00 43.12 333 SER A CA 1
ATOM 2645 C C . SER A 1 333 ? 20.187 -0.466 -24.903 1.00 43.12 333 SER A C 1
ATOM 2647 O O . SER A 1 333 ? 20.678 -1.095 -23.965 1.00 43.12 333 SER A O 1
ATOM 2649 N N . LYS A 1 334 ? 20.081 -1.015 -26.111 1.00 48.69 334 LYS A N 1
ATOM 2650 C CA . LYS A 1 334 ? 21.160 -1.763 -26.683 1.00 48.69 334 LYS A CA 1
ATOM 2651 C C . LYS A 1 334 ? 22.338 -0.793 -26.582 1.00 48.69 334 LYS A C 1
ATOM 2653 O O . LYS A 1 334 ? 22.599 -0.018 -27.487 1.00 48.69 334 LYS A O 1
ATOM 2658 N N . GLU A 1 335 ? 23.050 -0.832 -25.460 1.00 50.94 335 GLU A N 1
ATOM 2659 C CA . GLU A 1 335 ? 24.502 -0.894 -25.550 1.00 50.94 335 GLU A CA 1
ATOM 2660 C C . GLU A 1 335 ? 24.777 -2.129 -26.416 1.00 50.94 335 GLU A C 1
ATOM 2662 O O . GLU A 1 335 ? 24.948 -3.255 -25.933 1.00 50.94 335 GLU A O 1
ATOM 2667 N N . GLU A 1 336 ? 24.574 -1.942 -27.720 1.00 59.59 336 GLU A N 1
ATOM 2668 C CA . GLU A 1 336 ? 24.794 -2.937 -28.737 1.00 59.59 336 GLU A CA 1
ATOM 2669 C C . GLU A 1 336 ? 26.296 -2.937 -28.871 1.00 59.59 336 GLU A C 1
ATOM 2671 O O . GLU A 1 336 ? 26.903 -2.052 -29.466 1.00 59.59 336 GLU A O 1
ATOM 2676 N N . ILE A 1 337 ? 26.904 -3.912 -28.210 1.00 71.81 337 ILE A N 1
ATOM 2677 C CA . ILE A 1 337 ? 28.267 -4.271 -28.530 1.00 71.81 337 ILE A CA 1
ATOM 2678 C C . ILE A 1 337 ? 28.205 -4.690 -29.994 1.00 71.81 337 ILE A C 1
ATOM 2680 O O . ILE A 1 337 ? 27.536 -5.677 -30.318 1.00 71.81 337 ILE A O 1
ATOM 2684 N N . ASN A 1 338 ? 28.860 -3.932 -30.872 1.00 80.38 338 ASN A N 1
ATOM 2685 C CA . ASN A 1 338 ? 29.010 -4.312 -32.265 1.00 80.38 338 ASN A CA 1
ATOM 2686 C C . ASN A 1 338 ? 29.953 -5.523 -32.329 1.00 80.38 338 ASN A C 1
ATOM 2688 O O . ASN A 1 338 ? 31.157 -5.399 -32.522 1.00 80.38 338 ASN A O 1
ATOM 2692 N N . LEU A 1 339 ? 29.413 -6.717 -32.077 1.00 81.75 339 LEU A N 1
ATOM 2693 C CA . LEU A 1 339 ? 30.208 -7.934 -31.931 1.00 81.75 339 LEU A CA 1
ATOM 2694 C C . LEU A 1 339 ? 30.966 -8.308 -33.210 1.00 81.75 339 LEU A C 1
ATOM 2696 O O . LEU A 1 339 ? 31.970 -8.998 -33.101 1.00 81.75 339 LEU A O 1
ATOM 2700 N N . THR A 1 340 ? 30.543 -7.821 -34.379 1.00 77.56 340 THR A N 1
ATOM 2701 C CA . THR A 1 340 ? 31.277 -7.962 -35.647 1.00 77.56 340 THR A CA 1
ATOM 2702 C C . THR A 1 340 ? 32.504 -7.050 -35.752 1.00 77.56 340 THR A C 1
ATOM 2704 O O . THR A 1 340 ? 33.419 -7.349 -36.510 1.00 77.56 340 THR A O 1
ATOM 2707 N N . GLU A 1 341 ? 32.570 -5.962 -34.977 1.00 79.25 341 GLU A N 1
ATOM 2708 C CA . GLU A 1 341 ? 33.798 -5.165 -34.818 1.00 79.25 341 GLU A CA 1
ATOM 2709 C C . GLU A 1 341 ? 34.729 -5.763 -33.753 1.00 79.25 341 GLU A C 1
ATOM 2711 O O . GLU A 1 341 ? 35.946 -5.607 -33.830 1.00 79.25 341 GLU A O 1
ATOM 2716 N N . ILE A 1 342 ? 34.166 -6.470 -32.764 1.00 85.25 342 ILE A N 1
ATOM 2717 C CA . ILE A 1 342 ? 34.932 -7.127 -31.693 1.00 85.25 342 ILE A CA 1
ATOM 2718 C C . ILE A 1 342 ? 35.518 -8.468 -32.139 1.00 85.25 342 ILE A C 1
ATOM 2720 O O . ILE A 1 342 ? 36.630 -8.797 -31.725 1.00 85.25 342 ILE A O 1
ATOM 2724 N N . VAL A 1 343 ? 34.767 -9.237 -32.930 1.00 86.81 343 VAL A N 1
ATOM 2725 C CA . VAL A 1 343 ? 35.166 -10.510 -33.539 1.00 86.81 343 VAL A CA 1
ATOM 2726 C C . VAL A 1 343 ? 35.110 -10.311 -35.048 1.00 86.81 343 VAL A C 1
ATOM 2728 O O . VAL A 1 343 ? 34.030 -10.309 -35.638 1.00 86.81 343 VAL A O 1
ATOM 2731 N N . GLN A 1 344 ? 36.267 -10.092 -35.665 1.00 84.62 344 GLN A N 1
ATOM 2732 C CA . GLN A 1 344 ? 36.335 -9.834 -37.102 1.00 84.62 344 GLN A CA 1
ATOM 2733 C C . GLN A 1 344 ? 35.976 -11.095 -37.902 1.00 84.62 344 GLN A C 1
ATOM 2735 O O . GLN A 1 344 ? 36.068 -12.217 -37.404 1.00 84.62 344 GLN A O 1
ATOM 2740 N N . GLN A 1 345 ? 35.575 -10.922 -39.161 1.00 83.62 345 GLN A N 1
ATOM 2741 C CA . GLN A 1 345 ? 35.188 -12.037 -40.025 1.00 83.62 345 GLN A CA 1
ATOM 2742 C C . GLN A 1 345 ? 36.321 -13.073 -40.136 1.00 83.62 345 GLN A C 1
ATOM 2744 O O . GLN A 1 345 ? 37.436 -12.744 -40.540 1.00 83.62 345 GLN A O 1
ATOM 2749 N N . GLY A 1 346 ? 36.035 -14.330 -39.786 1.00 80.06 346 GLY A N 1
ATOM 2750 C CA . GLY A 1 346 ? 37.034 -15.407 -39.775 1.00 80.06 346 GLY A CA 1
ATOM 2751 C C . GLY A 1 346 ? 37.958 -15.432 -38.548 1.00 80.06 346 GLY A C 1
ATOM 2752 O O . GLY A 1 346 ? 38.745 -16.369 -38.403 1.00 80.06 346 GLY A O 1
ATOM 2753 N N . GLU A 1 347 ? 37.847 -14.463 -37.637 1.00 88.19 347 GLU A N 1
ATOM 2754 C CA . GLU A 1 347 ? 38.541 -14.463 -36.350 1.00 88.19 347 GLU A CA 1
ATOM 2755 C C . GLU A 1 347 ? 37.865 -15.454 -35.392 1.00 88.19 347 GLU A C 1
ATOM 2757 O O . GLU A 1 347 ? 36.639 -15.557 -35.329 1.00 88.19 347 GLU A O 1
ATOM 2762 N N . THR A 1 348 ? 38.668 -16.197 -34.629 1.00 92.06 348 THR A N 1
ATOM 2763 C CA . THR A 1 348 ? 38.184 -17.109 -33.586 1.00 92.06 348 THR A CA 1
ATOM 2764 C C . THR A 1 348 ? 38.667 -16.613 -32.235 1.00 92.06 348 THR A C 1
ATOM 2766 O O . THR A 1 348 ? 39.869 -16.599 -31.989 1.00 92.06 348 THR A O 1
ATOM 2769 N N . LEU A 1 349 ? 37.736 -16.244 -31.356 1.00 92.19 349 LEU A N 1
ATOM 2770 C CA . LEU A 1 349 ? 38.039 -15.724 -30.024 1.00 92.19 349 LEU A CA 1
ATOM 2771 C C . LEU A 1 349 ? 37.340 -16.520 -28.930 1.00 92.19 349 LEU A C 1
ATOM 2773 O O . LEU A 1 349 ? 36.230 -17.042 -29.083 1.00 92.19 349 LEU A O 1
ATOM 2777 N N . THR A 1 350 ? 37.991 -16.578 -27.780 1.00 93.62 350 THR A N 1
ATOM 2778 C CA . THR A 1 350 ? 37.415 -17.085 -26.540 1.00 93.62 350 THR A CA 1
ATOM 2779 C C . THR A 1 350 ? 36.527 -16.032 -25.879 1.00 93.62 350 THR A C 1
ATOM 2781 O O . THR A 1 350 ? 36.657 -14.826 -26.100 1.00 93.62 350 THR A O 1
ATOM 2784 N N . ARG A 1 351 ? 35.623 -16.486 -25.003 1.00 92.56 351 ARG A N 1
ATOM 2785 C CA . ARG A 1 351 ? 34.812 -15.601 -24.155 1.00 92.56 351 ARG A CA 1
ATOM 2786 C C . ARG A 1 351 ? 35.691 -14.600 -23.406 1.00 92.56 351 ARG A C 1
ATOM 2788 O O . ARG A 1 351 ? 35.321 -13.439 -23.331 1.00 92.56 351 ARG A O 1
ATOM 2795 N N . GLU A 1 352 ? 36.814 -15.047 -22.852 1.00 92.19 352 GLU A N 1
ATOM 2796 C CA . GLU A 1 352 ? 37.700 -14.216 -22.033 1.00 92.19 352 GLU A CA 1
ATOM 2797 C C . GLU A 1 352 ? 38.327 -13.072 -22.842 1.00 92.19 352 GLU A C 1
ATOM 2799 O O . GLU A 1 352 ? 38.337 -11.928 -22.390 1.00 92.19 352 GLU A O 1
ATOM 2804 N N . GLU A 1 353 ? 38.742 -13.340 -24.080 1.00 91.31 353 GLU A N 1
ATOM 2805 C CA . GLU A 1 353 ? 39.290 -12.325 -24.988 1.00 91.31 353 GLU A CA 1
ATOM 2806 C C . GLU A 1 353 ? 38.237 -11.296 -25.410 1.00 91.31 353 GLU A C 1
ATOM 2808 O O . GLU A 1 353 ? 38.501 -10.093 -25.384 1.00 91.31 353 GLU A O 1
ATOM 2813 N N . ILE A 1 354 ? 37.022 -11.748 -25.736 1.00 91.44 354 ILE A N 1
ATOM 2814 C CA . ILE A 1 354 ? 35.903 -10.857 -26.075 1.00 91.44 354 ILE A CA 1
ATOM 2815 C C . ILE A 1 354 ? 35.546 -9.973 -24.878 1.00 91.44 354 ILE A C 1
ATOM 2817 O O . ILE A 1 354 ? 35.332 -8.771 -25.025 1.00 91.44 354 ILE A O 1
ATOM 2821 N N . LEU A 1 355 ? 35.516 -10.557 -23.681 1.00 91.25 355 LEU A N 1
ATOM 2822 C CA . LEU A 1 355 ? 35.196 -9.867 -22.436 1.00 91.25 355 LEU A CA 1
ATOM 2823 C C . LEU A 1 355 ? 36.262 -8.811 -22.118 1.00 91.25 355 LEU A C 1
ATOM 2825 O O . LEU A 1 355 ? 35.909 -7.679 -21.800 1.00 91.25 355 LEU A O 1
ATOM 2829 N N . LYS A 1 356 ? 37.549 -9.117 -22.326 1.00 91.19 356 LYS A N 1
ATOM 2830 C CA . LYS A 1 356 ? 38.649 -8.147 -22.212 1.00 91.19 356 LYS A CA 1
ATOM 2831 C C . LYS A 1 356 ? 38.503 -6.978 -23.195 1.00 91.19 356 LYS A C 1
ATOM 2833 O O . LYS A 1 356 ? 38.637 -5.830 -22.775 1.00 91.19 356 LYS A O 1
ATOM 2838 N N . ARG A 1 357 ? 38.191 -7.248 -24.473 1.00 90.75 357 ARG A N 1
ATOM 2839 C CA . ARG A 1 357 ? 37.968 -6.203 -25.497 1.00 90.75 357 ARG A CA 1
ATOM 2840 C C . ARG A 1 357 ? 36.785 -5.304 -25.133 1.00 90.75 357 ARG A C 1
ATOM 2842 O O . ARG A 1 357 ? 36.903 -4.086 -25.160 1.00 90.75 357 ARG A O 1
ATOM 2849 N N . CYS A 1 358 ? 35.670 -5.897 -24.718 1.00 86.44 358 CYS A N 1
ATOM 2850 C CA . CYS A 1 358 ? 34.465 -5.148 -24.376 1.00 86.44 358 CYS A CA 1
ATOM 2851 C C . CYS A 1 358 ? 34.610 -4.354 -23.065 1.00 86.44 358 CYS A C 1
ATOM 2853 O O . CYS A 1 358 ? 34.112 -3.236 -22.972 1.00 86.44 358 CYS A O 1
ATOM 2855 N N . MET A 1 359 ? 35.319 -4.883 -22.062 1.00 82.81 359 MET A N 1
ATOM 2856 C CA . MET A 1 359 ? 35.586 -4.149 -20.817 1.00 82.81 359 MET A CA 1
ATOM 2857 C C . MET A 1 359 ? 36.484 -2.930 -21.043 1.00 82.81 359 MET A C 1
ATOM 2859 O O . MET A 1 359 ? 36.258 -1.897 -20.419 1.00 82.81 359 MET A O 1
ATOM 2863 N N . ALA A 1 360 ? 37.450 -3.007 -21.968 1.00 80.25 360 ALA A N 1
ATOM 2864 C CA . ALA A 1 360 ? 38.260 -1.850 -22.365 1.00 80.25 360 ALA A CA 1
ATOM 2865 C C . ALA A 1 360 ? 37.421 -0.722 -22.998 1.00 80.25 360 ALA A C 1
ATOM 2867 O O . ALA A 1 360 ? 37.822 0.437 -22.969 1.00 80.25 360 ALA A O 1
ATOM 2868 N N . MET A 1 361 ? 36.239 -1.055 -23.522 1.00 79.31 361 MET A N 1
ATOM 2869 C CA . MET A 1 361 ? 35.260 -0.114 -24.075 1.00 79.31 361 MET A CA 1
ATOM 2870 C C . MET A 1 361 ? 34.189 0.305 -23.051 1.00 79.31 361 MET A C 1
ATOM 2872 O O . MET A 1 361 ? 33.216 0.959 -23.412 1.00 79.31 361 MET A O 1
ATOM 2876 N N . GLY A 1 362 ? 34.349 -0.072 -21.777 1.00 74.62 362 GLY A N 1
ATOM 2877 C CA . GLY A 1 362 ? 33.443 0.300 -20.687 1.00 74.62 362 GLY A CA 1
ATOM 2878 C C . GLY A 1 362 ? 32.233 -0.620 -20.496 1.00 74.62 362 GLY A C 1
ATOM 2879 O O . GLY A 1 362 ? 31.381 -0.328 -19.658 1.00 74.62 362 GLY A O 1
ATOM 2880 N N . PHE A 1 363 ? 32.136 -1.743 -21.216 1.00 80.62 363 PHE A N 1
ATOM 2881 C CA . PHE A 1 363 ? 31.006 -2.664 -21.066 1.00 80.62 363 PHE A CA 1
ATOM 2882 C C . PHE A 1 363 ? 31.172 -3.606 -19.867 1.00 80.62 363 PHE A C 1
ATOM 2884 O O . PHE A 1 363 ? 32.230 -4.195 -19.650 1.00 80.62 363 PHE A O 1
ATOM 2891 N N . SER A 1 364 ? 30.083 -3.825 -19.121 1.00 80.69 364 SER A N 1
ATOM 2892 C CA . SER A 1 364 ? 30.059 -4.808 -18.029 1.00 80.69 364 SER A CA 1
ATOM 2893 C C . SER A 1 364 ? 30.072 -6.252 -18.549 1.00 80.69 364 SER A C 1
ATOM 2895 O O . SER A 1 364 ? 29.468 -6.550 -19.581 1.00 80.69 364 SER A O 1
ATOM 2897 N N . GLU A 1 365 ? 30.649 -7.184 -17.784 1.00 85.38 365 GLU A N 1
ATOM 2898 C CA . GLU A 1 365 ? 30.623 -8.628 -18.088 1.00 85.38 365 GLU A CA 1
ATOM 2899 C C . GLU A 1 365 ? 29.201 -9.140 -18.387 1.00 85.38 365 GLU A C 1
ATOM 2901 O O . GLU A 1 365 ? 28.967 -9.866 -19.356 1.00 85.38 365 GLU A O 1
ATOM 2906 N N . ARG A 1 366 ? 28.214 -8.680 -17.610 1.00 80.62 366 ARG A N 1
ATOM 2907 C CA . ARG A 1 366 ? 26.804 -9.048 -17.789 1.00 80.62 366 ARG A CA 1
ATOM 2908 C C . ARG A 1 366 ? 26.241 -8.569 -19.135 1.00 80.62 366 ARG A C 1
ATOM 2910 O O . ARG A 1 366 ? 25.409 -9.262 -19.727 1.00 80.62 366 ARG A O 1
ATOM 2917 N N . THR A 1 367 ? 26.673 -7.401 -19.614 1.00 80.50 367 THR A N 1
ATOM 2918 C CA . THR A 1 367 ? 26.302 -6.854 -20.931 1.00 80.50 367 THR A CA 1
ATOM 2919 C C . THR A 1 367 ? 26.916 -7.689 -22.059 1.00 80.50 367 THR A C 1
ATOM 2921 O O . THR A 1 367 ? 26.219 -7.999 -23.029 1.00 80.50 367 THR A O 1
ATOM 2924 N N . VAL A 1 368 ? 28.176 -8.112 -21.911 1.00 86.88 368 VAL A N 1
ATOM 2925 C CA . VAL A 1 368 ? 28.891 -8.959 -22.885 1.00 86.88 368 VAL A CA 1
ATOM 2926 C C . VAL A 1 368 ? 28.218 -10.321 -23.033 1.00 86.88 368 VAL A C 1
ATOM 2928 O O . VAL A 1 368 ? 27.856 -10.715 -24.142 1.00 86.88 368 VAL A O 1
ATOM 2931 N N . ASP A 1 369 ? 27.952 -11.012 -21.923 1.00 89.06 369 ASP A N 1
ATOM 2932 C CA . ASP A 1 369 ? 27.329 -12.342 -21.945 1.00 89.06 369 ASP A CA 1
ATOM 2933 C C . ASP A 1 369 ? 25.932 -12.335 -22.572 1.00 89.06 369 ASP A C 1
ATOM 2935 O O . ASP A 1 369 ? 25.559 -13.247 -23.318 1.00 89.06 369 ASP A O 1
ATOM 2939 N N . ARG A 1 370 ? 25.148 -11.288 -22.288 1.00 85.50 370 ARG A N 1
ATOM 2940 C CA . ARG A 1 370 ? 23.822 -11.099 -22.881 1.00 85.50 370 ARG A CA 1
ATOM 2941 C C . ARG A 1 370 ? 23.911 -10.966 -24.403 1.00 85.50 370 ARG A C 1
ATOM 2943 O O . ARG A 1 370 ? 23.145 -11.628 -25.104 1.00 85.50 370 ARG A O 1
ATOM 2950 N N . ASN A 1 371 ? 24.833 -10.139 -24.901 1.00 86.94 371 ASN A N 1
ATOM 2951 C CA . ASN A 1 371 ? 25.020 -9.909 -26.334 1.00 86.94 371 ASN A CA 1
ATOM 2952 C C . ASN A 1 371 ? 25.585 -11.151 -27.046 1.00 86.94 371 ASN A C 1
ATOM 2954 O O . ASN A 1 371 ? 25.074 -11.517 -28.099 1.00 86.94 371 ASN A O 1
ATOM 2958 N N . LEU A 1 372 ? 26.533 -11.880 -26.444 1.00 88.75 372 LEU A N 1
ATOM 2959 C CA . LEU A 1 372 ? 27.047 -13.145 -26.994 1.00 88.75 372 LEU A CA 1
ATOM 2960 C C . LEU A 1 372 ? 25.958 -14.219 -27.117 1.00 88.75 372 LEU A C 1
ATOM 2962 O O . LEU A 1 372 ? 25.873 -14.926 -28.125 1.00 88.75 372 LEU A O 1
ATOM 2966 N N . LYS A 1 373 ? 25.078 -14.324 -26.113 1.00 88.19 373 LYS A N 1
ATOM 2967 C CA . LYS A 1 373 ? 23.932 -15.242 -26.153 1.00 88.19 373 LYS A CA 1
ATOM 2968 C C . LYS A 1 373 ? 22.960 -14.880 -27.278 1.00 88.19 373 LYS A C 1
ATOM 2970 O O . LYS A 1 373 ? 22.442 -15.779 -27.942 1.00 88.19 373 LYS A O 1
ATOM 2975 N N . GLN A 1 374 ? 22.726 -13.586 -27.492 1.00 83.31 374 GLN A N 1
ATOM 2976 C CA . GLN A 1 374 ? 21.870 -13.096 -28.568 1.00 83.31 374 GLN A CA 1
ATOM 2977 C C . GLN A 1 374 ? 22.505 -13.330 -29.945 1.00 83.31 374 GLN A C 1
ATOM 2979 O O . GLN A 1 374 ? 21.836 -13.891 -30.804 1.00 83.31 374 GLN A O 1
ATOM 2984 N N . ALA A 1 375 ? 23.790 -13.009 -30.128 1.00 85.25 375 ALA A N 1
ATOM 2985 C CA . ALA A 1 375 ? 24.527 -13.218 -31.377 1.00 85.25 375 ALA A CA 1
ATOM 2986 C C . ALA A 1 375 ? 24.575 -14.694 -31.795 1.00 85.25 375 ALA A C 1
ATOM 2988 O O . ALA A 1 375 ? 24.401 -15.020 -32.967 1.00 85.25 375 ALA A O 1
ATOM 2989 N N . LYS A 1 376 ? 24.718 -15.607 -30.825 1.00 87.25 376 LYS A N 1
ATOM 2990 C CA . LYS A 1 376 ? 24.606 -17.050 -31.074 1.00 87.25 376 LYS A CA 1
ATOM 2991 C C . LYS A 1 376 ? 23.197 -17.455 -31.518 1.00 87.25 376 LYS A C 1
ATOM 2993 O O . LYS A 1 376 ? 23.050 -18.332 -32.361 1.00 87.25 376 LYS A O 1
ATOM 2998 N N . LYS A 1 377 ? 22.158 -16.843 -30.940 1.00 84.06 377 LYS A N 1
ATOM 2999 C CA . LYS A 1 377 ? 20.754 -17.128 -31.276 1.00 84.06 377 LYS A CA 1
ATOM 3000 C C . LYS A 1 377 ? 20.370 -16.587 -32.657 1.00 84.06 377 LYS A C 1
ATOM 3002 O O . LYS A 1 377 ? 19.587 -17.227 -33.346 1.00 84.06 377 LYS A O 1
ATOM 3007 N N . THR A 1 378 ? 20.899 -15.427 -33.045 1.00 82.38 378 THR A N 1
ATOM 3008 C CA . THR A 1 378 ? 20.631 -14.788 -34.344 1.00 82.38 378 THR A CA 1
ATOM 3009 C C . THR A 1 378 ? 21.546 -15.280 -35.464 1.00 82.38 378 THR A C 1
ATOM 3011 O O . THR A 1 378 ? 21.322 -14.924 -36.614 1.00 82.38 378 THR A O 1
ATOM 3014 N N . GLY A 1 379 ? 22.563 -16.089 -35.149 1.00 83.56 379 GLY A N 1
ATOM 3015 C CA . GLY A 1 379 ? 23.538 -16.591 -36.120 1.00 83.56 379 GLY A CA 1
ATOM 3016 C C . GLY A 1 379 ? 24.628 -15.585 -36.502 1.00 83.56 379 GLY A C 1
ATOM 3017 O O . GLY A 1 379 ? 25.406 -15.871 -37.404 1.00 83.56 379 GLY A O 1
ATOM 3018 N N . LEU A 1 380 ? 24.703 -14.444 -35.808 1.00 84.06 380 LEU A N 1
ATOM 3019 C CA . LEU A 1 380 ? 25.721 -13.411 -36.023 1.00 84.06 380 LEU A CA 1
ATOM 3020 C C . LEU A 1 380 ? 27.133 -13.909 -35.679 1.00 84.06 380 LEU A C 1
ATOM 3022 O O . LEU A 1 380 ? 28.088 -13.494 -36.312 1.00 84.06 380 LEU A O 1
ATOM 3026 N N . LEU A 1 381 ? 27.258 -14.804 -34.692 1.00 86.75 381 LEU A N 1
ATOM 3027 C CA . LEU A 1 381 ? 28.509 -15.492 -34.361 1.00 86.75 381 LEU A CA 1
ATOM 3028 C C . LEU A 1 381 ? 28.278 -17.002 -34.323 1.00 86.75 381 LEU A C 1
ATOM 3030 O O . LEU A 1 381 ? 27.293 -17.482 -33.747 1.00 86.75 381 LEU A O 1
ATOM 3034 N N . LYS A 1 382 ? 29.227 -17.772 -34.857 1.00 89.19 382 LYS A N 1
ATOM 3035 C CA . LYS A 1 382 ? 29.232 -19.237 -34.735 1.00 89.19 382 LYS A CA 1
ATOM 3036 C C . LYS A 1 382 ? 29.958 -19.644 -33.458 1.00 89.19 382 LYS A C 1
ATOM 3038 O O . LYS A 1 382 ? 30.961 -19.050 -33.092 1.00 89.19 382 LYS A O 1
ATOM 3043 N N . SER A 1 383 ? 29.475 -20.680 -32.774 1.00 88.88 383 SER A N 1
ATOM 3044 C CA . SER A 1 383 ? 30.113 -21.195 -31.555 1.00 88.88 383 SER A CA 1
ATOM 3045 C C . SER A 1 383 ? 30.464 -22.672 -31.737 1.00 88.88 383 SER A C 1
ATOM 3047 O O . SER A 1 383 ? 29.626 -23.530 -31.450 1.00 88.88 383 SER A O 1
ATOM 3049 N N . PRO A 1 384 ? 31.669 -22.986 -32.255 1.00 86.00 384 PRO A N 1
ATOM 3050 C CA . PRO A 1 384 ? 32.066 -24.361 -32.558 1.00 86.00 384 PRO A CA 1
ATOM 3051 C C . PRO A 1 384 ? 32.264 -25.201 -31.291 1.00 86.00 384 PRO A C 1
ATOM 3053 O O . PRO A 1 384 ? 32.089 -26.417 -31.316 1.00 86.00 384 PRO A O 1
ATOM 3056 N N . ARG A 1 385 ? 32.622 -24.561 -30.169 1.00 86.44 385 ARG A N 1
ATOM 3057 C CA . ARG A 1 385 ? 32.786 -25.175 -28.844 1.00 86.44 385 ARG A CA 1
ATOM 3058 C C . ARG A 1 385 ? 32.340 -24.198 -27.758 1.00 86.44 385 ARG A C 1
ATOM 3060 O O . ARG A 1 385 ? 32.293 -22.988 -27.976 1.00 86.44 385 ARG A O 1
ATOM 3067 N N . LYS A 1 386 ? 31.996 -24.719 -26.576 1.00 84.44 386 LYS A N 1
ATOM 3068 C CA . LYS A 1 386 ? 31.543 -23.903 -25.439 1.00 84.44 386 LYS A CA 1
ATOM 3069 C C . LYS A 1 386 ? 32.600 -22.844 -25.100 1.00 84.44 386 LYS A C 1
ATOM 3071 O O . LYS A 1 386 ? 33.733 -23.192 -24.798 1.00 84.44 386 LYS A O 1
ATOM 3076 N N . GLY A 1 387 ? 32.205 -21.572 -25.134 1.00 85.62 387 GLY A N 1
ATOM 3077 C CA . GLY A 1 387 ? 33.086 -20.448 -24.804 1.00 85.62 387 GLY A CA 1
ATOM 3078 C C . GLY A 1 387 ? 33.989 -19.967 -25.942 1.00 85.62 387 GLY A C 1
ATOM 3079 O O . GLY A 1 387 ? 34.794 -19.078 -25.698 1.00 85.62 387 GLY A O 1
ATOM 3080 N N . VAL A 1 388 ? 33.843 -20.506 -27.156 1.00 89.12 388 VAL A N 1
ATOM 3081 C CA . VAL A 1 388 ? 34.554 -20.055 -28.363 1.00 89.12 388 VAL A CA 1
ATOM 3082 C C . VAL A 1 388 ? 33.545 -19.501 -29.364 1.00 89.12 388 VAL A C 1
ATOM 3084 O O . VAL A 1 388 ? 32.473 -20.096 -29.548 1.00 89.12 388 VAL A O 1
ATOM 3087 N N . TYR A 1 389 ? 33.890 -18.381 -29.996 1.00 91.56 389 TYR A N 1
ATOM 3088 C CA . TYR A 1 389 ? 33.063 -17.654 -30.953 1.00 91.56 389 TYR A CA 1
ATOM 3089 C C . TYR A 1 389 ? 33.859 -17.325 -32.218 1.00 91.56 389 TYR A C 1
ATOM 3091 O O . TYR A 1 389 ? 35.048 -17.026 -32.141 1.00 91.56 389 TYR A O 1
ATOM 3099 N N . VAL A 1 390 ? 33.192 -17.398 -33.366 1.00 88.56 390 VAL A N 1
ATOM 3100 C CA . VAL A 1 390 ? 33.755 -17.129 -34.693 1.00 88.56 390 VAL A CA 1
ATOM 3101 C C . VAL A 1 390 ? 32.889 -16.091 -35.397 1.00 88.56 390 VAL A C 1
ATOM 3103 O O . VAL A 1 390 ? 31.661 -16.260 -35.414 1.00 88.56 390 VAL A O 1
ATOM 3106 N N . GLY A 1 391 ? 33.546 -15.051 -35.921 1.00 82.94 391 GLY A N 1
ATOM 3107 C CA . GLY A 1 391 ? 32.963 -13.932 -36.673 1.00 82.94 391 GLY A CA 1
ATOM 3108 C C . GLY A 1 391 ? 32.540 -14.278 -38.090 1.00 82.94 391 GLY A C 1
ATOM 3109 O O . GLY A 1 391 ? 33.243 -15.087 -38.744 1.00 82.94 391 GLY A O 1
#

pLDDT: mean 79.21, std 21.47, range [25.14, 98.69]

Solvent-accessible surface area (backbone atoms only — not comparable to full-atom values): 23278 Å² total; per-residue (Å²): 133,90,82,88,85,87,87,84,87,87,83,85,88,83,89,83,83,88,78,90,83,83,89,81,88,86,84,88,81,89,80,87,82,85,85,88,82,90,84,81,84,78,89,69,82,77,86,77,81,79,74,77,82,87,81,67,81,89,73,86,74,81,70,85,86,79,69,76,92,60,89,86,69,73,54,77,74,55,51,74,70,57,84,76,78,88,72,86,55,36,31,26,51,82,67,40,44,45,55,30,47,30,37,44,24,24,54,89,89,44,47,65,68,48,54,51,48,52,46,43,49,28,32,18,35,58,42,64,46,54,70,95,31,44,41,69,48,66,40,27,18,36,44,46,53,49,70,60,60,57,70,62,50,49,54,55,49,50,40,40,50,72,67,44,57,69,82,35,47,70,30,47,81,29,48,45,64,67,83,73,55,69,47,38,88,82,37,47,68,58,52,49,50,50,38,68,74,65,52,30,47,35,37,36,39,39,30,53,77,64,32,54,94,63,60,68,87,37,64,70,54,50,52,52,55,50,52,50,54,51,48,52,23,68,74,54,60,13,17,37,40,36,28,43,48,40,39,90,74,39,64,51,47,80,92,44,49,76,34,31,54,52,20,82,60,53,59,65,70,37,39,24,32,33,41,37,36,56,18,66,74,42,77,72,29,26,41,39,26,43,46,40,61,71,89,55,66,77,83,61,39,58,38,26,33,30,35,63,40,87,85,30,59,42,70,43,66,71,45,80,46,67,66,79,70,29,42,41,73,65,73,76,74,61,82,64,72,60,56,65,78,74,32,39,82,77,36,76,43,43,54,67,57,53,46,54,58,41,42,77,72,73,45,52,70,71,58,49,55,53,50,53,55,48,29,50,72,73,61,69,28,46,63,93,47,96,62,34,39,31,52

Mean predicted aligned error: 16.03 Å

Nearest PDB structures (foldseek):
  1nlf-assembly1_A  TM=7.738E-01  e=1.444E-13  Escherichia coli
  8e2l-assembly1_F  TM=7.997E-01  e=4.532E-13  Lates calcarifer
  8e2l-assembly1_D  TM=7.925E-01  e=2.042E-12  Lates calcarifer
  8e2l-assembly1_E  TM=7.982E-01  e=4.466E-12  Lates calcarifer
  2r6a-assembly1_A  TM=7.423E-01  e=6.806E-12  Geobacillus stearothermophilus